Protein AF-A0A7S1AQ56-F1 (afdb_monomer_lite)

Foldseek 3Di:
DVVVVVVVVVVVVVVVLVVVVVVPVVPPDPPDDDDDDDDDDDPDDPPPPPPDPPPPPQPFCLLLLCLLLVLLLQQLQLLQFPDPVSNVLSLVVLVVVLVVQCVLCVPQDDLSVVSSVSSVVSNVVSNVLSNVLCVVQPCDPQGRHRPVSVVVSVVVSVVSSVVSVVVSVVCVVVVNDSPCSNVVVCVVPVFAADSVLSSQLAWAADADPDDPVVLVVVQLCLLVLPQRGRSPVSSSVSSSCLSPALPNVLGTHRNSHNDDSVNSVLLSVLLLLQQLLVQLLLSVPPPSVVSVVVLLVVLVVSVVVSVVLSVVVSVDPPPVVVNVVVSVVSSCVSVVSSVVSLVVCVVVVHDSVVSNVSSVVSVVVSSSVVVSVLVVQQVPPPPLVRHSVSSNVVVRVVSVVVVVVCCLVVVLVCLVVDDLVVLLVLLLVLVVVLLVLLVCVVVVNDDLVRSVVVNVVSVVVNVSSPDHDPVSSQVSNVVVVCHPVNVVVSQVSVCVSVVDGPVVVVVVVVVVVVVVVVVVVVVVVVPPD

Radius of gyration: 29.32 Å; chains: 1; bounding box: 80×52×84 Å

pLDDT: mean 73.8, std 18.38, range [27.39, 97.06]

Structure (mmCIF, N/CA/C/O backbone):
data_AF-A0A7S1AQ56-F1
#
_entry.id   AF-A0A7S1AQ56-F1
#
loop_
_atom_site.group_PDB
_atom_site.id
_atom_site.type_symbol
_atom_site.label_atom_id
_atom_site.label_alt_id
_atom_site.label_comp_id
_atom_site.label_asym_id
_atom_site.label_entity_id
_atom_site.label_seq_id
_atom_site.pdbx_PDB_ins_code
_atom_site.Cartn_x
_atom_site.Cartn_y
_atom_site.Cartn_z
_atom_site.occupancy
_atom_site.B_iso_or_equiv
_atom_site.auth_seq_id
_atom_site.auth_comp_id
_atom_site.auth_asym_id
_atom_site.auth_atom_id
_atom_site.pdbx_PDB_model_num
ATOM 1 N N . ILE A 1 1 ? -20.809 -13.337 23.809 1.00 32.97 1 ILE A N 1
ATOM 2 C CA . ILE A 1 1 ? -21.613 -12.726 22.716 1.00 32.97 1 ILE A CA 1
ATOM 3 C C . ILE A 1 1 ? -20.764 -11.787 21.846 1.00 32.97 1 ILE A C 1
ATOM 5 O O . ILE A 1 1 ? -20.726 -11.989 20.644 1.00 32.97 1 ILE A O 1
ATOM 9 N N . PHE A 1 2 ? -20.013 -10.825 22.402 1.00 27.69 2 PHE A N 1
ATOM 10 C CA . PHE A 1 2 ? -19.128 -9.954 21.600 1.00 27.69 2 PHE A CA 1
ATOM 11 C C . PHE A 1 2 ? -17.984 -10.727 20.904 1.00 27.69 2 PHE A C 1
ATOM 13 O O . PHE A 1 2 ? -17.783 -10.587 19.703 1.00 27.69 2 PHE A O 1
ATOM 20 N N . TYR A 1 3 ? -17.330 -11.653 21.620 1.00 27.39 3 TYR A N 1
ATOM 21 C CA . TYR A 1 3 ? -16.295 -12.534 21.052 1.00 27.39 3 TYR A CA 1
ATOM 22 C C . TYR A 1 3 ? -16.832 -13.428 19.919 1.00 27.39 3 TYR A C 1
ATOM 24 O O . TYR A 1 3 ? -16.157 -13.630 18.918 1.00 27.39 3 TYR A O 1
ATOM 32 N N . SER A 1 4 ? -18.086 -13.895 20.019 1.00 27.81 4 SER A N 1
ATOM 33 C CA . SER A 1 4 ? -18.693 -14.704 18.954 1.00 27.81 4 SER A CA 1
ATOM 34 C C . SER A 1 4 ? -19.051 -13.869 17.722 1.00 27.81 4 SER A C 1
ATOM 36 O O . SER A 1 4 ? -18.997 -14.391 16.619 1.00 27.81 4 SER A O 1
ATOM 38 N N . ARG A 1 5 ? -19.363 -12.573 17.871 1.00 34.75 5 ARG A N 1
ATOM 39 C CA . ARG A 1 5 ? -19.664 -11.674 16.741 1.00 34.75 5 ARG A CA 1
ATOM 40 C C . ARG A 1 5 ? -18.406 -11.219 15.995 1.00 34.75 5 ARG A C 1
ATOM 42 O O . ARG A 1 5 ? -18.423 -11.183 14.770 1.00 34.75 5 ARG A O 1
ATOM 49 N N . SER A 1 6 ? -17.301 -10.961 16.696 1.00 31.45 6 SER A N 1
ATOM 50 C CA . SER A 1 6 ? -16.007 -10.673 16.054 1.00 31.45 6 SER A CA 1
ATOM 51 C C . SER A 1 6 ? -15.418 -11.908 15.362 1.00 31.45 6 SER A C 1
ATOM 53 O O . SER A 1 6 ? -14.895 -11.793 14.256 1.00 31.45 6 SER A O 1
ATOM 55 N N . CYS A 1 7 ? -15.582 -13.104 15.945 1.00 31.53 7 CYS A N 1
ATOM 56 C CA . CYS A 1 7 ? -15.254 -14.362 15.268 1.00 31.53 7 CYS A CA 1
ATOM 57 C C . CYS A 1 7 ? -16.089 -14.576 14.000 1.00 31.53 7 CYS A C 1
ATOM 59 O O . CYS A 1 7 ? -15.546 -15.084 13.031 1.00 31.53 7 CYS A O 1
ATOM 61 N N . VAL A 1 8 ? -17.356 -14.147 13.960 1.00 37.25 8 VAL A N 1
ATOM 62 C CA . VAL A 1 8 ? -18.193 -14.220 12.746 1.00 37.25 8 VAL A CA 1
ATOM 63 C C . VAL A 1 8 ? -17.677 -13.300 11.639 1.00 37.25 8 VAL A C 1
ATOM 65 O O . VAL A 1 8 ? -17.721 -13.691 10.483 1.00 37.25 8 VAL A O 1
ATOM 68 N N . VAL A 1 9 ? -17.134 -12.120 11.957 1.00 38.47 9 VAL A N 1
ATOM 69 C CA . VAL A 1 9 ? -16.500 -11.250 10.946 1.00 38.47 9 VAL A CA 1
ATOM 70 C C . VAL A 1 9 ? -15.208 -11.878 10.416 1.00 38.47 9 VAL A C 1
ATOM 72 O O . VAL A 1 9 ? -15.001 -11.908 9.207 1.00 38.47 9 VAL A O 1
ATOM 75 N N . CYS A 1 10 ? -14.368 -12.440 11.291 1.00 35.50 10 CYS A N 1
ATOM 76 C CA . CYS A 1 10 ? -13.174 -13.176 10.864 1.00 35.50 10 CYS A CA 1
ATOM 77 C C . CYS A 1 10 ? -13.528 -14.433 10.054 1.00 35.50 10 CYS A C 1
ATOM 79 O O . CYS A 1 10 ? -12.864 -14.705 9.061 1.00 35.50 10 CYS A O 1
ATOM 81 N N . GLN A 1 11 ? -14.586 -15.154 10.433 1.00 36.94 11 GLN A N 1
ATOM 82 C CA . GLN A 1 11 ? -15.101 -16.320 9.716 1.00 36.94 11 GLN A CA 1
ATOM 83 C C . GLN A 1 11 ? -15.689 -15.919 8.361 1.00 36.94 11 GLN A C 1
ATOM 85 O O . GLN A 1 11 ? -15.361 -16.551 7.376 1.00 36.94 11 GLN A O 1
ATOM 90 N N . LEU A 1 12 ? -16.453 -14.826 8.270 1.00 41.31 12 LEU A N 1
ATOM 91 C CA . LEU A 1 12 ? -16.957 -14.282 7.002 1.00 41.31 12 LEU A CA 1
ATOM 92 C C . LEU A 1 12 ? -15.820 -13.864 6.070 1.00 41.31 12 LEU A C 1
ATOM 94 O O . LEU A 1 12 ? -15.894 -14.110 4.873 1.00 41.31 12 LEU A O 1
ATOM 98 N N . LEU A 1 13 ? -14.754 -13.262 6.604 1.00 39.22 13 LEU A N 1
ATOM 99 C CA . LEU A 1 13 ? -13.548 -12.964 5.829 1.00 39.22 13 LEU A CA 1
ATOM 100 C C . LEU A 1 13 ? -12.837 -14.252 5.385 1.00 39.22 13 LEU A C 1
ATOM 102 O O . LEU A 1 13 ? -12.354 -14.315 4.258 1.00 39.22 13 LEU A O 1
ATOM 106 N N . PHE A 1 14 ? -12.808 -15.287 6.227 1.00 39.41 14 PHE A N 1
ATOM 107 C CA . PHE A 1 14 ? -12.237 -16.597 5.899 1.00 39.41 14 PHE A CA 1
ATOM 108 C C . PHE A 1 14 ? -13.065 -17.364 4.856 1.00 39.41 14 PHE A C 1
ATOM 110 O O . PHE A 1 14 ? -12.510 -17.956 3.934 1.00 39.41 14 PHE A O 1
ATOM 117 N N . ASP A 1 15 ? -14.388 -17.286 4.944 1.00 41.06 15 ASP A N 1
ATOM 118 C CA . ASP A 1 15 ? -15.334 -17.886 4.009 1.00 41.06 15 ASP A CA 1
ATOM 119 C C . ASP A 1 15 ? -15.319 -17.136 2.670 1.00 41.06 15 ASP A C 1
ATOM 121 O O . ASP A 1 15 ? -15.377 -17.764 1.618 1.00 41.06 15 ASP A O 1
ATOM 125 N N . LEU A 1 16 ? -15.131 -15.810 2.678 1.00 39.75 16 LEU A N 1
ATOM 126 C CA . LEU A 1 16 ? -14.887 -15.013 1.469 1.00 39.75 16 LEU A CA 1
ATOM 127 C C . LEU A 1 16 ? -13.553 -15.409 0.800 1.00 39.75 16 LEU A C 1
ATOM 129 O O . LEU A 1 16 ? -13.487 -15.529 -0.426 1.00 39.75 16 LEU A O 1
ATOM 133 N N . MET A 1 17 ? -12.499 -15.676 1.586 1.00 38.84 17 MET A N 1
ATOM 134 C CA . MET A 1 17 ? -11.220 -16.207 1.083 1.00 38.84 17 MET A CA 1
ATOM 135 C C . MET A 1 17 ? -11.363 -17.616 0.482 1.00 38.84 17 MET A C 1
ATOM 137 O O . MET A 1 17 ? -10.813 -17.892 -0.581 1.00 38.84 17 MET A O 1
ATOM 141 N N . SER A 1 18 ? -12.127 -18.495 1.130 1.00 37.50 18 SER A N 1
ATOM 142 C CA . SER A 1 18 ? -12.460 -19.839 0.632 1.00 37.50 18 SER A CA 1
ATOM 143 C C . SER A 1 18 ? -13.292 -19.788 -0.658 1.00 37.50 18 SER A C 1
ATOM 145 O O . SER A 1 18 ? -13.023 -20.499 -1.626 1.00 37.50 18 SER A O 1
ATOM 147 N N . TRP A 1 19 ? -14.277 -18.890 -0.717 1.00 37.41 19 TRP A N 1
ATOM 148 C CA . TRP A 1 19 ? -15.169 -18.745 -1.865 1.00 37.41 19 TRP A CA 1
ATOM 149 C C . TRP A 1 19 ? -14.448 -18.194 -3.101 1.00 37.41 19 TRP A C 1
ATOM 151 O O . TRP A 1 19 ? -14.620 -18.716 -4.203 1.00 37.41 19 TRP A O 1
ATOM 161 N N . THR A 1 20 ? -13.578 -17.196 -2.917 1.00 38.09 20 THR A N 1
ATOM 162 C CA . THR A 1 20 ? -12.728 -16.667 -3.999 1.00 38.09 20 THR A CA 1
ATOM 163 C C . THR A 1 20 ? -11.739 -17.703 -4.540 1.00 38.09 20 THR A C 1
ATOM 165 O O . THR A 1 20 ? -11.471 -17.693 -5.740 1.00 38.09 20 THR A O 1
ATOM 168 N N . SER A 1 21 ? -11.259 -18.648 -3.719 1.00 33.56 21 SER A N 1
ATOM 169 C CA . SER A 1 21 ? -10.438 -19.762 -4.217 1.00 33.56 21 SER A CA 1
ATOM 170 C C . SER A 1 21 ? -11.273 -20.823 -4.952 1.00 33.56 21 SER A C 1
ATOM 172 O O . SER A 1 21 ? -10.842 -21.344 -5.976 1.00 33.56 21 SER A O 1
ATOM 174 N N . SER A 1 22 ? -12.487 -21.115 -4.472 1.00 31.17 22 SER A N 1
ATOM 175 C CA . SER A 1 22 ? -13.373 -22.157 -5.017 1.00 31.17 22 SER A CA 1
ATOM 176 C C . SER A 1 22 ? -13.994 -21.797 -6.375 1.00 31.17 22 SER A C 1
ATOM 178 O O . SER A 1 22 ? -14.134 -22.657 -7.247 1.00 31.17 22 SER A O 1
ATOM 180 N N . CYS A 1 23 ? -14.313 -20.520 -6.612 1.00 34.66 23 CYS A N 1
ATOM 181 C CA . CYS A 1 23 ? -14.812 -20.062 -7.915 1.00 34.66 23 CYS A CA 1
ATOM 182 C C . CYS A 1 23 ? -13.741 -20.106 -9.025 1.00 34.66 23 CYS A C 1
ATOM 184 O O . CYS A 1 23 ? -14.099 -20.182 -10.198 1.00 34.66 23 CYS A O 1
ATOM 186 N N . SER A 1 24 ? -12.451 -20.110 -8.671 1.00 37.00 24 SER A N 1
ATOM 187 C CA . SER A 1 24 ? -11.328 -20.120 -9.622 1.00 37.00 24 SER A CA 1
ATOM 188 C C . SER A 1 24 ? -10.905 -21.534 -10.057 1.00 37.00 24 SER A C 1
ATOM 190 O O . SER A 1 24 ? -10.505 -21.725 -11.204 1.00 37.00 24 SER A O 1
ATOM 192 N N . ASP A 1 25 ? -11.097 -22.563 -9.219 1.00 32.66 25 ASP A N 1
ATOM 193 C CA . ASP A 1 25 ? -10.742 -23.961 -9.549 1.00 32.66 25 ASP A CA 1
ATOM 194 C C . ASP A 1 25 ? -11.564 -24.559 -10.717 1.00 32.66 25 ASP A C 1
ATOM 196 O O . ASP A 1 25 ? -11.222 -25.615 -11.254 1.00 32.66 25 ASP A O 1
ATOM 200 N N . LYS A 1 26 ? -12.627 -23.874 -11.167 1.00 37.47 26 LYS A N 1
ATOM 201 C CA . LYS A 1 26 ? -13.421 -24.258 -12.348 1.00 37.47 26 LYS A CA 1
ATOM 202 C C . LYS A 1 26 ? -12.828 -23.805 -13.693 1.00 37.47 26 LYS A C 1
ATOM 204 O O . LYS A 1 26 ? -13.392 -24.161 -14.722 1.00 37.47 26 LYS A O 1
ATOM 209 N N . GLN A 1 27 ? -11.694 -23.098 -13.712 1.00 36.12 27 GLN A N 1
ATOM 210 C CA . GLN A 1 27 ? -10.972 -22.699 -14.935 1.00 36.12 27 GLN A CA 1
ATOM 211 C C . GLN A 1 27 ? -9.745 -23.582 -15.253 1.00 36.12 27 GLN A C 1
ATOM 213 O O . GLN A 1 27 ? -8.780 -23.133 -15.868 1.00 36.12 27 GLN A O 1
ATOM 218 N N . ARG A 1 28 ? -9.756 -24.871 -14.880 1.00 32.88 28 ARG A N 1
ATOM 219 C CA . ARG A 1 28 ? -8.787 -25.829 -15.444 1.00 32.88 28 ARG A CA 1
ATOM 220 C C . ARG A 1 28 ? -9.179 -26.160 -16.880 1.00 32.88 28 ARG A C 1
ATOM 222 O O . ARG A 1 28 ? -10.030 -27.015 -17.113 1.00 32.88 28 ARG A O 1
ATOM 229 N N . PHE A 1 29 ? -8.553 -25.481 -17.835 1.00 34.69 29 PHE A N 1
ATOM 230 C CA . PHE A 1 29 ? -8.598 -25.894 -19.231 1.00 34.69 29 PHE A CA 1
ATOM 231 C C . PHE A 1 29 ? -7.893 -27.248 -19.412 1.00 34.69 29 PHE A C 1
ATOM 233 O O . PHE A 1 29 ? -6.893 -27.519 -18.736 1.00 34.69 29 PHE A O 1
ATOM 240 N N . PRO A 1 30 ? -8.398 -28.113 -20.309 1.00 34.97 30 PRO A N 1
ATOM 241 C CA . PRO A 1 30 ? -7.696 -29.326 -20.685 1.00 34.97 30 PRO A CA 1
ATOM 242 C C . PRO A 1 30 ? -6.381 -28.932 -21.364 1.00 34.97 30 PRO A C 1
ATOM 244 O O . PRO A 1 30 ? -6.376 -28.166 -22.326 1.00 34.97 30 PRO A O 1
ATOM 247 N N . LEU A 1 31 ? -5.269 -29.450 -20.840 1.00 33.38 31 LEU A N 1
ATOM 248 C CA . LEU A 1 31 ? -3.972 -29.432 -21.509 1.00 33.38 31 LEU A CA 1
ATOM 249 C C . LEU A 1 31 ? -4.156 -30.061 -22.890 1.00 33.38 31 LEU A C 1
ATOM 251 O O . LEU A 1 31 ? -4.344 -31.272 -23.008 1.00 33.38 31 LEU A O 1
ATOM 255 N N . HIS A 1 32 ? -4.155 -29.222 -23.921 1.00 32.31 32 HIS A N 1
ATOM 256 C CA . HIS A 1 32 ? -4.121 -29.689 -25.292 1.00 32.31 32 HIS A CA 1
ATOM 257 C C . HIS A 1 32 ? -2.699 -30.179 -25.566 1.00 32.31 32 HIS A C 1
ATOM 259 O O . HIS A 1 32 ? -1.798 -29.411 -25.892 1.00 32.31 32 HIS A O 1
ATOM 265 N N . ASP A 1 33 ? -2.508 -31.481 -25.375 1.00 47.94 33 ASP A N 1
ATOM 266 C CA . ASP A 1 33 ? -1.469 -32.239 -26.056 1.00 47.94 33 ASP A CA 1
ATOM 267 C C . ASP A 1 33 ? -1.689 -32.088 -27.568 1.00 47.94 33 ASP A C 1
ATOM 269 O O . ASP A 1 33 ? -2.823 -32.240 -28.037 1.00 47.94 33 ASP A O 1
ATOM 273 N N . ASN A 1 34 ? -0.624 -31.734 -28.295 1.00 37.66 34 ASN A N 1
ATOM 274 C CA . ASN A 1 34 ? -0.301 -32.156 -29.668 1.00 37.66 34 ASN A CA 1
ATOM 275 C C . ASN A 1 34 ? 0.915 -31.353 -30.163 1.00 37.66 34 ASN A C 1
ATOM 277 O O . ASN A 1 34 ? 0.884 -30.136 -30.285 1.00 37.66 34 ASN A O 1
ATOM 281 N N . SER A 1 35 ? 2.089 -31.977 -30.241 1.00 38.28 35 SER A N 1
ATOM 282 C CA . SER A 1 35 ? 2.579 -32.743 -31.397 1.00 38.28 35 SER A CA 1
ATOM 283 C C . SER A 1 35 ? 3.077 -31.862 -32.550 1.00 38.28 35 SER A C 1
ATOM 285 O O . SER A 1 35 ? 2.289 -31.274 -33.279 1.00 38.28 35 SER A O 1
ATOM 287 N N . LYS A 1 36 ? 4.406 -31.872 -32.719 1.00 42.69 36 LYS A N 1
ATOM 288 C CA . LYS A 1 36 ? 5.175 -31.773 -33.972 1.00 42.69 36 LYS A CA 1
ATOM 289 C C . LYS A 1 36 ? 4.580 -30.898 -35.088 1.00 42.69 36 LYS A C 1
ATOM 291 O O . LYS A 1 36 ? 3.784 -31.385 -35.884 1.00 42.69 36 LYS A O 1
ATOM 296 N N . HIS A 1 37 ? 5.146 -29.707 -35.270 1.00 34.25 37 HIS A N 1
ATOM 297 C CA . HIS A 1 37 ? 5.277 -29.127 -36.605 1.00 34.25 37 HIS A CA 1
ATOM 298 C C . HIS A 1 37 ? 6.711 -28.657 -36.853 1.00 34.25 37 HIS A C 1
ATOM 300 O O . HIS A 1 37 ? 7.280 -27.872 -36.100 1.00 34.25 37 HIS A O 1
ATOM 306 N N . THR A 1 38 ? 7.284 -29.246 -37.894 1.00 38.41 38 THR A N 1
ATO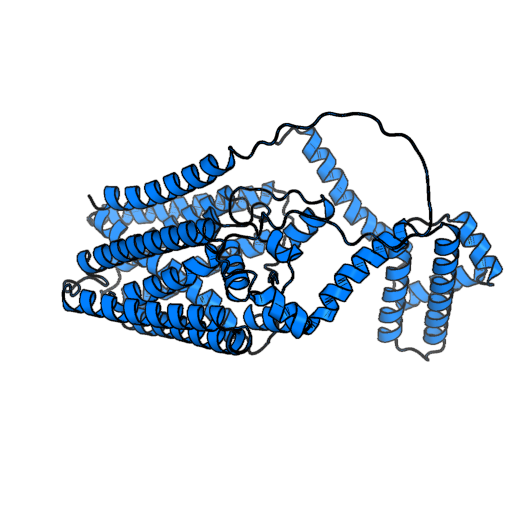M 307 C CA . THR A 1 38 ? 8.591 -29.003 -38.491 1.00 38.41 38 THR A CA 1
ATOM 308 C C . THR A 1 38 ? 8.556 -27.763 -39.389 1.00 38.41 38 THR A C 1
ATOM 310 O O . THR A 1 38 ? 7.608 -27.590 -40.146 1.00 38.41 38 THR A O 1
ATOM 313 N N . GLU A 1 39 ? 9.630 -26.978 -39.292 1.00 40.81 39 GLU A N 1
ATOM 314 C CA . GLU A 1 39 ? 10.398 -26.320 -40.365 1.00 40.81 39 GLU A CA 1
ATOM 315 C C . GLU A 1 39 ? 9.746 -25.380 -41.410 1.00 40.81 39 GLU A C 1
ATOM 317 O O . GLU A 1 39 ? 9.011 -25.791 -42.299 1.00 40.81 39 GLU A O 1
ATOM 322 N N . THR A 1 40 ? 10.279 -24.145 -41.368 1.00 42.38 40 THR A N 1
ATOM 323 C CA . THR A 1 40 ? 10.732 -23.253 -42.468 1.00 42.38 40 THR A CA 1
ATOM 324 C C . THR A 1 40 ? 9.740 -22.592 -43.435 1.00 42.38 40 THR A C 1
ATOM 326 O O . THR A 1 40 ? 9.014 -23.270 -44.141 1.00 42.38 40 THR A O 1
ATOM 329 N N . GLU A 1 41 ? 9.901 -21.256 -43.528 1.00 33.69 41 GLU A N 1
ATOM 330 C CA . GLU A 1 41 ? 9.474 -20.238 -44.530 1.00 33.69 41 GLU A CA 1
ATOM 331 C C . GLU A 1 41 ? 8.677 -19.115 -43.824 1.00 33.69 41 GLU A C 1
ATOM 333 O O . GLU A 1 41 ? 7.778 -19.400 -43.049 1.00 33.69 41 GLU A O 1
ATOM 338 N N . SER A 1 42 ? 8.929 -17.805 -43.937 1.00 36.12 42 SER A N 1
ATOM 339 C CA . SER A 1 42 ? 9.711 -16.974 -44.857 1.00 36.12 42 SER A CA 1
ATOM 340 C C . SER A 1 42 ? 9.983 -15.601 -44.207 1.00 36.12 42 SER A C 1
ATOM 342 O O . SER A 1 42 ? 9.097 -15.020 -43.579 1.00 36.12 42 SER A O 1
ATOM 344 N N . LEU A 1 43 ? 11.195 -15.075 -44.398 1.00 46.16 43 LEU A N 1
ATOM 345 C CA . LEU A 1 43 ? 11.650 -13.728 -44.028 1.00 46.16 43 LEU A CA 1
ATOM 346 C C . LEU A 1 43 ? 10.915 -12.621 -44.817 1.00 46.16 43 LEU A C 1
ATOM 348 O O . LEU A 1 43 ? 10.657 -12.781 -46.005 1.00 46.16 43 LEU A O 1
ATOM 352 N N . LEU A 1 44 ? 10.686 -11.481 -44.150 1.00 44.06 44 LEU A N 1
ATOM 353 C CA . LEU A 1 44 ? 10.012 -10.249 -44.606 1.00 44.06 44 LEU A CA 1
ATOM 354 C C . LEU A 1 44 ? 8.491 -10.340 -44.835 1.00 44.06 44 LEU A C 1
ATOM 356 O O . LEU A 1 44 ? 8.002 -10.526 -45.945 1.00 44.06 44 LEU A O 1
ATOM 360 N N . GLY A 1 45 ? 7.733 -10.039 -43.782 1.00 32.06 45 GLY A N 1
ATOM 361 C CA . GLY A 1 45 ? 6.315 -9.713 -43.870 1.00 32.06 45 GLY A CA 1
ATOM 362 C C . GLY A 1 45 ? 5.865 -9.024 -42.592 1.00 32.06 45 GLY A C 1
ATOM 363 O O . GLY A 1 45 ? 6.207 -9.483 -41.507 1.00 32.06 45 GLY A O 1
ATOM 364 N N . ASN A 1 46 ? 5.163 -7.900 -42.743 1.00 37.50 46 ASN A N 1
ATOM 365 C CA . ASN A 1 46 ? 4.469 -7.148 -41.698 1.00 37.50 46 ASN A CA 1
ATOM 366 C C . ASN A 1 46 ? 4.101 -8.032 -40.504 1.00 37.50 46 ASN A C 1
ATOM 368 O O . ASN A 1 46 ? 3.375 -9.009 -40.693 1.00 37.50 46 ASN A O 1
ATOM 372 N N . ALA A 1 47 ? 4.572 -7.674 -39.303 1.00 32.50 47 ALA A N 1
ATOM 373 C CA . ALA A 1 47 ? 4.079 -8.285 -38.078 1.00 32.50 47 ALA A CA 1
ATOM 374 C C . ALA A 1 47 ? 2.543 -8.297 -38.170 1.00 32.50 47 ALA A C 1
ATOM 376 O O . ALA A 1 47 ? 1.955 -7.219 -38.337 1.00 32.50 47 ALA A O 1
ATOM 377 N N . PRO A 1 48 ? 1.890 -9.474 -38.184 1.00 34.91 48 PRO A N 1
ATOM 378 C CA . PRO A 1 48 ? 0.442 -9.510 -38.223 1.00 34.91 48 PRO A CA 1
ATOM 379 C C . PRO A 1 48 ? -0.048 -8.687 -37.027 1.00 34.91 48 PRO A C 1
ATOM 381 O O . PRO A 1 48 ? 0.574 -8.769 -35.960 1.00 34.91 48 PRO A O 1
ATOM 384 N N . PRO A 1 49 ? -1.105 -7.861 -37.167 1.00 38.19 49 PRO A N 1
ATOM 385 C CA . PRO A 1 49 ? -1.747 -7.305 -35.988 1.00 38.19 49 PRO A CA 1
ATOM 386 C C . PRO A 1 49 ? -2.039 -8.504 -35.099 1.00 38.19 49 PRO A C 1
ATOM 388 O O . PRO A 1 49 ? -2.682 -9.442 -35.564 1.00 38.19 49 PRO A O 1
ATOM 391 N N . SER A 1 50 ? -1.454 -8.515 -33.901 1.00 41.25 50 SER A N 1
ATOM 392 C CA . SER A 1 50 ? -1.604 -9.574 -32.912 1.00 41.25 50 SER A CA 1
ATOM 393 C C . SER A 1 50 ? -3.097 -9.817 -32.715 1.00 41.25 50 SER A C 1
ATOM 395 O O . SER A 1 50 ? -3.766 -9.072 -31.995 1.00 41.25 50 SER A O 1
ATOM 397 N N . SER A 1 51 ? -3.626 -10.775 -33.469 1.00 38.94 51 SER A N 1
ATOM 398 C CA . SER A 1 51 ? -5.031 -11.116 -33.507 1.00 38.94 51 SER A CA 1
ATOM 399 C C . SER A 1 51 ? -5.316 -11.837 -32.208 1.00 38.94 51 SER A C 1
ATOM 401 O O . SER A 1 51 ? -4.696 -12.860 -31.925 1.00 38.94 51 SER A O 1
ATOM 403 N N . ASP A 1 52 ? -6.242 -11.270 -31.447 1.00 40.31 52 ASP A N 1
ATOM 404 C CA . ASP A 1 52 ? -7.001 -11.969 -30.425 1.00 40.31 52 ASP A CA 1
ATOM 405 C C . ASP A 1 52 ? -6.148 -12.607 -29.317 1.00 40.31 52 ASP A C 1
ATOM 407 O O . ASP A 1 52 ? -6.273 -13.791 -29.014 1.00 40.31 52 ASP A O 1
ATOM 411 N N . CYS A 1 53 ? -5.334 -11.800 -28.625 1.00 40.66 53 CYS A N 1
ATOM 412 C CA . CYS A 1 53 ? -5.216 -12.050 -27.188 1.00 40.66 53 CYS A CA 1
ATOM 413 C C . CYS A 1 53 ? -6.621 -11.811 -26.620 1.00 40.66 53 CYS A C 1
ATOM 415 O O . CYS A 1 53 ? -7.087 -10.672 -26.717 1.00 40.66 53 CYS A O 1
ATOM 417 N N . PRO A 1 54 ? -7.323 -12.835 -26.104 1.00 46.47 54 PRO A N 1
ATOM 418 C CA . PRO A 1 54 ? -8.651 -12.636 -25.552 1.00 46.47 54 PRO A CA 1
ATOM 419 C C . PRO A 1 54 ? -8.567 -11.529 -24.496 1.00 46.47 54 PRO A C 1
ATOM 421 O O . PRO A 1 54 ? -7.780 -11.615 -23.554 1.00 46.47 54 PRO A O 1
ATOM 424 N N . ASP A 1 55 ? -9.363 -10.473 -24.681 1.00 47.88 55 ASP A N 1
ATOM 425 C CA . ASP A 1 55 ? -9.545 -9.315 -23.787 1.00 47.88 55 ASP A CA 1
ATOM 426 C C . ASP A 1 55 ? -10.114 -9.720 -22.391 1.00 47.88 55 ASP A C 1
ATOM 428 O O . ASP A 1 55 ? -10.676 -8.898 -21.654 1.00 47.88 55 ASP A O 1
ATOM 432 N N . ASP A 1 56 ? -10.004 -10.996 -22.013 1.00 46.91 56 ASP A N 1
ATOM 433 C CA . ASP A 1 56 ? -10.882 -11.643 -21.042 1.00 46.91 56 ASP A CA 1
ATOM 434 C C . ASP A 1 56 ? -10.429 -11.514 -19.586 1.00 46.91 56 ASP A C 1
ATOM 436 O O . ASP A 1 56 ? -11.285 -11.503 -18.705 1.00 46.91 56 ASP A O 1
ATOM 440 N N . ASP A 1 57 ? -9.155 -11.241 -19.304 1.00 56.22 57 ASP A N 1
ATOM 441 C CA . ASP A 1 57 ? -8.669 -11.135 -17.918 1.00 56.22 57 ASP A CA 1
ATOM 442 C C . ASP A 1 57 ? -8.299 -9.698 -17.521 1.00 56.22 57 ASP A C 1
ATOM 444 O O . ASP A 1 57 ? -7.292 -9.440 -16.859 1.00 56.22 57 ASP A O 1
ATOM 448 N N . LEU A 1 58 ? -9.120 -8.719 -17.923 1.00 54.62 58 LEU A N 1
ATOM 449 C CA . LEU A 1 58 ? -8.982 -7.357 -17.396 1.00 54.62 58 LEU A CA 1
ATOM 450 C C . LEU A 1 58 ? -9.201 -7.385 -15.865 1.00 54.62 58 LEU A C 1
ATOM 452 O O . LEU A 1 58 ? -10.215 -7.944 -15.428 1.00 54.62 58 LEU A O 1
ATOM 456 N N . PRO A 1 59 ? -8.321 -6.773 -15.049 1.00 59.03 59 PRO A N 1
ATOM 457 C CA . PRO A 1 59 ? -8.435 -6.790 -13.594 1.00 59.03 59 PRO A CA 1
ATOM 458 C C . PRO A 1 59 ? -9.816 -6.339 -13.120 1.00 59.03 59 PRO A C 1
ATOM 460 O O . PRO A 1 59 ? -10.397 -5.381 -13.630 1.00 59.03 59 PRO A O 1
ATOM 463 N N . SER A 1 60 ? -10.346 -7.057 -12.128 1.00 70.75 60 SER A N 1
ATOM 464 C CA . SER A 1 60 ? -11.659 -6.787 -11.544 1.00 70.75 60 SER A CA 1
ATOM 465 C C . SER A 1 60 ? -11.778 -5.319 -11.117 1.00 70.75 60 SER A C 1
ATOM 467 O O . SER A 1 60 ? -10.867 -4.811 -10.475 1.00 70.75 60 SER A O 1
ATOM 469 N N . ASP A 1 61 ? -12.920 -4.667 -11.362 1.00 82.94 61 ASP A N 1
ATOM 470 C CA . ASP A 1 61 ? -13.222 -3.321 -10.830 1.00 82.94 61 ASP A CA 1
ATOM 471 C C . ASP A 1 61 ? -13.358 -3.278 -9.304 1.00 82.94 61 ASP A C 1
ATOM 473 O O . ASP A 1 61 ? -13.383 -2.206 -8.693 1.00 82.94 61 ASP A O 1
ATOM 477 N N . LEU A 1 62 ? -13.484 -4.451 -8.681 1.00 84.75 62 LEU A N 1
ATOM 478 C CA . LEU A 1 62 ? -13.709 -4.618 -7.253 1.00 84.75 62 LEU A CA 1
ATOM 479 C C . LEU A 1 62 ? -12.785 -3.753 -6.373 1.00 84.75 62 LEU A C 1
ATOM 481 O O . LEU A 1 62 ? -13.309 -3.066 -5.500 1.00 84.75 62 LEU A O 1
ATOM 485 N N . PRO A 1 63 ? -11.457 -3.693 -6.588 1.00 82.94 63 PRO A N 1
ATOM 486 C CA . PRO A 1 63 ? -10.553 -2.912 -5.755 1.00 82.94 63 PRO A CA 1
ATOM 487 C C . PRO A 1 63 ? -10.865 -1.406 -5.798 1.00 82.94 63 PRO A C 1
ATOM 489 O O . PRO A 1 63 ? -10.816 -0.728 -4.773 1.00 82.94 63 PRO A O 1
ATOM 492 N N . VAL A 1 64 ? -11.273 -0.887 -6.961 1.00 85.56 64 VAL A N 1
ATOM 493 C CA . VAL A 1 64 ? -11.697 0.514 -7.121 1.00 85.56 64 VAL A CA 1
ATOM 494 C C . VAL A 1 64 ? -13.052 0.747 -6.452 1.00 85.56 64 VAL A C 1
ATOM 496 O O . VAL A 1 64 ? -13.238 1.750 -5.765 1.00 85.56 64 VAL A O 1
ATOM 499 N N . LEU A 1 65 ? -13.984 -0.200 -6.577 1.00 89.50 65 LEU A N 1
ATOM 500 C CA . LEU A 1 65 ? -15.306 -0.126 -5.949 1.00 89.50 65 LEU A CA 1
ATOM 501 C C . LEU A 1 65 ? -15.269 -0.242 -4.413 1.00 89.50 65 LEU A C 1
ATOM 503 O O . LEU A 1 65 ? -16.170 0.262 -3.741 1.00 89.50 65 LEU A O 1
ATOM 507 N N . LEU A 1 66 ? -14.231 -0.856 -3.836 1.00 89.19 66 LEU A N 1
ATOM 508 C CA . LEU A 1 66 ? -14.032 -0.925 -2.382 1.00 89.19 66 LEU A CA 1
ATOM 509 C C . LEU A 1 66 ? -13.638 0.423 -1.765 1.00 89.19 66 LEU A C 1
ATOM 511 O O . LEU A 1 66 ? -13.849 0.643 -0.572 1.00 89.19 66 LEU A O 1
ATOM 515 N N . LEU A 1 67 ? -13.099 1.347 -2.560 1.00 89.81 67 LEU A N 1
ATOM 516 C CA . LEU A 1 67 ? -12.631 2.641 -2.077 1.00 89.81 67 LEU A CA 1
ATOM 517 C C . LEU A 1 67 ? -13.765 3.528 -1.514 1.00 89.81 67 LEU A C 1
ATOM 519 O O . LEU A 1 67 ? -13.609 4.002 -0.387 1.00 89.81 67 LEU A O 1
ATOM 523 N N . PRO A 1 68 ? -14.930 3.702 -2.179 1.00 92.56 68 PRO A N 1
ATOM 524 C CA . PRO A 1 68 ? -16.097 4.350 -1.574 1.00 92.56 68 PRO A CA 1
ATOM 525 C C . PRO A 1 68 ? -16.536 3.724 -0.244 1.00 92.56 68 PRO A C 1
ATOM 527 O O . PRO A 1 68 ? -16.898 4.449 0.682 1.00 92.56 68 PRO A O 1
ATOM 530 N N . VAL A 1 69 ? -16.479 2.391 -0.119 1.00 93.19 69 VAL A N 1
ATOM 531 C CA . VAL A 1 69 ? -16.843 1.676 1.120 1.00 93.19 69 VAL A CA 1
ATOM 532 C C . VAL A 1 69 ? -15.842 1.978 2.225 1.00 93.19 69 VAL A C 1
ATOM 534 O O . VAL A 1 69 ? -16.245 2.225 3.360 1.00 93.19 69 VAL A O 1
ATOM 537 N N . LEU A 1 70 ? -14.549 2.018 1.896 1.00 89.44 70 LEU A N 1
ATOM 538 C CA . LEU A 1 70 ? -13.510 2.423 2.835 1.00 89.44 70 LEU A CA 1
ATOM 539 C C . LEU A 1 70 ? -13.739 3.864 3.308 1.00 89.44 70 LEU A C 1
ATOM 541 O O . LEU A 1 70 ? -13.720 4.114 4.508 1.00 89.44 70 LEU A O 1
ATOM 545 N N . MET A 1 71 ? -14.010 4.805 2.401 1.00 92.31 71 MET A N 1
ATOM 546 C CA . MET A 1 71 ? -14.266 6.209 2.758 1.00 92.31 71 MET A CA 1
ATOM 547 C C . MET A 1 71 ? -15.543 6.374 3.598 1.00 92.31 71 MET A C 1
ATOM 549 O O . MET A 1 71 ? -15.559 7.120 4.583 1.00 92.31 71 MET A O 1
ATOM 553 N N . PHE A 1 72 ? -16.594 5.621 3.265 1.00 95.00 72 PHE A N 1
ATOM 554 C CA . PHE A 1 72 ? -17.808 5.521 4.071 1.00 95.00 72 PHE A CA 1
ATOM 555 C C . PHE A 1 72 ? -17.504 5.005 5.477 1.00 95.00 72 PHE A C 1
ATOM 557 O O . PHE A 1 72 ? -17.903 5.634 6.451 1.00 95.00 72 PHE A O 1
ATOM 564 N N . ALA A 1 73 ? -16.766 3.901 5.602 1.00 91.31 73 ALA A N 1
ATOM 565 C CA . ALA A 1 73 ? -16.396 3.343 6.896 1.00 91.31 73 ALA A CA 1
ATOM 566 C C . ALA A 1 73 ? -15.563 4.351 7.701 1.00 91.31 73 ALA A C 1
ATOM 568 O O . ALA A 1 73 ? -15.885 4.647 8.851 1.00 91.31 73 ALA A O 1
ATOM 569 N N . LEU A 1 74 ? -14.534 4.948 7.090 1.00 90.06 74 LEU A N 1
ATOM 570 C CA . LEU A 1 74 ? -13.660 5.922 7.744 1.00 90.06 74 LEU A CA 1
ATOM 571 C C . LEU A 1 74 ? -14.459 7.082 8.354 1.00 90.06 74 LEU A C 1
ATOM 573 O O . LEU A 1 74 ? -14.289 7.384 9.536 1.00 90.06 74 LEU A O 1
ATOM 577 N N . THR A 1 75 ? -15.355 7.690 7.575 1.00 94.56 75 THR A N 1
ATOM 578 C CA . THR A 1 75 ? -16.201 8.801 8.040 1.00 94.56 75 THR A CA 1
ATOM 579 C C . THR A 1 75 ? -17.286 8.352 9.016 1.00 94.56 75 THR A C 1
ATOM 581 O O . THR A 1 75 ? -17.490 9.016 10.030 1.00 94.56 75 THR A O 1
ATOM 584 N N . CYS A 1 76 ? -17.942 7.214 8.779 1.00 94.69 76 CYS A N 1
ATOM 585 C CA . CYS A 1 76 ? -19.002 6.698 9.645 1.00 94.69 76 CYS A CA 1
ATOM 586 C C . CYS A 1 76 ? -18.485 6.367 11.047 1.00 94.69 76 CYS A C 1
ATOM 588 O O . CYS A 1 76 ? -19.026 6.867 12.033 1.00 94.69 76 CYS A O 1
ATOM 590 N N . PHE A 1 77 ? -17.387 5.614 11.150 1.00 90.19 77 PHE A N 1
ATOM 591 C CA . PHE A 1 77 ? -16.760 5.310 12.438 1.00 90.19 77 PHE A CA 1
ATOM 592 C C . PHE A 1 77 ? -16.173 6.556 13.105 1.00 90.19 77 PHE A C 1
ATOM 594 O O . PHE A 1 77 ? -16.314 6.715 14.317 1.00 90.19 77 PHE A O 1
ATOM 601 N N . GLY A 1 78 ? -15.551 7.454 12.333 1.00 89.94 78 GLY A N 1
ATOM 602 C CA . GLY A 1 78 ? -15.029 8.715 12.854 1.00 89.94 78 GLY A CA 1
ATOM 603 C C . GLY A 1 78 ? -16.122 9.547 13.525 1.00 89.94 78 GLY A C 1
ATOM 604 O O . GLY A 1 78 ? -15.972 9.935 14.682 1.00 89.94 78 GLY A O 1
ATOM 605 N N . TRP A 1 79 ? -17.253 9.749 12.843 1.00 93.81 79 TRP A N 1
ATOM 606 C CA . TRP A 1 79 ? -18.387 10.538 13.339 1.00 93.81 79 TRP A CA 1
ATOM 607 C C . TRP A 1 79 ? -19.239 9.844 14.400 1.00 93.81 79 TRP A C 1
ATOM 609 O O . TRP A 1 79 ? -19.786 10.531 15.260 1.00 93.81 79 TRP A O 1
ATOM 619 N N . ALA A 1 80 ? -19.293 8.512 14.404 1.00 90.44 80 ALA A N 1
ATOM 620 C CA . ALA A 1 80 ? -19.909 7.749 15.488 1.00 90.44 80 ALA A CA 1
ATOM 621 C C . ALA A 1 80 ? -19.077 7.763 16.784 1.00 90.44 80 ALA A C 1
ATOM 623 O O . ALA A 1 80 ? -19.596 7.443 17.855 1.00 90.44 80 ALA A O 1
ATOM 624 N N . SER A 1 81 ? -17.790 8.121 16.705 1.00 85.69 81 SER A N 1
ATOM 625 C CA . SER A 1 81 ? -16.907 8.221 17.867 1.00 85.69 81 SER A CA 1
ATOM 626 C C . SER A 1 81 ? -17.091 9.536 18.633 1.00 85.69 81 SER A C 1
ATOM 628 O O . SER A 1 81 ? -17.429 10.568 18.054 1.00 85.69 81 SER A O 1
ATOM 630 N N . ALA A 1 82 ? -16.840 9.521 19.941 1.00 84.81 82 ALA A N 1
ATOM 631 C CA . ALA A 1 82 ? -16.787 10.690 20.821 1.00 84.81 82 ALA A CA 1
ATOM 632 C C . ALA A 1 82 ? -15.547 11.553 20.567 1.00 84.81 82 ALA A C 1
ATOM 634 O O . ALA A 1 82 ? -15.562 12.747 20.857 1.00 84.81 82 ALA A O 1
ATOM 635 N N . SER A 1 83 ? -14.480 10.955 20.028 1.00 82.75 83 SER A N 1
ATOM 636 C CA . SER A 1 83 ? -13.200 11.630 19.857 1.00 82.75 83 SER A CA 1
ATOM 637 C C . SER A 1 83 ? -13.286 12.654 18.729 1.00 82.75 83 SER A C 1
ATOM 639 O O . SER A 1 83 ? -13.381 12.317 17.545 1.00 82.75 83 SER A O 1
ATOM 641 N N . VAL A 1 84 ? -13.213 13.934 19.096 1.00 85.50 84 VAL A N 1
ATOM 642 C CA . VAL A 1 84 ? -13.185 15.059 18.148 1.00 85.50 84 VAL A CA 1
ATOM 643 C C . VAL A 1 84 ? -12.031 14.901 17.155 1.00 85.50 84 VAL A C 1
ATOM 645 O O . VAL A 1 84 ? -12.200 15.152 15.962 1.00 85.50 84 VAL A O 1
ATOM 648 N N . THR A 1 85 ? -10.885 14.402 17.623 1.00 80.69 85 THR A N 1
ATOM 649 C CA . THR A 1 85 ? -9.712 14.125 16.789 1.00 80.69 85 THR A CA 1
ATOM 650 C C . THR A 1 85 ? -10.043 13.128 15.680 1.00 80.69 85 THR A C 1
ATOM 652 O O . THR A 1 85 ? -9.777 13.409 14.513 1.00 80.69 85 THR A O 1
ATOM 655 N N . LEU A 1 86 ? -10.687 11.998 15.997 1.00 82.19 86 LEU A N 1
ATOM 656 C CA . LEU A 1 86 ? -11.064 11.005 14.984 1.00 82.19 86 LEU A CA 1
ATOM 657 C C . LEU A 1 86 ? -12.050 11.574 13.956 1.00 82.19 86 LEU A C 1
ATOM 659 O O . LEU A 1 86 ? -11.914 11.284 12.766 1.00 82.19 86 LEU A O 1
ATOM 663 N N . ARG A 1 87 ? -12.998 12.424 14.373 1.00 90.31 87 ARG A N 1
ATOM 664 C CA . ARG A 1 87 ? -13.943 13.100 13.461 1.00 90.31 87 ARG A CA 1
ATOM 665 C C . ARG A 1 87 ? -13.236 14.014 12.471 1.00 90.31 87 ARG A C 1
ATOM 667 O O . ARG A 1 87 ? -13.452 13.902 11.264 1.00 90.31 87 ARG A O 1
ATOM 674 N N . ILE A 1 88 ? -12.384 14.904 12.980 1.00 88.56 88 ILE A N 1
ATOM 675 C CA . ILE A 1 88 ? -11.654 15.875 12.157 1.00 88.56 88 ILE A CA 1
ATOM 676 C C . ILE A 1 88 ? -10.740 15.135 11.189 1.00 88.56 88 ILE A C 1
ATOM 678 O O . ILE A 1 88 ? -10.767 15.403 9.991 1.00 88.56 88 ILE A O 1
ATOM 682 N N . VAL A 1 89 ? -9.967 14.172 11.690 1.00 82.94 89 VAL A N 1
ATOM 683 C CA . VAL A 1 89 ? -8.960 13.497 10.877 1.00 82.94 89 VAL A CA 1
ATOM 684 C C . VAL A 1 89 ? -9.603 12.596 9.819 1.00 82.94 89 VAL A C 1
ATOM 686 O O . VAL A 1 89 ? -9.210 12.667 8.658 1.00 82.94 89 VAL A O 1
ATOM 689 N N . SER A 1 90 ? -10.628 11.806 10.159 1.00 88.06 90 SER A N 1
ATOM 690 C CA . SER A 1 90 ? -11.344 10.983 9.165 1.00 88.06 90 SER A CA 1
ATOM 691 C C . SER A 1 90 ? -11.979 11.829 8.055 1.00 88.06 90 SER A C 1
ATOM 693 O O . SER A 1 90 ? -11.873 11.479 6.876 1.00 88.06 90 SER A O 1
ATOM 695 N N . SER A 1 91 ? -12.568 12.975 8.413 1.00 92.25 91 SER A N 1
ATOM 696 C CA . SER A 1 91 ? -13.163 13.916 7.456 1.00 92.25 91 SER A CA 1
ATOM 697 C C . SER A 1 91 ? -12.106 14.582 6.578 1.00 92.25 91 SER A C 1
ATOM 699 O O . SER A 1 91 ? -12.279 14.653 5.363 1.00 92.25 91 SER A O 1
ATOM 701 N N . ALA A 1 92 ? -10.994 15.026 7.170 1.00 87.69 92 ALA A N 1
ATOM 702 C CA . ALA A 1 92 ? -9.888 15.642 6.445 1.00 87.69 92 ALA A CA 1
ATOM 703 C C . ALA A 1 92 ? -9.279 14.668 5.430 1.00 87.69 92 ALA A C 1
ATOM 705 O O . ALA A 1 92 ? -9.085 15.032 4.277 1.00 87.69 92 ALA A O 1
ATOM 706 N N . ILE A 1 93 ? -9.059 13.410 5.820 1.00 83.75 93 ILE A N 1
ATOM 707 C CA . ILE A 1 93 ? -8.553 12.351 4.936 1.00 83.75 93 ILE A CA 1
ATOM 708 C C . ILE A 1 93 ? -9.487 12.124 3.758 1.00 83.75 93 ILE A C 1
ATOM 710 O O . ILE A 1 93 ? -9.042 12.148 2.612 1.00 83.75 93 ILE A O 1
ATOM 714 N N . CYS A 1 94 ? -10.776 11.913 4.027 1.00 90.50 94 CYS A N 1
ATOM 715 C CA . CYS A 1 94 ? -11.731 11.631 2.963 1.00 90.50 94 CYS A CA 1
ATOM 716 C C . CYS A 1 94 ? -11.902 12.848 2.047 1.00 90.50 94 CYS A C 1
ATOM 718 O O . CYS A 1 94 ? -11.946 12.689 0.830 1.00 90.50 94 CYS A O 1
ATOM 720 N N . GLY A 1 95 ? -11.888 14.062 2.605 1.00 90.12 95 GLY A N 1
ATOM 721 C CA . GLY A 1 95 ? -11.858 15.308 1.843 1.00 90.12 95 GLY A CA 1
ATOM 722 C C . GLY A 1 95 ? -10.620 15.417 0.950 1.00 90.12 95 GLY A C 1
ATOM 723 O O . GLY A 1 95 ? -10.753 15.642 -0.251 1.00 90.12 95 GLY A O 1
ATOM 724 N N . CYS A 1 96 ? -9.422 15.187 1.495 1.00 86.44 96 CYS A N 1
ATOM 725 C CA . CYS A 1 96 ? -8.173 15.199 0.736 1.00 86.44 96 CYS A CA 1
ATOM 726 C C . CYS A 1 96 ? -8.163 14.141 -0.373 1.00 86.44 96 CYS A C 1
ATOM 728 O O . CYS A 1 96 ? -7.751 14.448 -1.489 1.00 86.44 96 CYS A O 1
ATOM 730 N N . LEU A 1 97 ? -8.624 12.916 -0.106 1.00 85.88 97 LEU A N 1
ATOM 731 C CA . LEU A 1 97 ? -8.734 11.865 -1.122 1.00 85.88 97 LEU A CA 1
ATOM 732 C C . LEU A 1 97 ? -9.718 12.261 -2.229 1.00 85.88 97 LEU A C 1
ATOM 734 O O . LEU A 1 97 ? -9.365 12.180 -3.402 1.00 85.88 97 LEU A O 1
ATOM 738 N N . CYS A 1 98 ? -10.904 12.765 -1.874 1.00 89.31 98 CYS A N 1
ATOM 739 C CA . CYS A 1 98 ? -11.887 13.262 -2.839 1.00 89.31 98 CYS A CA 1
ATOM 740 C C . CYS A 1 98 ? -11.319 14.382 -3.717 1.00 89.31 98 CYS A C 1
ATOM 742 O O . CYS A 1 98 ? -11.472 14.330 -4.934 1.00 89.31 98 CYS A O 1
ATOM 744 N N . VAL A 1 99 ? -10.640 15.371 -3.125 1.00 87.62 99 VAL A N 1
ATOM 745 C CA . VAL A 1 99 ? -10.020 16.477 -3.871 1.00 87.62 99 VAL A CA 1
ATOM 746 C C . VAL A 1 99 ? -8.926 15.958 -4.798 1.00 87.62 99 VAL A C 1
ATOM 748 O O . VAL A 1 99 ? -8.917 16.318 -5.971 1.00 87.62 99 VAL A O 1
ATOM 751 N N . ASN A 1 100 ? -8.043 15.076 -4.322 1.00 82.81 100 ASN A N 1
ATOM 752 C CA . ASN A 1 100 ? -6.996 14.493 -5.164 1.00 82.81 100 ASN A CA 1
ATOM 753 C C . ASN A 1 100 ? -7.592 13.688 -6.324 1.00 82.81 100 ASN A C 1
ATOM 755 O O . ASN A 1 100 ? -7.188 13.882 -7.469 1.00 82.81 100 ASN A O 1
ATOM 759 N N . PHE A 1 101 ? -8.592 12.839 -6.073 1.00 85.06 101 PHE A N 1
ATOM 760 C CA . PHE A 1 101 ? -9.243 12.091 -7.147 1.00 85.06 101 PHE A CA 1
ATOM 761 C C . PHE A 1 101 ? -9.994 12.993 -8.117 1.00 85.06 101 PHE A C 1
ATOM 763 O O . PHE A 1 101 ? -9.964 12.722 -9.313 1.00 85.06 101 PHE A O 1
ATOM 770 N N . LEU A 1 102 ? -10.617 14.073 -7.647 1.00 86.62 102 LEU A N 1
ATOM 771 C CA . LEU A 1 102 ? -11.252 15.050 -8.524 1.00 86.62 102 LEU A CA 1
ATOM 772 C C . LEU A 1 102 ? -10.214 15.748 -9.409 1.00 86.62 102 LEU A C 1
ATOM 774 O O . LEU A 1 102 ? -10.391 15.801 -10.620 1.00 86.62 102 LEU A O 1
ATOM 778 N N . MET A 1 103 ? -9.115 16.228 -8.823 1.00 84.69 103 MET A N 1
ATOM 779 C CA . MET A 1 103 ? -8.047 16.932 -9.540 1.00 84.69 103 MET A CA 1
ATOM 780 C C . MET A 1 103 ? -7.352 16.045 -10.574 1.00 84.69 103 MET A C 1
ATOM 782 O O . MET A 1 103 ? -7.013 16.511 -11.657 1.00 84.69 103 MET A O 1
ATOM 786 N N . ILE A 1 104 ? -7.148 14.767 -10.254 1.00 80.25 104 ILE A N 1
ATOM 787 C CA . ILE A 1 104 ? -6.461 13.827 -11.141 1.00 80.25 104 ILE A CA 1
ATOM 788 C C . ILE A 1 104 ? -7.397 13.301 -12.238 1.00 80.25 104 ILE A C 1
ATOM 790 O O . ILE A 1 104 ? -6.964 13.084 -13.371 1.00 80.25 104 ILE A O 1
ATOM 794 N N . ASN A 1 105 ? -8.681 13.099 -11.924 1.00 80.00 105 ASN A N 1
ATOM 795 C CA . ASN A 1 105 ? -9.617 12.438 -12.832 1.00 80.00 105 ASN A CA 1
ATOM 796 C C . ASN A 1 105 ? -10.589 13.374 -13.561 1.00 80.00 105 ASN A C 1
ATOM 798 O O . ASN A 1 105 ? -11.345 12.895 -14.408 1.00 80.00 105 ASN A O 1
ATOM 802 N N . CYS A 1 106 ? -10.574 14.686 -13.306 1.00 80.62 106 CYS A N 1
ATOM 803 C CA . CYS A 1 106 ? -11.507 15.633 -13.934 1.00 80.62 106 CYS A CA 1
ATOM 804 C C . CYS A 1 106 ? -11.476 15.612 -15.474 1.00 80.62 106 CYS A C 1
ATOM 806 O O . CYS A 1 106 ? -12.485 15.917 -16.106 1.00 80.62 106 CYS A O 1
ATOM 808 N N . PHE A 1 107 ? -10.365 15.183 -16.082 1.00 77.81 107 PHE A N 1
ATOM 809 C CA . PHE A 1 107 ? -10.207 15.091 -17.538 1.00 77.81 107 PHE A CA 1
ATOM 810 C C . PHE A 1 107 ? -10.364 13.673 -18.116 1.00 77.81 107 PHE A C 1
ATOM 812 O O . PHE A 1 107 ? -10.259 13.498 -19.328 1.00 77.81 107 PHE A O 1
ATOM 819 N N . ARG A 1 108 ? -10.612 12.649 -17.286 1.00 70.38 108 ARG A N 1
ATOM 820 C CA . ARG A 1 108 ? -10.526 11.234 -17.701 1.00 70.38 108 ARG A CA 1
ATOM 821 C C . ARG A 1 108 ? -11.816 10.619 -18.234 1.00 70.38 108 ARG A C 1
ATOM 823 O O . ARG A 1 108 ? -11.769 9.565 -18.859 1.00 70.38 108 ARG A O 1
ATOM 830 N N . GLY A 1 109 ? -12.955 11.284 -18.049 1.00 76.06 109 GLY A N 1
ATOM 831 C CA . GLY A 1 109 ? -14.239 10.883 -18.629 1.00 76.06 109 GLY A CA 1
ATOM 832 C C . GLY A 1 109 ? -15.389 10.847 -17.624 1.00 76.06 109 GLY A C 1
ATOM 833 O O . GLY A 1 109 ? -15.210 11.029 -16.421 1.00 76.06 109 GLY A O 1
ATOM 834 N N . LYS A 1 110 ? -16.606 10.608 -18.128 1.00 82.12 110 LYS A N 1
ATOM 835 C CA . LYS A 1 110 ? -17.843 10.663 -17.325 1.00 82.12 110 LYS A CA 1
ATOM 836 C C . LYS A 1 110 ? -17.913 9.584 -16.239 1.00 82.12 110 LYS A C 1
ATOM 838 O O . LYS A 1 110 ? -18.408 9.872 -15.155 1.00 82.12 110 LYS A O 1
ATOM 843 N N . ALA A 1 111 ? -17.407 8.378 -16.510 1.00 81.56 111 ALA A N 1
ATOM 844 C CA . ALA A 1 111 ? -17.396 7.276 -15.542 1.00 81.56 111 ALA A CA 1
ATOM 845 C C . ALA A 1 111 ? -16.581 7.633 -14.289 1.00 81.56 111 ALA A C 1
ATOM 847 O O . ALA A 1 111 ? -17.040 7.431 -13.170 1.00 81.56 111 ALA A O 1
ATOM 848 N N . TRP A 1 112 ? -15.420 8.261 -14.481 1.00 82.75 112 TRP A N 1
ATOM 849 C CA . TRP A 1 112 ? -14.568 8.728 -13.392 1.00 82.75 112 TRP A CA 1
ATOM 850 C C . TRP A 1 112 ? -15.191 9.865 -12.589 1.00 82.75 112 TRP A C 1
ATOM 852 O O . TRP A 1 112 ? -15.123 9.852 -11.364 1.00 82.75 112 TRP A O 1
ATOM 862 N N . ILE A 1 113 ? -15.840 10.821 -13.257 1.00 84.56 113 ILE A N 1
ATOM 863 C CA . ILE A 1 113 ? -16.590 11.877 -12.566 1.00 84.56 113 ILE A CA 1
ATOM 864 C C . ILE A 1 113 ? -17.681 11.246 -11.696 1.00 84.56 113 ILE A C 1
ATOM 866 O O . ILE A 1 113 ? -17.765 11.561 -10.514 1.00 84.56 113 ILE A O 1
ATOM 870 N N . LEU A 1 114 ? -18.456 10.304 -12.245 1.00 86.81 114 LEU A N 1
ATOM 871 C CA . LEU A 1 114 ? -19.513 9.607 -11.512 1.00 86.81 114 LEU A CA 1
ATOM 872 C C . LEU A 1 114 ? -18.961 8.800 -10.328 1.00 86.81 114 LEU A C 1
ATOM 874 O O . LEU A 1 114 ? -19.536 8.851 -9.243 1.00 86.81 114 LEU A O 1
ATOM 878 N N . PHE A 1 115 ? -17.823 8.123 -10.500 1.00 88.69 115 PHE A N 1
ATOM 879 C CA . PHE A 1 115 ? -17.134 7.420 -9.418 1.00 88.69 115 PHE A CA 1
ATOM 880 C C . PHE A 1 115 ? -16.692 8.374 -8.299 1.00 88.69 115 PHE A C 1
ATOM 882 O O . PHE A 1 115 ? -17.004 8.137 -7.135 1.00 88.69 115 PHE A O 1
ATOM 889 N N . VAL A 1 116 ? -16.026 9.486 -8.633 1.00 89.75 116 VAL A N 1
ATOM 890 C CA . VAL A 1 116 ? -15.575 10.480 -7.644 1.00 89.75 116 VAL A CA 1
ATOM 891 C C . VAL A 1 116 ? -16.764 11.135 -6.939 1.00 89.75 116 VAL A C 1
ATOM 893 O O . VAL A 1 116 ? -16.742 11.291 -5.719 1.00 89.75 116 VAL A O 1
ATOM 896 N N . THR A 1 117 ? -17.833 11.466 -7.669 1.00 90.62 117 THR A N 1
ATOM 897 C CA . THR A 1 117 ? -19.092 11.933 -7.071 1.00 90.62 117 THR A CA 1
ATOM 898 C C . THR A 1 117 ? -19.680 10.879 -6.132 1.00 90.62 117 THR A C 1
ATOM 900 O O . THR A 1 117 ? -20.128 11.228 -5.042 1.00 90.62 117 THR A O 1
ATOM 903 N N . GLY A 1 118 ? -19.606 9.597 -6.497 1.00 91.69 118 GLY A N 1
ATOM 904 C CA . GLY A 1 118 ? -19.950 8.470 -5.633 1.00 91.69 118 GLY A CA 1
ATOM 905 C C . GLY A 1 118 ? -19.124 8.442 -4.344 1.00 91.69 118 GLY A C 1
ATOM 906 O O . GLY A 1 118 ? -19.701 8.376 -3.263 1.00 91.69 118 GLY A O 1
ATOM 907 N N . CYS A 1 119 ? -17.798 8.582 -4.419 1.00 92.81 119 CYS A N 1
ATOM 908 C CA . CYS A 1 119 ? -16.922 8.660 -3.241 1.00 92.81 119 CYS A CA 1
ATOM 909 C C . CYS A 1 119 ? -17.289 9.826 -2.309 1.00 92.81 119 CYS A C 1
ATOM 911 O O . CYS A 1 119 ? -17.343 9.652 -1.088 1.00 92.81 119 CYS A O 1
ATOM 913 N N . ILE A 1 120 ? -17.575 11.006 -2.874 1.00 94.44 120 ILE A N 1
ATOM 914 C CA . ILE A 1 120 ? -18.016 12.184 -2.111 1.00 94.44 120 ILE A CA 1
ATOM 915 C C . ILE A 1 120 ? -19.353 11.889 -1.428 1.00 94.44 120 ILE A C 1
ATOM 917 O O . ILE A 1 120 ? -19.476 12.068 -0.217 1.00 94.44 120 ILE A O 1
ATOM 921 N N . PHE A 1 121 ? -20.328 11.376 -2.180 1.00 95.50 121 PHE A N 1
ATOM 922 C CA . PHE A 1 121 ? -21.645 11.026 -1.658 1.00 95.50 121 PHE A CA 1
ATOM 923 C C . PHE A 1 121 ? -21.557 10.003 -0.518 1.00 95.50 121 PHE A C 1
ATOM 925 O O . PHE A 1 121 ? -22.123 10.234 0.548 1.00 95.50 121 PHE A O 1
ATOM 932 N N . TYR A 1 122 ? -20.797 8.918 -0.696 1.00 94.94 122 TYR A N 1
ATOM 933 C CA . TYR A 1 122 ? -20.593 7.893 0.333 1.00 94.94 122 TYR A CA 1
ATOM 934 C C . TYR A 1 122 ? -19.889 8.449 1.578 1.00 94.94 122 TYR A C 1
ATOM 936 O O . TYR A 1 122 ? -20.245 8.080 2.694 1.00 94.94 122 TYR A O 1
ATOM 944 N N . SER A 1 123 ? -18.948 9.382 1.421 1.00 95.69 123 SER A N 1
ATOM 945 C CA . SER A 1 123 ? -18.285 10.048 2.554 1.00 95.69 123 SER A CA 1
ATOM 946 C C . SER A 1 123 ? -19.242 10.955 3.335 1.00 95.69 123 SER A C 1
ATOM 948 O O . SER A 1 123 ? -19.246 10.960 4.569 1.00 95.69 123 SER A O 1
ATOM 950 N N . CYS A 1 124 ? -20.092 11.708 2.630 1.00 96.44 124 CYS A N 1
ATOM 951 C CA . CYS A 1 124 ? -21.141 12.522 3.246 1.00 96.44 124 CYS A CA 1
ATOM 952 C C . CYS A 1 124 ? -22.190 11.647 3.946 1.00 96.44 124 CYS A C 1
ATOM 954 O O . CYS A 1 124 ? -22.591 11.952 5.069 1.00 96.44 124 CYS A O 1
ATOM 956 N N . LEU A 1 125 ? -22.593 10.537 3.321 1.00 96.50 125 LEU A N 1
ATOM 957 C CA . LEU A 1 125 ? -23.522 9.570 3.901 1.00 96.50 125 LEU A CA 1
ATOM 958 C C . LEU A 1 125 ? -22.942 8.931 5.169 1.00 96.50 125 LEU A C 1
ATOM 960 O O . LEU A 1 125 ? -23.632 8.858 6.183 1.00 96.50 125 LEU A O 1
ATOM 964 N N . GLY A 1 126 ? -21.671 8.521 5.134 1.00 96.31 126 GLY A N 1
ATOM 965 C CA . GLY A 1 126 ? -20.958 7.990 6.296 1.00 96.31 126 GLY A CA 1
ATOM 966 C C . GLY A 1 126 ? -20.922 9.001 7.438 1.00 96.31 126 GLY A C 1
ATOM 967 O O . GLY A 1 126 ? -21.311 8.674 8.556 1.00 96.31 126 GLY A O 1
ATOM 968 N N . THR A 1 127 ? -20.573 10.253 7.140 1.00 96.56 127 THR A N 1
ATOM 969 C CA . THR A 1 127 ? -20.594 11.367 8.104 1.00 96.56 127 THR A CA 1
ATOM 970 C C . THR A 1 127 ? -21.977 11.564 8.735 1.00 96.56 127 THR A C 1
ATOM 972 O O . THR A 1 127 ? -22.099 11.599 9.960 1.00 96.56 127 THR A O 1
ATOM 975 N N . GLY A 1 128 ? -23.031 11.640 7.916 1.00 97.06 128 GLY A N 1
ATOM 976 C CA . GLY A 1 128 ? -24.405 11.834 8.384 1.00 97.06 128 GLY A CA 1
ATOM 977 C C . GLY A 1 128 ? -24.904 10.680 9.255 1.00 97.06 128 GLY A C 1
ATOM 978 O O . GLY A 1 128 ? -25.423 10.913 10.345 1.00 97.06 128 GLY A O 1
ATOM 979 N N . LEU A 1 129 ? -24.699 9.430 8.825 1.00 96.50 129 LEU A N 1
ATOM 980 C CA . LEU A 1 129 ? -25.092 8.251 9.603 1.00 96.50 129 LEU A CA 1
ATOM 981 C C . LEU A 1 129 ? -24.272 8.110 10.889 1.00 96.50 129 LEU A C 1
ATOM 983 O O . LEU A 1 129 ? -24.837 7.796 11.935 1.00 96.50 129 LEU A O 1
ATOM 987 N N . GLY A 1 130 ? -22.968 8.394 10.838 1.00 94.88 130 GLY A N 1
ATOM 988 C CA . GLY A 1 130 ? -22.107 8.416 12.018 1.00 94.88 130 GLY A CA 1
ATOM 989 C C . GLY A 1 130 ? -22.597 9.427 13.056 1.00 94.88 130 GLY A C 1
ATOM 990 O O . GLY A 1 130 ? -22.738 9.082 14.228 1.00 94.88 130 GLY A O 1
ATOM 991 N N . PHE A 1 131 ? -22.958 10.638 12.618 1.00 95.88 131 PHE A N 1
ATOM 992 C CA . PHE A 1 131 ? -23.545 11.659 13.487 1.00 95.88 131 PHE A CA 1
ATOM 993 C C . PHE A 1 131 ? -24.884 11.209 14.088 1.00 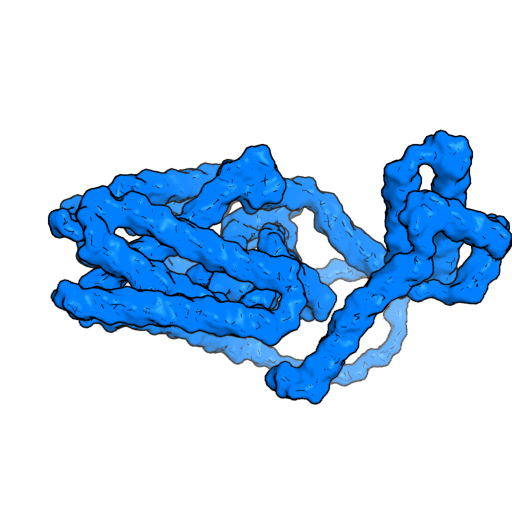95.88 131 PHE A C 1
ATOM 995 O O . PHE A 1 131 ? -25.068 11.303 15.298 1.00 95.88 131 PHE A O 1
ATOM 1002 N N . ILE A 1 132 ? -25.790 10.645 13.279 1.00 96.38 132 ILE A N 1
ATOM 1003 C CA . ILE A 1 132 ? -27.078 10.103 13.747 1.00 96.38 132 ILE A CA 1
ATOM 1004 C C . ILE A 1 132 ? -26.858 9.026 14.819 1.00 96.38 132 ILE A C 1
ATOM 1006 O O . ILE A 1 132 ? -27.543 9.027 15.844 1.00 96.38 132 ILE A O 1
ATOM 1010 N N . PHE A 1 133 ? -25.897 8.117 14.628 1.00 94.38 133 PHE A N 1
ATOM 1011 C CA . PHE A 1 133 ? -25.589 7.106 15.640 1.00 94.38 133 PHE A CA 1
ATOM 1012 C C . PHE A 1 133 ? -24.998 7.692 16.902 1.00 94.38 133 PHE A C 1
ATOM 1014 O O . PHE A 1 133 ? -25.406 7.270 17.979 1.00 94.38 133 PHE A O 1
ATOM 1021 N N . TYR A 1 134 ? -24.106 8.670 16.784 1.00 92.12 134 TYR A N 1
ATOM 1022 C CA . TYR A 1 134 ? -23.587 9.380 17.942 1.00 92.12 134 TYR A CA 1
ATOM 1023 C C . TYR A 1 134 ? -24.705 10.096 18.719 1.00 92.12 134 TYR A C 1
ATOM 1025 O O . TYR A 1 134 ? -24.729 10.033 19.941 1.00 92.12 134 TYR A O 1
ATOM 1033 N N . SER A 1 135 ? -25.668 10.726 18.040 1.00 93.44 135 SER A N 1
ATOM 1034 C CA . SER A 1 135 ? -26.777 11.432 18.697 1.00 93.44 135 SER A CA 1
ATOM 1035 C C . SER A 1 135 ? -27.803 10.499 19.346 1.00 93.44 135 SER A C 1
ATOM 1037 O O . SER A 1 135 ? -28.298 10.803 20.427 1.00 93.44 135 SER A O 1
ATOM 1039 N N . HIS A 1 136 ? -28.146 9.377 18.705 1.00 94.31 136 HIS A N 1
ATOM 1040 C CA . HIS A 1 136 ? -29.137 8.429 19.240 1.00 94.31 136 HIS A CA 1
ATOM 1041 C C . HIS A 1 136 ? -28.560 7.426 20.235 1.00 94.31 136 HIS A C 1
ATOM 1043 O O . HIS A 1 136 ? -29.285 6.921 21.089 1.00 94.31 136 HIS A O 1
ATOM 1049 N N . HIS A 1 137 ? -27.280 7.102 20.089 1.00 90.88 137 HIS A N 1
ATOM 1050 C CA . HIS A 1 137 ? -26.541 6.189 20.954 1.00 90.88 137 HIS A CA 1
ATOM 1051 C C . HIS A 1 137 ? -25.302 6.922 21.447 1.00 90.88 137 HIS A C 1
ATOM 1053 O O . HIS A 1 137 ? -24.184 6.507 21.109 1.00 90.88 137 HIS A O 1
ATOM 1059 N N . PRO A 1 138 ? -25.486 8.025 22.204 1.00 86.94 138 PRO A N 1
ATOM 1060 C CA . PRO A 1 138 ? -24.354 8.720 22.767 1.00 86.94 138 PRO A CA 1
ATOM 1061 C C . PRO A 1 138 ? -23.559 7.704 23.581 1.00 86.94 138 PRO A C 1
ATOM 1063 O O . PRO A 1 138 ? -24.145 6.812 24.212 1.00 86.94 138 PRO A O 1
ATOM 1066 N N . PRO A 1 139 ? -22.227 7.778 23.529 1.00 79.00 139 PRO A N 1
ATOM 1067 C CA . PRO A 1 139 ? -21.432 6.963 24.411 1.00 79.00 139 PRO A CA 1
ATOM 1068 C C . PRO A 1 139 ? -21.927 7.198 25.837 1.00 79.00 139 PRO A C 1
ATOM 1070 O O . PRO A 1 139 ? -22.029 8.343 26.276 1.00 79.00 139 PRO A O 1
ATOM 1073 N N . LEU A 1 140 ? -22.270 6.115 26.542 1.00 77.12 140 LEU A N 1
ATOM 1074 C CA . LEU A 1 140 ? -22.401 6.162 27.998 1.00 77.12 140 LEU A CA 1
ATOM 1075 C C . LEU A 1 140 ? -21.139 6.844 28.532 1.00 77.12 140 LEU A C 1
ATOM 1077 O O . LEU A 1 140 ? -20.079 6.585 27.960 1.00 77.12 140 LEU A O 1
ATOM 1081 N N . GLU A 1 141 ? -21.281 7.682 29.566 1.00 63.53 141 GLU A N 1
ATOM 1082 C CA . GLU A 1 141 ? -20.335 8.693 30.107 1.00 63.53 141 GLU A CA 1
ATOM 1083 C C . GLU A 1 141 ? -18.831 8.321 30.152 1.00 63.53 141 GLU A C 1
ATOM 1085 O O . GLU A 1 141 ? -17.989 9.190 30.328 1.00 63.53 141 GLU A O 1
ATOM 1090 N N . TRP A 1 142 ? -18.483 7.058 29.917 1.00 56.50 142 TRP A N 1
ATOM 1091 C CA . TRP A 1 142 ? -17.197 6.410 30.131 1.00 56.50 142 TRP A CA 1
ATOM 1092 C C . TRP A 1 142 ? -16.580 5.775 28.852 1.00 56.50 142 TRP A C 1
ATOM 1094 O O . TRP A 1 142 ? -15.563 5.086 28.934 1.00 56.50 142 TRP A O 1
ATOM 1104 N N . GLY A 1 143 ? -17.170 5.924 27.650 1.00 55.44 143 GLY A N 1
ATOM 1105 C CA . GLY A 1 143 ? -16.686 5.269 26.412 1.00 55.44 143 GLY A CA 1
ATOM 1106 C C . GLY A 1 143 ? -16.472 6.186 25.195 1.00 55.44 143 GLY A C 1
ATOM 1107 O O . GLY A 1 143 ? -17.237 7.106 24.972 1.00 55.44 143 GLY A O 1
ATOM 1108 N N . ILE A 1 144 ? -15.481 5.899 24.330 1.00 51.25 144 ILE A N 1
ATOM 1109 C CA . ILE A 1 144 ? -15.294 6.635 23.049 1.00 51.25 144 ILE A CA 1
ATOM 1110 C C . ILE A 1 144 ? -16.413 6.325 22.059 1.00 51.25 144 ILE A C 1
ATOM 1112 O O . ILE A 1 144 ? -16.807 7.172 21.272 1.00 51.25 144 ILE A O 1
ATOM 1116 N N . ILE A 1 145 ? -16.913 5.094 22.036 1.00 57.75 145 ILE A N 1
ATOM 1117 C CA . ILE A 1 145 ? -17.965 4.698 21.104 1.00 57.75 145 ILE A CA 1
ATOM 1118 C C . ILE A 1 145 ? -19.002 3.935 21.908 1.00 57.75 145 ILE A C 1
ATOM 1120 O O . ILE A 1 145 ? -18.661 2.957 22.581 1.00 57.75 145 ILE A O 1
ATOM 1124 N N . GLY A 1 146 ? -20.261 4.375 21.839 1.00 66.31 146 GLY A N 1
ATOM 1125 C CA . GLY A 1 146 ? -21.371 3.571 22.329 1.00 66.31 146 GLY A CA 1
ATOM 1126 C C . GLY A 1 146 ? -21.315 2.216 21.631 1.00 66.31 146 GLY A C 1
ATOM 1127 O O . GLY A 1 146 ? -21.253 2.162 20.403 1.00 66.31 146 GLY A O 1
ATOM 1128 N N . HIS A 1 147 ? -21.291 1.116 22.388 1.00 72.31 147 HIS A N 1
ATOM 1129 C CA . HIS A 1 147 ? -21.184 -0.229 21.808 1.00 72.31 147 HIS A CA 1
ATOM 1130 C C . HIS A 1 147 ? -22.245 -0.452 20.718 1.00 72.31 147 HIS A C 1
ATOM 1132 O O . HIS A 1 147 ? -21.943 -0.996 19.661 1.00 72.31 147 HIS A O 1
ATOM 1138 N N . THR A 1 148 ? -23.448 0.084 20.923 1.00 82.19 148 THR A N 1
ATOM 1139 C CA . THR A 1 148 ? -24.546 0.088 19.952 1.00 82.19 148 THR A CA 1
ATOM 1140 C C . THR A 1 148 ? -24.277 0.946 18.714 1.00 82.19 148 THR A C 1
ATOM 1142 O O . THR A 1 148 ? -24.587 0.505 17.609 1.00 82.19 148 THR A O 1
ATOM 1145 N N . ALA A 1 149 ? -23.693 2.143 18.851 1.00 85.81 149 ALA A N 1
ATOM 1146 C CA . ALA A 1 149 ? -23.300 2.977 17.711 1.00 85.81 149 ALA A CA 1
ATOM 1147 C C . ALA A 1 149 ? -22.250 2.263 16.848 1.00 85.81 149 ALA A C 1
ATOM 1149 O O . ALA A 1 149 ? -22.388 2.190 15.627 1.00 85.81 149 ALA A O 1
ATOM 1150 N N . PHE A 1 150 ? -21.240 1.672 17.493 1.00 82.44 150 PHE A N 1
ATOM 1151 C CA . PHE A 1 150 ? -20.184 0.926 16.815 1.00 82.44 150 PHE A CA 1
ATOM 1152 C C . PHE A 1 150 ? -20.729 -0.292 16.064 1.00 82.44 150 PHE A C 1
ATOM 1154 O O . PHE A 1 150 ? -20.451 -0.457 14.878 1.00 82.44 150 PHE A O 1
ATOM 1161 N N . GLU A 1 151 ? -21.538 -1.122 16.731 1.00 81.75 151 GLU A N 1
ATOM 1162 C CA . GLU A 1 151 ? -22.161 -2.302 16.120 1.00 81.75 151 GLU A CA 1
ATOM 1163 C C . GLU A 1 151 ? -22.982 -1.929 14.877 1.00 81.75 151 GLU A C 1
ATOM 1165 O O . GLU A 1 151 ? -22.907 -2.614 13.856 1.00 81.75 151 GLU A O 1
ATOM 1170 N N . ARG A 1 152 ? -23.719 -0.811 14.928 1.00 89.38 152 ARG A N 1
ATOM 1171 C CA . ARG A 1 152 ? -24.488 -0.301 13.783 1.00 89.38 152 ARG A CA 1
ATOM 1172 C C . ARG A 1 152 ? -23.592 0.171 12.638 1.00 89.38 152 ARG A C 1
ATOM 1174 O O . ARG A 1 152 ? -23.907 -0.115 11.485 1.00 89.38 152 ARG A O 1
ATOM 1181 N N . CYS A 1 153 ? -22.471 0.831 12.936 1.00 89.75 153 CYS A N 1
ATOM 1182 C CA . CYS A 1 153 ? -21.487 1.227 11.923 1.00 89.75 153 CYS A CA 1
ATOM 1183 C C . CYS A 1 153 ? -20.867 0.007 11.229 1.00 89.75 153 CYS A C 1
ATOM 1185 O O . CYS A 1 153 ? -20.763 -0.013 10.003 1.00 89.75 153 CYS A O 1
ATOM 1187 N N . VAL A 1 154 ? -20.509 -1.035 11.993 1.00 86.38 154 VAL A N 1
ATOM 1188 C CA . VAL A 1 154 ? -20.005 -2.305 11.441 1.00 86.38 154 VAL A CA 1
ATOM 1189 C C . VAL A 1 154 ? -21.054 -2.945 10.541 1.00 86.38 154 VAL A C 1
ATOM 1191 O O . VAL A 1 154 ? -20.749 -3.270 9.396 1.00 86.38 154 VAL A O 1
ATOM 1194 N N . LEU A 1 155 ? -22.295 -3.079 11.019 1.00 88.00 155 LEU A N 1
ATOM 1195 C CA . LEU A 1 155 ? -23.377 -3.683 10.244 1.00 88.00 155 LEU A CA 1
ATOM 1196 C C . LEU A 1 155 ? -23.611 -2.939 8.924 1.00 88.00 155 LEU A C 1
ATOM 1198 O O . LEU A 1 155 ? -23.687 -3.568 7.874 1.00 88.00 155 LEU A O 1
ATOM 1202 N N . LEU A 1 156 ? -23.669 -1.607 8.953 1.00 92.69 156 LEU A N 1
ATOM 1203 C CA . LEU A 1 156 ? -23.828 -0.809 7.736 1.00 92.69 156 LEU A CA 1
ATOM 1204 C C . LEU A 1 156 ? -22.632 -0.895 6.799 1.00 92.69 156 LEU A C 1
ATOM 1206 O O . LEU A 1 156 ? -22.816 -0.910 5.586 1.00 92.69 156 LEU A O 1
ATOM 1210 N N . THR A 1 157 ? -21.418 -0.977 7.338 1.00 89.62 157 THR A N 1
ATOM 1211 C CA . THR A 1 157 ? -20.218 -1.180 6.522 1.00 89.62 157 THR A CA 1
ATOM 1212 C C . THR A 1 157 ? -20.275 -2.533 5.814 1.00 89.62 157 THR A C 1
ATOM 1214 O O . THR A 1 157 ? -19.982 -2.605 4.625 1.00 89.62 157 THR A O 1
ATOM 1217 N N . LEU A 1 158 ? -20.726 -3.592 6.497 1.00 87.94 158 LEU A N 1
ATOM 1218 C CA . LEU A 1 158 ? -20.922 -4.915 5.897 1.00 87.94 158 LEU A CA 1
ATOM 1219 C C . LEU A 1 158 ? -22.030 -4.913 4.834 1.00 87.94 158 LEU A C 1
ATOM 1221 O O . LEU A 1 158 ? -21.854 -5.510 3.777 1.00 87.94 158 LEU A O 1
ATOM 1225 N N . VAL A 1 159 ? -23.142 -4.211 5.074 1.00 92.62 159 VAL A N 1
ATOM 1226 C CA . VAL A 1 159 ? -24.214 -4.041 4.075 1.00 92.62 159 VAL A CA 1
ATOM 1227 C C . VAL A 1 159 ? -23.708 -3.267 2.856 1.00 92.62 159 VAL A C 1
ATOM 1229 O O . VAL A 1 159 ? -23.983 -3.658 1.725 1.00 92.62 159 VAL A O 1
ATOM 1232 N N . SER A 1 160 ? -22.928 -2.206 3.070 1.00 92.25 160 SER A N 1
ATOM 1233 C CA . SER A 1 160 ? -22.292 -1.428 2.002 1.00 92.25 160 SER A CA 1
ATOM 1234 C C . SER A 1 160 ? -21.323 -2.286 1.182 1.00 92.25 160 SER A C 1
ATOM 1236 O O . SER A 1 160 ? -21.371 -2.274 -0.047 1.00 92.25 160 SER A O 1
ATOM 1238 N N . LEU A 1 161 ? -20.512 -3.110 1.854 1.00 89.62 161 LEU A N 1
ATOM 1239 C CA . LEU A 1 161 ? -19.611 -4.067 1.215 1.00 89.62 161 LEU A CA 1
ATOM 1240 C C . LEU A 1 161 ? -20.378 -5.100 0.378 1.00 89.62 161 LEU A C 1
ATOM 1242 O O . LEU A 1 161 ? -20.017 -5.340 -0.770 1.00 89.62 161 LEU A O 1
ATOM 1246 N N . ALA A 1 162 ? -21.458 -5.673 0.918 1.00 89.88 162 ALA A N 1
ATOM 1247 C CA . ALA A 1 162 ? -22.321 -6.596 0.183 1.00 89.88 162 ALA A CA 1
ATOM 1248 C C . ALA A 1 162 ? -22.969 -5.923 -1.038 1.00 89.88 162 ALA A C 1
ATOM 1250 O O . ALA A 1 162 ? -23.037 -6.525 -2.107 1.00 89.88 162 ALA A O 1
ATOM 1251 N N . GLY A 1 163 ? -23.382 -4.659 -0.906 1.00 92.06 163 GLY A N 1
ATOM 1252 C CA . GLY A 1 163 ? -23.883 -3.850 -2.016 1.00 92.06 163 GLY A CA 1
ATOM 1253 C C . GLY A 1 163 ? -22.836 -3.649 -3.111 1.00 92.06 163 GLY A C 1
ATOM 1254 O O . GLY A 1 163 ? -23.141 -3.828 -4.285 1.00 92.06 163 GLY A O 1
ATOM 1255 N N . VAL A 1 164 ? -21.586 -3.356 -2.744 1.00 90.44 164 VAL A N 1
ATOM 1256 C CA . VAL A 1 164 ? -20.482 -3.241 -3.707 1.00 90.44 164 VAL A CA 1
ATOM 1257 C C . VAL A 1 164 ? -20.154 -4.570 -4.378 1.00 90.44 164 VAL A C 1
ATOM 1259 O O . VAL A 1 164 ? -19.939 -4.590 -5.587 1.00 90.44 164 VAL A O 1
ATOM 1262 N N . LEU A 1 165 ? -20.167 -5.681 -3.640 1.00 89.00 165 LEU A N 1
ATOM 1263 C CA . LEU A 1 165 ? -19.997 -7.012 -4.225 1.00 89.00 165 LEU A CA 1
ATOM 1264 C C . LEU A 1 165 ? -21.121 -7.329 -5.218 1.00 89.00 165 LEU A C 1
ATOM 1266 O O . LEU A 1 165 ? -20.847 -7.831 -6.304 1.00 89.00 165 LEU A O 1
ATOM 1270 N N . LEU A 1 166 ? -22.367 -6.976 -4.892 1.00 89.44 166 LEU A N 1
ATOM 1271 C CA . LEU A 1 166 ? -23.497 -7.129 -5.805 1.00 89.44 166 LEU A CA 1
ATOM 1272 C C . LEU A 1 166 ? -23.318 -6.274 -7.064 1.00 89.44 166 LEU A C 1
ATOM 1274 O O . LEU A 1 166 ? -23.491 -6.787 -8.164 1.00 89.44 166 LEU A O 1
ATOM 1278 N N . VAL A 1 167 ? -22.928 -5.002 -6.922 1.00 88.88 167 VAL A N 1
ATOM 1279 C CA . VAL A 1 167 ? -22.626 -4.121 -8.063 1.00 88.88 167 VAL A CA 1
ATOM 1280 C C . VAL A 1 167 ? -21.499 -4.699 -8.911 1.00 88.88 167 VAL A C 1
ATOM 1282 O O . VAL A 1 167 ? -21.607 -4.699 -10.129 1.00 88.88 167 VAL A O 1
ATOM 1285 N N . HIS A 1 168 ? -20.449 -5.238 -8.294 1.00 87.94 168 HIS A N 1
ATOM 1286 C CA . HIS A 1 168 ? -19.352 -5.875 -9.012 1.00 87.94 168 HIS A CA 1
ATOM 1287 C C . HIS A 1 168 ? -19.821 -7.096 -9.818 1.00 87.94 168 HIS A C 1
ATOM 1289 O O . HIS A 1 168 ? -19.485 -7.211 -10.994 1.00 87.94 168 HIS A O 1
ATOM 1295 N N . ILE A 1 169 ? -20.644 -7.966 -9.221 1.00 85.94 169 ILE A N 1
ATOM 1296 C CA . ILE A 1 169 ? -21.228 -9.131 -9.903 1.00 85.94 169 ILE A CA 1
ATOM 1297 C C . ILE A 1 169 ? -22.112 -8.679 -11.070 1.00 85.94 169 ILE A C 1
ATOM 1299 O O . ILE A 1 169 ? -21.962 -9.176 -12.182 1.00 85.94 169 ILE A O 1
ATOM 1303 N N . VAL A 1 170 ? -22.996 -7.705 -10.838 1.00 87.19 170 VAL A N 1
ATOM 1304 C CA . VAL A 1 170 ? -23.889 -7.139 -11.860 1.00 87.19 170 VAL A CA 1
ATOM 1305 C C . VAL A 1 170 ? -23.080 -6.531 -13.006 1.00 87.19 170 VAL A C 1
ATOM 1307 O O . VAL A 1 170 ? -23.324 -6.855 -14.165 1.00 87.19 170 VAL A O 1
ATOM 1310 N N . ASN A 1 171 ? -22.076 -5.713 -12.697 1.00 85.06 171 ASN A N 1
ATOM 1311 C CA . ASN A 1 171 ? -21.171 -5.131 -13.683 1.00 85.06 171 ASN A CA 1
ATOM 1312 C C . ASN A 1 171 ? -20.467 -6.213 -14.511 1.00 85.06 171 ASN A C 1
ATOM 1314 O O . ASN A 1 171 ? -20.394 -6.085 -15.731 1.00 85.06 171 ASN A O 1
ATOM 1318 N N . GLY A 1 172 ? -20.021 -7.299 -13.869 1.00 81.88 172 GLY A N 1
ATOM 1319 C CA . GLY A 1 172 ? -19.459 -8.468 -14.545 1.00 81.88 172 GLY A CA 1
ATOM 1320 C C . GLY A 1 172 ? -20.453 -9.133 -15.500 1.00 81.88 172 GLY A C 1
ATOM 1321 O O . GLY A 1 172 ? -20.099 -9.421 -16.639 1.00 81.88 172 GLY A O 1
ATOM 1322 N N . CYS A 1 173 ? -21.713 -9.302 -15.088 1.00 85.06 173 CYS A N 1
ATOM 1323 C CA . CYS A 1 173 ? -22.765 -9.868 -15.938 1.00 85.06 173 CYS A CA 1
ATOM 1324 C C . CYS A 1 173 ? -23.116 -8.989 -17.152 1.00 85.06 173 CYS A C 1
ATOM 1326 O O . CYS A 1 173 ? -23.494 -9.523 -18.191 1.00 85.06 173 CYS A O 1
ATOM 1328 N N . PHE A 1 174 ? -23.006 -7.662 -17.032 1.00 84.56 174 PHE A N 1
ATOM 1329 C CA . PHE A 1 174 ? -23.333 -6.710 -18.105 1.00 84.56 174 PHE A CA 1
ATOM 1330 C C . PHE A 1 174 ? -22.113 -6.203 -18.892 1.00 84.56 174 PHE A C 1
ATOM 1332 O O . PHE A 1 174 ? -22.272 -5.402 -19.814 1.00 84.56 174 PHE A O 1
ATOM 1339 N N . GLY A 1 175 ? -20.898 -6.636 -18.540 1.00 80.88 175 GLY A N 1
ATOM 1340 C CA . GLY A 1 175 ? -19.658 -6.166 -19.163 1.00 80.88 175 GLY A CA 1
ATOM 1341 C C . GLY A 1 175 ? -19.341 -4.689 -18.892 1.00 80.88 175 GLY A C 1
ATOM 1342 O O . GLY A 1 175 ? -18.605 -4.063 -19.655 1.00 80.88 175 GLY A O 1
ATOM 1343 N N . TRP A 1 176 ? -19.899 -4.097 -17.834 1.00 80.19 176 TRP A N 1
ATOM 1344 C CA . TRP A 1 176 ? -19.633 -2.706 -17.463 1.00 80.19 176 TRP A CA 1
ATOM 1345 C C . TRP A 1 176 ? -18.330 -2.628 -16.670 1.00 80.19 176 TRP A C 1
ATOM 1347 O O . TRP A 1 176 ? -18.306 -3.007 -15.504 1.00 80.19 176 TRP A O 1
ATOM 1357 N N . LYS A 1 177 ? -17.255 -2.131 -17.296 1.00 73.12 177 LYS A N 1
ATOM 1358 C CA . LYS A 1 177 ? -15.940 -1.981 -16.652 1.00 73.12 177 LYS A CA 1
ATOM 1359 C C . LYS A 1 177 ? -15.610 -0.506 -16.375 1.00 73.12 177 LYS A C 1
ATOM 1361 O O . LYS A 1 177 ? -15.697 0.336 -17.271 1.00 73.12 177 LYS A O 1
ATOM 1366 N N . ILE A 1 178 ? -15.249 -0.185 -15.132 1.00 71.62 178 ILE A N 1
ATOM 1367 C CA . ILE A 1 178 ? -14.773 1.140 -14.694 1.00 71.62 178 ILE A CA 1
ATOM 1368 C C . ILE A 1 178 ? -13.281 1.270 -15.016 1.00 71.62 178 ILE A C 1
ATOM 1370 O O . ILE A 1 178 ? -12.859 2.242 -15.653 1.00 71.62 178 ILE A O 1
ATOM 1374 N N . VAL A 1 179 ? -12.502 0.271 -14.601 1.00 66.56 179 VAL A N 1
ATOM 1375 C CA . VAL A 1 179 ? -11.083 0.094 -14.906 1.00 66.56 179 VAL A CA 1
ATOM 1376 C C . VAL A 1 179 ? -10.956 -0.245 -16.391 1.00 66.56 179 VAL A C 1
ATOM 1378 O O . VAL A 1 179 ? -11.644 -1.121 -16.909 1.00 66.56 179 VAL A O 1
ATOM 1381 N N . GLY A 1 180 ? -10.115 0.502 -17.109 1.00 59.94 180 GLY A N 1
ATOM 1382 C CA . GLY A 1 180 ? -9.967 0.375 -18.563 1.00 59.94 180 GLY A CA 1
ATOM 1383 C C . GLY A 1 180 ? -10.840 1.338 -19.373 1.00 59.94 180 GLY A C 1
ATOM 1384 O O . GLY A 1 180 ? -10.608 1.502 -20.572 1.00 59.94 180 GLY A O 1
ATOM 1385 N N . SER A 1 181 ? -11.753 2.087 -18.735 1.00 61.53 181 SER A N 1
ATOM 1386 C CA . SER A 1 181 ? -12.414 3.236 -19.384 1.00 61.53 181 SER A CA 1
ATOM 1387 C C . SER A 1 181 ? -11.412 4.324 -19.810 1.00 61.53 181 SER A C 1
ATOM 1389 O O . SER A 1 181 ? -11.677 5.099 -20.733 1.00 61.53 181 SER A O 1
ATOM 1391 N N . SER A 1 182 ? -10.220 4.332 -19.202 1.00 60.19 182 SER A N 1
ATOM 1392 C CA . SER A 1 182 ? -9.084 5.172 -19.584 1.00 60.19 182 SER A CA 1
ATOM 1393 C C . SER A 1 182 ? -8.311 4.690 -20.814 1.00 60.19 182 SER A C 1
ATOM 1395 O O . SER A 1 182 ? -7.451 5.436 -21.275 1.00 60.19 182 SER A O 1
ATOM 1397 N N . LYS A 1 183 ? -8.607 3.524 -21.417 1.00 65.75 183 LYS A N 1
ATOM 1398 C CA . LYS A 1 183 ? -7.933 3.076 -22.658 1.00 65.75 183 LYS A CA 1
ATOM 1399 C C . LYS A 1 183 ? -8.021 4.154 -23.748 1.00 65.75 183 LYS A C 1
ATOM 1401 O O . LYS A 1 183 ? -7.018 4.498 -24.370 1.00 65.75 183 LYS A O 1
ATOM 1406 N N . ASN A 1 184 ? -9.190 4.786 -23.881 1.00 63.50 184 ASN A N 1
ATOM 1407 C CA . ASN A 1 184 ? -9.414 5.917 -24.789 1.00 63.50 184 ASN A CA 1
ATOM 1408 C C . ASN A 1 184 ? -8.663 7.191 -24.359 1.00 63.50 184 ASN A C 1
ATOM 1410 O O . ASN A 1 184 ? -8.222 7.966 -25.204 1.00 63.50 184 ASN A O 1
ATOM 1414 N N . PHE A 1 185 ? -8.512 7.425 -23.051 1.00 64.38 185 PHE A N 1
ATOM 1415 C CA . PHE A 1 185 ? -7.725 8.542 -22.521 1.00 64.38 185 PHE A CA 1
ATOM 1416 C C . PHE A 1 185 ? -6.236 8.357 -22.846 1.00 64.38 185 PHE A C 1
ATOM 1418 O O . PHE A 1 185 ? -5.604 9.273 -23.364 1.00 64.38 185 PHE A O 1
ATOM 1425 N N . ALA A 1 186 ? -5.699 7.156 -22.641 1.00 67.06 186 ALA A N 1
ATOM 1426 C CA . ALA A 1 186 ? -4.319 6.825 -22.967 1.00 67.06 186 ALA A CA 1
ATOM 1427 C C . ALA A 1 186 ? -4.031 6.936 -24.466 1.00 67.06 186 ALA A C 1
ATOM 1429 O O . ALA A 1 186 ? -3.033 7.541 -24.846 1.00 67.06 186 ALA A O 1
ATOM 1430 N N . GLN A 1 187 ? -4.941 6.448 -25.318 1.00 66.88 187 GLN A N 1
ATOM 1431 C CA . GLN A 1 187 ? -4.845 6.633 -26.770 1.00 66.88 187 GLN A CA 1
ATOM 1432 C C . GLN A 1 187 ? -4.844 8.114 -27.170 1.00 66.88 187 GLN A C 1
ATOM 1434 O O . GLN A 1 187 ? -4.114 8.508 -28.074 1.00 66.88 187 GLN A O 1
ATOM 1439 N N . ARG A 1 188 ? -5.649 8.948 -26.499 1.00 65.38 188 ARG A N 1
ATOM 1440 C CA . ARG A 1 188 ? -5.809 10.364 -26.856 1.00 65.38 188 ARG A CA 1
ATOM 1441 C C . ARG A 1 188 ? -4.679 11.259 -26.355 1.00 65.38 188 ARG A C 1
ATOM 1443 O O . ARG A 1 188 ? -4.348 12.234 -27.023 1.00 65.38 188 ARG A O 1
ATOM 1450 N N . TYR A 1 189 ? -4.132 10.973 -25.179 1.00 62.78 189 TYR A N 1
ATOM 1451 C CA . TYR A 1 189 ? -3.159 11.842 -24.516 1.00 62.78 189 TYR A CA 1
ATOM 1452 C C . TYR A 1 189 ? -1.741 11.259 -24.482 1.00 62.78 189 TYR A C 1
ATOM 1454 O O . TYR A 1 189 ? -0.818 11.961 -24.081 1.00 62.78 189 TYR A O 1
ATOM 1462 N N . GLY A 1 190 ? -1.545 10.011 -24.921 1.00 59.25 190 GLY A N 1
ATOM 1463 C CA . GLY A 1 190 ? -0.235 9.352 -24.971 1.00 59.25 190 GLY A CA 1
ATOM 1464 C C . GLY A 1 190 ? 0.309 8.922 -23.605 1.00 59.25 190 GLY A C 1
ATOM 1465 O O . GLY A 1 190 ? 1.428 8.429 -23.518 1.00 59.25 190 GLY A O 1
ATOM 1466 N N . TYR A 1 191 ? -0.467 9.092 -22.532 1.00 60.00 191 TYR A N 1
ATOM 1467 C CA . TYR A 1 191 ? -0.127 8.651 -21.182 1.00 60.00 191 TYR A CA 1
ATOM 1468 C C . TYR A 1 191 ? -1.375 8.123 -20.462 1.00 60.00 191 TYR A C 1
ATOM 1470 O O . TYR A 1 191 ? -2.478 8.629 -20.660 1.00 60.00 191 TYR A O 1
ATOM 1478 N N . GLY A 1 192 ? -1.202 7.135 -19.576 1.00 61.38 192 GLY A N 1
ATOM 1479 C CA . GLY A 1 192 ? -2.211 6.818 -18.553 1.00 61.38 192 GLY A CA 1
ATOM 1480 C C . GLY A 1 192 ? -2.941 5.476 -18.636 1.00 61.38 192 GLY A C 1
ATOM 1481 O O . GLY A 1 192 ? -3.833 5.278 -17.825 1.00 61.38 192 GLY A O 1
ATOM 1482 N N . TRP A 1 193 ? -2.567 4.552 -19.524 1.00 65.00 193 TRP A N 1
ATOM 1483 C CA . TRP A 1 193 ? -2.993 3.149 -19.419 1.00 65.00 193 TRP A CA 1
ATOM 1484 C C . TRP A 1 193 ? -1.854 2.231 -19.850 1.00 65.00 193 TRP A C 1
ATOM 1486 O O . TRP A 1 193 ? -1.489 2.206 -21.024 1.00 65.00 193 TRP A O 1
ATOM 1496 N N . ASN A 1 194 ? -1.282 1.494 -18.903 1.00 68.81 194 ASN A N 1
ATOM 1497 C CA . ASN A 1 194 ? -0.348 0.414 -19.190 1.00 68.81 194 ASN A CA 1
ATOM 1498 C C . ASN A 1 194 ? -1.046 -0.909 -18.869 1.00 68.81 194 ASN A C 1
ATOM 1500 O O . ASN A 1 194 ? -1.042 -1.364 -17.726 1.00 68.81 194 ASN A O 1
ATOM 1504 N N . ALA A 1 195 ? -1.680 -1.493 -19.889 1.00 67.19 195 ALA A N 1
ATOM 1505 C CA . ALA A 1 195 ? -2.448 -2.730 -19.757 1.00 67.19 195 ALA A CA 1
ATOM 1506 C C . ALA A 1 195 ? -1.596 -3.871 -19.188 1.00 67.19 195 ALA A C 1
ATOM 1508 O O . ALA A 1 195 ? -2.055 -4.606 -18.323 1.00 67.19 195 ALA A O 1
ATOM 1509 N N . LEU A 1 196 ? -0.336 -3.968 -19.622 1.00 71.31 196 LEU A N 1
ATOM 1510 C CA . LEU A 1 196 ? 0.588 -5.002 -19.168 1.00 71.31 196 LEU A CA 1
ATOM 1511 C C . LEU A 1 196 ? 0.877 -4.865 -17.669 1.00 71.31 196 LEU A C 1
ATOM 1513 O O . LEU A 1 196 ? 0.761 -5.839 -16.933 1.00 71.31 196 LEU A O 1
ATOM 1517 N N . MET A 1 197 ? 1.146 -3.646 -17.195 1.00 71.75 197 MET A N 1
ATOM 1518 C CA . MET A 1 197 ? 1.318 -3.389 -15.759 1.00 71.75 197 MET A CA 1
ATOM 1519 C C . MET A 1 197 ? 0.028 -3.632 -14.979 1.00 71.75 197 MET A C 1
ATOM 1521 O O . MET A 1 197 ? 0.072 -4.206 -13.898 1.00 71.75 197 MET A O 1
ATOM 1525 N N . CYS A 1 198 ? -1.128 -3.243 -15.523 1.00 75.25 198 CYS A N 1
ATOM 1526 C CA . CYS A 1 198 ? -2.417 -3.479 -14.878 1.00 75.25 198 CYS A CA 1
ATOM 1527 C C . CYS A 1 198 ? -2.700 -4.980 -14.705 1.00 75.25 198 CYS A C 1
ATOM 1529 O O . CYS A 1 198 ? -3.108 -5.407 -13.629 1.00 75.25 198 CYS A O 1
ATOM 1531 N N . ASN A 1 199 ? -2.389 -5.790 -15.718 1.00 76.62 199 ASN A N 1
ATOM 1532 C CA . ASN A 1 199 ? -2.536 -7.246 -15.665 1.00 76.62 199 ASN A CA 1
ATOM 1533 C C . ASN A 1 199 ? -1.561 -7.895 -14.668 1.00 76.62 199 ASN A C 1
ATOM 1535 O O . ASN A 1 199 ? -1.862 -8.937 -14.090 1.00 76.62 199 ASN A O 1
ATOM 1539 N N . GLN A 1 200 ? -0.409 -7.268 -14.420 1.00 81.94 200 GLN A N 1
ATOM 1540 C CA . GLN A 1 200 ? 0.539 -7.696 -13.388 1.00 81.94 200 GLN A CA 1
ATOM 1541 C C . GLN A 1 200 ? 0.126 -7.267 -11.971 1.00 81.94 200 GLN A C 1
ATOM 1543 O O . GLN A 1 200 ? 0.680 -7.772 -10.997 1.00 81.94 200 GLN A O 1
ATOM 1548 N N . MET A 1 201 ? -0.844 -6.363 -11.812 1.00 84.25 201 MET A N 1
ATOM 1549 C CA . MET A 1 201 ? -1.319 -5.892 -10.506 1.00 84.25 201 MET A CA 1
ATOM 1550 C C . MET A 1 201 ? -2.346 -6.854 -9.908 1.00 84.25 201 MET A C 1
ATOM 1552 O O . MET A 1 201 ? -3.511 -6.523 -9.699 1.00 84.25 201 MET A O 1
ATOM 1556 N N . LEU A 1 202 ? -1.889 -8.067 -9.608 1.00 87.56 202 LEU A N 1
ATOM 1557 C CA . LEU A 1 202 ? -2.716 -9.108 -9.015 1.00 87.56 202 LEU A CA 1
ATOM 1558 C C . LEU A 1 202 ? -2.884 -8.924 -7.503 1.00 87.56 202 LEU A C 1
ATOM 1560 O O . LEU A 1 202 ? -1.997 -8.444 -6.793 1.00 87.56 202 LEU A O 1
ATOM 1564 N N . TYR A 1 203 ? -4.021 -9.386 -6.996 1.00 87.69 203 TYR A N 1
ATOM 1565 C CA . TYR A 1 203 ? -4.348 -9.398 -5.574 1.00 87.69 203 TYR A CA 1
ATOM 1566 C C . TYR A 1 203 ? -4.577 -10.837 -5.123 1.00 87.69 203 TYR A C 1
ATOM 1568 O O . TYR A 1 203 ? -5.192 -11.632 -5.833 1.00 87.69 203 TYR A O 1
ATOM 1576 N N . GLY A 1 204 ? -4.149 -11.184 -3.911 1.00 87.38 204 GLY A N 1
ATOM 1577 C CA . GLY A 1 204 ? -4.492 -12.492 -3.361 1.00 87.38 204 GLY A CA 1
ATOM 1578 C C . GLY A 1 204 ? -3.712 -13.645 -4.012 1.00 87.38 204 GLY A C 1
ATOM 1579 O O . GLY A 1 204 ? -2.586 -13.485 -4.472 1.00 87.38 204 GLY A O 1
ATOM 1580 N N . VAL A 1 205 ? -4.209 -14.876 -3.868 1.00 83.94 205 VAL A N 1
ATOM 1581 C CA . VAL A 1 205 ? -3.395 -16.118 -3.935 1.00 83.94 205 VAL A CA 1
ATOM 1582 C C . VAL A 1 205 ? -2.859 -16.438 -5.332 1.00 83.94 205 VAL A C 1
ATOM 1584 O O . VAL A 1 205 ? -1.855 -17.135 -5.451 1.00 83.94 205 VAL A O 1
ATOM 1587 N N . LEU A 1 206 ? -3.504 -15.929 -6.376 1.00 81.31 206 LEU A N 1
ATOM 1588 C CA . LEU A 1 206 ? -3.238 -16.331 -7.751 1.00 81.31 206 LEU A CA 1
ATOM 1589 C C . LEU A 1 206 ? -1.897 -15.786 -8.228 1.00 81.31 206 LEU A C 1
ATOM 1591 O O . LEU A 1 206 ? -1.758 -14.584 -8.409 1.00 81.31 206 LEU A O 1
ATOM 1595 N N . ARG A 1 207 ? -0.913 -16.669 -8.425 1.00 83.12 207 ARG A N 1
ATOM 1596 C CA . ARG A 1 207 ? 0.416 -16.303 -8.926 1.00 83.12 207 ARG A CA 1
ATOM 1597 C C . ARG A 1 207 ? 0.346 -16.027 -10.436 1.00 83.12 207 ARG A C 1
ATOM 1599 O O . ARG A 1 207 ? -0.236 -16.844 -11.149 1.00 83.12 207 ARG A O 1
ATOM 1606 N N . PRO A 1 208 ? 0.944 -14.929 -10.931 1.00 82.88 208 PRO A N 1
ATOM 1607 C CA . PRO A 1 208 ? 0.988 -14.660 -12.363 1.00 82.88 208 PRO A CA 1
ATOM 1608 C C . PRO A 1 208 ? 1.873 -15.688 -13.078 1.00 82.88 208 PRO A C 1
ATOM 1610 O O . PRO A 1 208 ? 2.874 -16.143 -12.521 1.00 82.88 208 PRO A O 1
ATOM 1613 N N . GLN A 1 209 ? 1.532 -16.007 -14.327 1.00 84.44 209 GLN A N 1
ATOM 1614 C CA . GLN A 1 209 ? 2.427 -16.713 -15.244 1.00 84.44 209 GLN A CA 1
ATOM 1615 C C . GLN A 1 209 ? 3.308 -15.677 -15.954 1.00 84.44 209 GLN A C 1
ATOM 1617 O O . GLN A 1 209 ? 2.895 -15.084 -16.943 1.00 84.44 209 GLN A O 1
ATOM 1622 N N . ILE A 1 210 ? 4.496 -15.416 -15.409 1.00 85.38 210 ILE A N 1
ATOM 1623 C CA . ILE A 1 210 ? 5.489 -14.486 -15.973 1.00 85.38 210 ILE A CA 1
ATOM 1624 C C . ILE A 1 210 ? 6.863 -15.150 -16.030 1.00 85.38 210 ILE A C 1
ATOM 1626 O O . ILE A 1 210 ? 7.104 -16.152 -15.349 1.00 85.38 210 ILE A O 1
ATOM 1630 N N . SER A 1 211 ? 7.766 -14.606 -16.845 1.00 85.69 211 SER A N 1
ATOM 1631 C CA . SER A 1 211 ? 9.121 -15.144 -16.951 1.00 85.69 211 SER A CA 1
ATOM 1632 C C . SER A 1 211 ? 9.893 -14.987 -15.624 1.00 85.69 211 SER A C 1
ATOM 1634 O O . SER A 1 211 ? 9.636 -14.057 -14.852 1.00 85.69 211 SER A O 1
ATOM 1636 N N . PRO A 1 212 ? 10.894 -15.845 -15.338 1.00 84.88 212 PRO A N 1
ATOM 1637 C CA . PRO A 1 212 ? 11.675 -15.754 -14.100 1.00 84.88 212 PRO A CA 1
ATOM 1638 C C . PRO A 1 212 ? 12.413 -14.418 -13.914 1.00 84.88 212 PRO A C 1
ATOM 1640 O O . PRO A 1 212 ? 12.669 -14.003 -12.780 1.00 84.88 212 PRO A O 1
ATOM 1643 N N . LEU A 1 21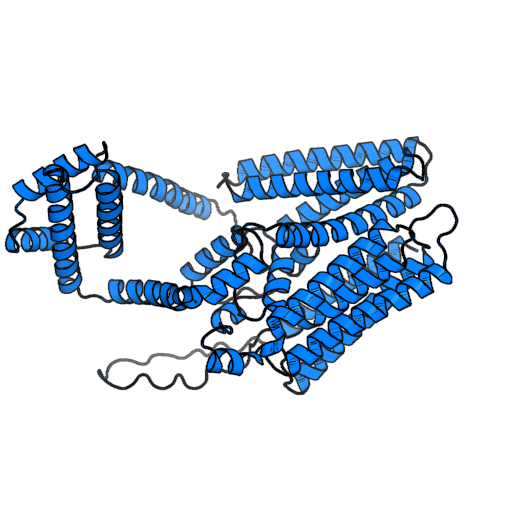3 ? 12.791 -13.753 -15.012 1.00 80.56 213 LEU A N 1
ATOM 1644 C CA . LEU A 1 213 ? 13.456 -12.450 -14.978 1.00 80.56 213 LEU A CA 1
ATOM 1645 C C . LEU A 1 213 ? 12.471 -11.338 -14.589 1.00 80.56 213 LEU A C 1
ATOM 1647 O O . LEU A 1 213 ? 12.756 -10.561 -13.674 1.00 80.56 213 LEU A O 1
ATOM 1651 N N . GLU A 1 214 ? 11.296 -11.304 -15.224 1.00 80.38 214 GLU A N 1
ATOM 1652 C CA . GLU A 1 214 ? 10.215 -10.367 -14.893 1.00 80.38 214 GLU A CA 1
ATOM 1653 C C . GLU A 1 214 ? 9.744 -10.549 -13.454 1.00 80.38 214 GLU A C 1
ATOM 1655 O O . GLU A 1 214 ? 9.580 -9.569 -12.731 1.00 80.38 214 GLU A O 1
ATOM 1660 N N . GLU A 1 215 ? 9.605 -11.796 -13.000 1.00 84.75 215 GLU A N 1
ATOM 1661 C CA . GLU A 1 215 ? 9.262 -12.108 -11.617 1.00 84.75 215 GLU A CA 1
ATOM 1662 C C . GLU A 1 215 ? 10.261 -11.492 -10.633 1.00 84.75 215 GLU A C 1
ATOM 1664 O O . GLU A 1 215 ? 9.864 -10.852 -9.658 1.00 84.75 215 GLU A O 1
ATOM 1669 N N . GLN A 1 216 ? 11.565 -11.624 -10.887 1.00 79.69 216 GLN A N 1
ATOM 1670 C CA . GLN A 1 216 ? 12.575 -11.025 -10.015 1.00 79.69 216 GLN A CA 1
ATOM 1671 C C . GLN A 1 216 ? 12.513 -9.499 -10.011 1.00 79.69 216 GLN A C 1
ATOM 1673 O O . GLN A 1 216 ? 12.681 -8.888 -8.952 1.00 79.69 216 GLN A O 1
ATOM 1678 N N . ASN A 1 217 ? 12.292 -8.881 -11.170 1.00 78.44 217 ASN A N 1
ATOM 1679 C CA . ASN A 1 217 ? 12.153 -7.431 -11.273 1.00 78.44 217 ASN A CA 1
ATOM 1680 C C . ASN A 1 217 ? 10.897 -6.950 -10.530 1.00 78.44 217 ASN A C 1
ATOM 1682 O O . ASN A 1 217 ? 10.970 -5.980 -9.774 1.00 78.44 217 ASN A O 1
ATOM 1686 N N . LEU A 1 218 ? 9.791 -7.688 -10.644 1.00 82.56 218 LEU A N 1
ATOM 1687 C CA . LEU A 1 218 ? 8.542 -7.429 -9.936 1.00 82.56 218 LEU A CA 1
ATOM 1688 C C . LEU A 1 218 ? 8.718 -7.530 -8.416 1.00 82.56 218 LEU A C 1
ATOM 1690 O O . LEU A 1 218 ? 8.315 -6.631 -7.683 1.00 82.56 218 LEU A O 1
ATOM 1694 N N . ILE A 1 219 ? 9.377 -8.583 -7.925 1.00 83.25 219 ILE A N 1
ATOM 1695 C CA . ILE A 1 219 ? 9.659 -8.756 -6.492 1.00 83.25 219 ILE A CA 1
ATOM 1696 C C . ILE A 1 219 ? 10.501 -7.586 -5.965 1.00 83.25 219 ILE A C 1
ATOM 1698 O O . ILE A 1 219 ? 10.200 -7.044 -4.899 1.00 83.25 219 ILE A O 1
ATOM 1702 N N . ARG A 1 220 ? 11.538 -7.166 -6.707 1.00 78.25 220 ARG A N 1
ATOM 1703 C CA . ARG A 1 220 ? 12.372 -6.009 -6.331 1.00 78.25 220 ARG A CA 1
ATOM 1704 C C . ARG A 1 220 ? 11.557 -4.716 -6.296 1.00 78.25 220 ARG A C 1
ATOM 1706 O O . ARG A 1 220 ? 11.703 -3.941 -5.353 1.00 78.25 220 ARG A O 1
ATOM 1713 N N . ALA A 1 221 ? 10.683 -4.501 -7.278 1.00 78.50 221 ALA A N 1
ATOM 1714 C CA . ALA A 1 221 ? 9.814 -3.330 -7.335 1.00 78.50 221 ALA A CA 1
ATOM 1715 C C . ALA A 1 221 ? 8.815 -3.294 -6.162 1.00 78.50 221 ALA A C 1
ATOM 1717 O O . ALA A 1 221 ? 8.702 -2.268 -5.486 1.00 78.50 221 ALA A O 1
ATOM 1718 N N . LEU A 1 222 ? 8.167 -4.425 -5.849 1.00 82.38 222 LEU A N 1
ATOM 1719 C CA . LEU A 1 222 ? 7.291 -4.573 -4.679 1.00 82.38 222 LEU A CA 1
ATOM 1720 C C . LEU A 1 222 ? 8.048 -4.323 -3.367 1.00 82.38 222 LEU A C 1
ATOM 1722 O O . LEU A 1 222 ? 7.541 -3.619 -2.495 1.00 82.38 222 LEU A O 1
ATOM 1726 N N . ALA A 1 223 ? 9.276 -4.836 -3.237 1.00 77.75 223 ALA A N 1
ATOM 1727 C CA . ALA A 1 223 ? 10.116 -4.629 -2.055 1.00 77.75 223 ALA A CA 1
ATOM 1728 C C . ALA A 1 223 ? 10.468 -3.160 -1.824 1.00 77.75 223 ALA A C 1
ATOM 1730 O O . ALA A 1 223 ? 10.387 -2.667 -0.700 1.00 77.75 223 ALA A O 1
ATOM 1731 N N . ALA A 1 224 ? 10.802 -2.439 -2.891 1.00 71.50 224 ALA A N 1
ATOM 1732 C CA . ALA A 1 224 ? 11.091 -1.013 -2.822 1.00 71.50 224 ALA A CA 1
ATOM 1733 C C . ALA A 1 224 ? 9.824 -0.136 -2.753 1.00 71.50 224 ALA A C 1
ATOM 1735 O O . ALA A 1 224 ? 9.924 1.093 -2.759 1.00 71.50 224 ALA A O 1
ATOM 1736 N N . SER A 1 225 ? 8.633 -0.744 -2.635 1.00 70.81 225 SER A N 1
ATOM 1737 C CA . SER A 1 225 ? 7.346 -0.038 -2.634 1.00 70.81 225 SER A CA 1
ATOM 1738 C C . SER A 1 225 ? 7.218 0.912 -3.832 1.00 70.81 225 SER A C 1
ATOM 1740 O O . SER A 1 225 ? 6.707 2.027 -3.688 1.00 70.81 225 SER A O 1
ATOM 1742 N N . HIS A 1 226 ? 7.731 0.497 -4.999 1.00 68.12 226 HIS A N 1
ATOM 1743 C CA . HIS A 1 226 ? 7.551 1.263 -6.226 1.00 68.12 226 HIS A CA 1
ATOM 1744 C C . HIS A 1 226 ? 6.061 1.407 -6.523 1.00 68.12 226 HIS A C 1
ATOM 1746 O O . HIS A 1 226 ? 5.259 0.503 -6.263 1.00 68.12 226 HIS A O 1
ATOM 1752 N N . CYS A 1 227 ? 5.689 2.579 -7.033 1.00 59.97 227 CYS A N 1
ATOM 1753 C CA . CYS A 1 227 ? 4.326 2.811 -7.467 1.00 59.97 227 CYS A CA 1
ATOM 1754 C C . CYS A 1 227 ? 4.141 2.027 -8.765 1.00 59.97 227 CYS A C 1
ATOM 1756 O O . CYS A 1 227 ? 4.807 2.284 -9.762 1.00 59.97 227 CYS A O 1
ATOM 1758 N N . TYR A 1 228 ? 3.269 1.023 -8.739 1.00 69.19 228 TYR A N 1
ATOM 1759 C CA . TYR A 1 228 ? 2.832 0.401 -9.977 1.00 69.19 228 TYR A CA 1
ATOM 1760 C C . TYR A 1 228 ? 1.950 1.393 -10.710 1.00 69.19 228 TYR A C 1
ATOM 1762 O O . TYR A 1 228 ? 1.033 1.971 -10.123 1.00 69.19 228 TYR A O 1
ATOM 1770 N N . TRP A 1 229 ? 2.271 1.601 -11.980 1.00 71.75 229 TRP A N 1
ATOM 1771 C CA . TRP A 1 229 ? 1.567 2.527 -12.839 1.00 71.75 229 TRP A CA 1
ATOM 1772 C C . TRP A 1 229 ? 0.746 1.740 -13.855 1.00 71.75 229 TRP A C 1
ATOM 1774 O O . TRP A 1 229 ? 1.193 1.500 -14.978 1.00 71.75 229 TRP A O 1
ATOM 1784 N N . SER A 1 230 ? -0.476 1.348 -13.477 1.00 75.94 230 SER A N 1
ATOM 1785 C CA . SER A 1 230 ? -1.485 1.002 -14.490 1.00 75.94 230 SER A CA 1
ATOM 1786 C C . SER A 1 230 ? -1.956 2.250 -15.220 1.00 75.94 230 SER A C 1
ATOM 1788 O O . SER A 1 230 ? -2.444 2.175 -16.344 1.00 75.94 230 SER A O 1
ATOM 1790 N N . GLY A 1 231 ? -1.778 3.405 -14.582 1.00 73.62 231 GLY A N 1
ATOM 1791 C CA . GLY A 1 231 ? -2.295 4.663 -15.038 1.00 73.62 231 GLY A CA 1
ATOM 1792 C C . GLY A 1 231 ? -3.704 4.923 -14.560 1.00 73.62 231 GLY A C 1
ATOM 1793 O O . GLY A 1 231 ? -4.179 6.005 -14.850 1.00 73.62 231 GLY A O 1
ATOM 1794 N N . GLU A 1 232 ? -4.333 4.053 -13.765 1.00 76.88 232 GLU A N 1
ATOM 1795 C CA . GLU A 1 232 ? -5.593 4.329 -13.067 1.00 76.88 232 GLU A CA 1
ATOM 1796 C C . GLU A 1 232 ? -5.344 4.664 -11.585 1.00 76.88 232 GLU A C 1
ATOM 1798 O O . GLU A 1 232 ? -5.106 3.762 -10.785 1.00 76.88 232 GLU A O 1
ATOM 1803 N N . PRO A 1 233 ? -5.450 5.937 -11.158 1.00 78.56 233 PRO A N 1
ATOM 1804 C CA . PRO A 1 233 ? -4.964 6.381 -9.854 1.00 78.56 233 PRO A CA 1
ATOM 1805 C C . PRO A 1 233 ? -5.652 5.687 -8.684 1.00 78.56 233 PRO A C 1
ATOM 1807 O O . PRO A 1 233 ? -5.009 5.386 -7.687 1.00 78.56 233 PRO A O 1
ATOM 1810 N N . CYS A 1 234 ? -6.955 5.416 -8.776 1.00 81.25 234 CYS A N 1
ATOM 1811 C CA . CYS A 1 234 ? -7.657 4.717 -7.699 1.00 81.25 234 CYS A CA 1
ATOM 1812 C C . CYS A 1 234 ? -7.245 3.242 -7.609 1.00 81.25 234 CYS A C 1
ATOM 1814 O O . CYS A 1 234 ? -7.118 2.722 -6.503 1.00 81.25 234 CYS A O 1
ATOM 1816 N N . HIS A 1 235 ? -6.996 2.591 -8.749 1.00 83.06 235 HIS A N 1
ATOM 1817 C CA . HIS A 1 235 ? -6.504 1.215 -8.792 1.00 83.06 235 HIS A CA 1
ATOM 1818 C C . HIS A 1 235 ? -5.060 1.138 -8.283 1.00 83.06 235 HIS A C 1
ATOM 1820 O O . HIS A 1 235 ? -4.764 0.358 -7.381 1.00 83.06 235 HIS A O 1
ATOM 1826 N N . ASP A 1 236 ? -4.193 2.027 -8.772 1.00 83.50 236 ASP A N 1
ATOM 1827 C CA . ASP A 1 236 ? -2.802 2.157 -8.341 1.00 83.50 236 ASP A CA 1
ATOM 1828 C C . ASP A 1 236 ? -2.710 2.447 -6.831 1.00 83.50 236 ASP A C 1
ATOM 1830 O O . ASP A 1 236 ? -1.895 1.851 -6.121 1.00 83.50 236 ASP A O 1
ATOM 1834 N N . TYR A 1 237 ? -3.578 3.321 -6.310 1.00 83.06 237 TYR A N 1
ATOM 1835 C CA . TYR A 1 237 ? -3.625 3.654 -4.887 1.00 83.06 237 TYR A CA 1
ATOM 1836 C C . TYR A 1 237 ? -4.095 2.466 -4.049 1.00 83.06 237 TYR A C 1
ATOM 1838 O O . TYR A 1 237 ? -3.510 2.157 -3.009 1.00 83.06 237 TYR A O 1
ATOM 1846 N N . TRP A 1 238 ? -5.126 1.757 -4.504 1.00 86.25 238 TRP A N 1
ATOM 1847 C CA . TRP A 1 238 ? -5.603 0.572 -3.806 1.00 86.25 238 TRP A CA 1
ATOM 1848 C C . TRP A 1 238 ? -4.574 -0.564 -3.826 1.00 86.25 238 TRP A C 1
ATOM 1850 O O . TRP A 1 238 ? -4.350 -1.215 -2.804 1.00 86.25 238 TRP A O 1
ATOM 1860 N N . PHE A 1 239 ? -3.894 -0.778 -4.955 1.00 87.19 239 PHE A N 1
ATOM 1861 C CA . PHE A 1 239 ? -2.774 -1.710 -5.053 1.00 87.19 239 PHE A CA 1
ATOM 1862 C C . PHE A 1 239 ? -1.657 -1.349 -4.077 1.00 87.19 239 PHE A C 1
ATOM 1864 O O . PHE A 1 239 ? -1.154 -2.215 -3.357 1.00 87.19 239 PHE A O 1
ATOM 1871 N N . TYR A 1 240 ? -1.316 -0.065 -3.983 1.00 85.31 240 TYR A N 1
ATOM 1872 C CA . TYR A 1 240 ? -0.361 0.427 -3.000 1.00 85.31 240 TYR A CA 1
ATOM 1873 C C . T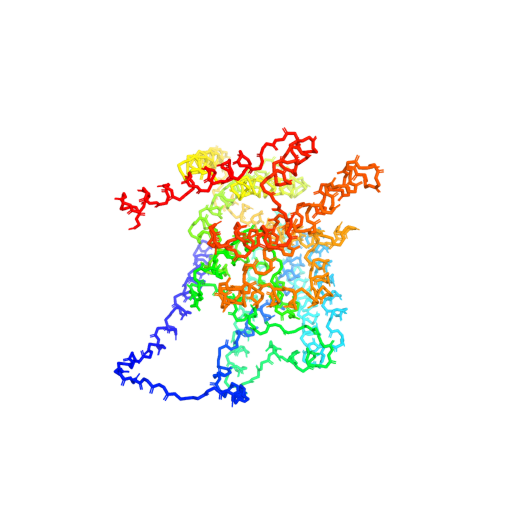YR A 1 240 ? -0.812 0.139 -1.559 1.00 85.31 240 TYR A C 1
ATOM 1875 O O . TYR A 1 240 ? -0.022 -0.372 -0.761 1.00 85.31 240 TYR A O 1
ATOM 1883 N N . ILE A 1 241 ? -2.080 0.390 -1.213 1.00 84.69 241 ILE A N 1
ATOM 1884 C CA . ILE A 1 241 ? -2.626 0.052 0.111 1.00 84.69 241 ILE A CA 1
ATOM 1885 C C . ILE A 1 241 ? -2.501 -1.451 0.371 1.00 84.69 241 ILE A C 1
ATOM 1887 O O . ILE A 1 241 ? -1.960 -1.846 1.401 1.00 84.69 241 ILE A O 1
ATOM 1891 N N . CYS A 1 242 ? -2.937 -2.301 -0.557 1.00 88.12 242 CYS A N 1
ATOM 1892 C CA . CYS A 1 242 ? -2.877 -3.755 -0.393 1.00 88.12 242 CYS A CA 1
ATOM 1893 C C . CYS A 1 242 ? -1.442 -4.266 -0.213 1.00 88.12 242 CYS A C 1
ATOM 1895 O O . CYS A 1 242 ? -1.190 -5.205 0.542 1.00 88.12 242 CYS A O 1
ATOM 1897 N N . ASN A 1 243 ? -0.469 -3.626 -0.854 1.00 87.75 243 ASN A N 1
ATOM 1898 C CA . ASN A 1 243 ? 0.927 -4.029 -0.745 1.00 87.75 243 ASN A CA 1
ATOM 1899 C C . ASN A 1 243 ? 1.677 -3.365 0.407 1.00 87.75 243 ASN A C 1
ATOM 1901 O O . ASN A 1 243 ? 2.735 -3.855 0.768 1.00 87.75 243 ASN A O 1
ATOM 1905 N N . THR A 1 244 ? 1.147 -2.339 1.066 1.00 83.88 244 THR A N 1
ATOM 1906 C CA . THR A 1 244 ? 1.861 -1.691 2.183 1.00 83.88 244 THR A CA 1
ATOM 1907 C C . THR A 1 244 ? 1.162 -1.822 3.526 1.00 83.88 244 THR A C 1
ATOM 1909 O O . THR A 1 244 ? 1.818 -1.686 4.558 1.00 83.88 244 THR A O 1
ATOM 1912 N N . HIS A 1 245 ? -0.158 -2.011 3.546 1.00 84.69 245 HIS A N 1
ATOM 1913 C CA . HIS A 1 245 ? -0.980 -1.985 4.753 1.00 84.69 245 HIS A CA 1
ATOM 1914 C C . HIS A 1 245 ? -0.873 -3.266 5.571 1.00 84.69 245 HIS A C 1
ATOM 1916 O O . HIS A 1 245 ? -1.092 -4.352 5.040 1.00 84.69 245 HIS A O 1
ATOM 1922 N N . SER A 1 246 ? -0.607 -3.135 6.873 1.00 83.75 246 SER A N 1
ATOM 1923 C CA . SER A 1 246 ? -0.363 -4.271 7.772 1.00 83.75 246 SER A CA 1
ATOM 1924 C C . SER A 1 246 ? -1.572 -5.199 7.859 1.00 83.75 246 SER A C 1
ATOM 1926 O O . SER A 1 246 ? -1.420 -6.409 7.841 1.00 83.75 246 SER A O 1
ATOM 1928 N N . TRP A 1 247 ? -2.782 -4.634 7.903 1.00 85.12 247 TRP A N 1
ATOM 1929 C CA . TRP A 1 247 ? -4.036 -5.398 7.954 1.00 85.12 247 TRP A CA 1
ATOM 1930 C C . TRP A 1 247 ? -4.492 -5.902 6.579 1.00 85.12 247 TRP A C 1
ATOM 1932 O O . TRP A 1 247 ? -4.524 -7.105 6.330 1.00 85.12 247 TRP A O 1
ATOM 1942 N N . ILE A 1 248 ? -4.816 -4.980 5.663 1.00 87.12 248 ILE A N 1
ATOM 1943 C CA . ILE A 1 248 ? -5.343 -5.302 4.325 1.00 87.12 248 ILE A CA 1
ATOM 1944 C C . ILE A 1 248 ? -4.355 -6.176 3.543 1.00 87.12 248 ILE A C 1
ATOM 1946 O O . ILE A 1 248 ? -4.750 -7.109 2.842 1.00 87.12 248 ILE A O 1
ATOM 1950 N N . GLY A 1 249 ? -3.059 -5.926 3.706 1.00 87.62 249 GLY A N 1
ATOM 1951 C CA . GLY A 1 249 ? -2.021 -6.628 2.981 1.00 87.62 249 GLY A CA 1
ATOM 1952 C C . GLY A 1 249 ? -1.760 -8.060 3.423 1.00 87.62 249 GLY A C 1
ATOM 1953 O O . GLY A 1 249 ? -1.059 -8.768 2.701 1.00 87.62 249 GLY A O 1
ATOM 1954 N N . VAL A 1 250 ? -2.317 -8.533 4.540 1.00 88.12 250 VAL A N 1
ATOM 1955 C CA . VAL A 1 250 ? -2.318 -9.977 4.831 1.00 88.12 250 VAL A CA 1
ATOM 1956 C C . VAL A 1 250 ? -3.162 -10.721 3.800 1.00 88.12 250 VAL A C 1
ATOM 1958 O O . VAL A 1 250 ? -2.760 -11.781 3.331 1.00 88.12 250 VAL A O 1
ATOM 1961 N N . LEU A 1 251 ? -4.302 -10.142 3.424 1.00 87.38 251 LEU A N 1
ATOM 1962 C CA . LEU A 1 251 ? -5.301 -10.788 2.575 1.00 87.38 251 LEU A CA 1
ATOM 1963 C C . LEU A 1 251 ? -5.060 -10.482 1.095 1.00 87.38 251 LEU A C 1
ATOM 1965 O O . LEU A 1 251 ? -5.064 -11.383 0.259 1.00 87.38 251 LEU A O 1
ATOM 1969 N N . LEU A 1 252 ? -4.828 -9.205 0.782 1.00 89.69 252 LEU A N 1
ATOM 1970 C CA . LEU A 1 252 ? -4.869 -8.686 -0.587 1.00 89.69 252 LEU A CA 1
ATOM 1971 C C . LEU A 1 252 ? -3.492 -8.354 -1.169 1.00 89.69 252 LEU A C 1
ATOM 1973 O O . LEU A 1 252 ? -3.417 -7.789 -2.255 1.00 89.69 252 LEU A O 1
ATOM 1977 N N . SER A 1 253 ? -2.398 -8.686 -0.481 1.00 91.31 253 SER A N 1
ATOM 1978 C CA . SER A 1 253 ? -1.059 -8.500 -1.053 1.00 91.31 253 SER A CA 1
ATOM 1979 C C . SER A 1 253 ? -0.880 -9.249 -2.358 1.00 91.31 253 SER A C 1
ATOM 1981 O O . SER A 1 253 ? -1.429 -10.343 -2.542 1.00 91.31 253 SER A O 1
ATOM 1983 N N . HIS A 1 254 ? -0.031 -8.680 -3.211 1.00 92.00 254 HIS A N 1
ATOM 1984 C CA . HIS A 1 254 ? 0.414 -9.338 -4.421 1.00 92.00 254 HIS A CA 1
ATOM 1985 C C . HIS A 1 254 ? 0.998 -10.731 -4.085 1.00 92.00 254 HIS A C 1
ATOM 1987 O O . HIS A 1 254 ? 1.727 -10.871 -3.099 1.00 92.00 254 HIS A O 1
ATOM 1993 N N . PRO A 1 255 ? 0.701 -11.782 -4.865 1.00 90.19 255 PRO A N 1
ATOM 1994 C CA . PRO A 1 255 ? 1.220 -13.144 -4.652 1.00 90.19 255 PRO A CA 1
ATOM 1995 C C . PRO A 1 255 ? 2.756 -13.216 -4.633 1.00 90.19 255 PRO A C 1
ATOM 1997 O O . PRO A 1 255 ? 3.327 -14.007 -3.891 1.00 90.19 255 PRO A O 1
ATOM 2000 N N . LEU A 1 256 ? 3.419 -12.368 -5.426 1.00 89.75 256 LEU A N 1
ATOM 2001 C CA . LEU A 1 256 ? 4.882 -12.228 -5.497 1.00 89.75 256 LEU A CA 1
ATOM 2002 C C . LEU A 1 256 ? 5.430 -11.147 -4.554 1.00 89.75 256 LEU A C 1
ATOM 2004 O O . LEU A 1 256 ? 6.529 -10.639 -4.756 1.00 89.75 256 LEU A O 1
ATOM 2008 N N . HIS A 1 257 ? 4.658 -10.725 -3.553 1.00 88.50 257 HIS A N 1
ATOM 2009 C CA . HIS A 1 257 ? 5.168 -9.797 -2.553 1.00 88.50 257 HIS A CA 1
ATOM 2010 C C . HIS A 1 257 ? 6.386 -10.430 -1.837 1.00 88.50 257 HIS A C 1
ATOM 2012 O O . HIS A 1 257 ? 6.318 -11.600 -1.461 1.00 88.50 257 HIS A O 1
ATOM 2018 N N . PRO A 1 258 ? 7.496 -9.695 -1.609 1.00 84.62 258 PRO A N 1
ATOM 2019 C CA . PRO A 1 258 ? 8.721 -10.252 -1.011 1.00 84.62 258 PRO A CA 1
ATOM 2020 C C . PRO A 1 258 ? 8.489 -10.881 0.368 1.00 84.62 258 PRO A C 1
ATOM 2022 O O . PRO A 1 258 ? 9.121 -11.870 0.726 1.00 84.62 258 PRO A O 1
ATOM 2025 N N . PHE A 1 259 ? 7.553 -10.324 1.137 1.00 82.81 259 PHE A N 1
ATOM 2026 C CA . PHE A 1 259 ? 7.053 -10.939 2.365 1.00 82.81 259 PHE A CA 1
ATOM 2027 C C . PHE A 1 259 ? 5.902 -11.899 2.073 1.00 82.81 259 PHE A C 1
ATOM 2029 O O . PHE A 1 259 ? 4.887 -11.486 1.507 1.00 82.81 259 PHE A O 1
ATOM 2036 N N . SER A 1 260 ? 6.027 -13.137 2.555 1.00 82.06 260 SER A N 1
ATOM 2037 C CA . SER A 1 260 ? 4.947 -14.121 2.509 1.00 82.06 260 SER A CA 1
ATOM 2038 C C . SER A 1 260 ? 3.733 -13.656 3.318 1.00 82.06 260 SER A C 1
ATOM 2040 O O . SER A 1 260 ? 3.853 -12.921 4.305 1.00 82.06 260 SER A O 1
ATOM 2042 N N . ARG A 1 261 ? 2.537 -14.127 2.946 1.00 82.12 261 ARG A N 1
ATOM 2043 C CA . ARG A 1 261 ? 1.309 -13.823 3.701 1.00 82.12 261 ARG A CA 1
ATOM 2044 C C . ARG A 1 261 ? 1.352 -14.307 5.131 1.00 82.12 261 ARG A C 1
ATOM 2046 O O . ARG A 1 261 ? 0.888 -13.598 6.011 1.00 82.12 261 ARG A O 1
ATOM 2053 N N . TRP A 1 262 ? 1.941 -15.475 5.362 1.00 81.31 262 TRP A N 1
ATOM 2054 C CA . TRP A 1 262 ? 2.141 -15.994 6.708 1.00 81.31 262 TRP A CA 1
ATOM 2055 C C . TRP A 1 262 ? 3.085 -15.111 7.519 1.00 81.31 262 TRP A C 1
ATOM 2057 O O . TRP A 1 262 ? 2.788 -14.830 8.674 1.00 81.31 262 TRP A O 1
ATOM 2067 N N . GLY A 1 263 ? 4.157 -14.595 6.907 1.00 77.94 263 GLY A N 1
ATOM 2068 C CA . GLY A 1 263 ? 5.034 -13.614 7.547 1.00 77.94 263 GLY A CA 1
ATOM 2069 C C . GLY A 1 263 ? 4.291 -12.326 7.909 1.00 77.94 263 GLY A C 1
ATOM 2070 O O . GLY A 1 263 ? 4.393 -11.843 9.034 1.00 77.94 263 GLY A O 1
ATOM 2071 N N . ARG A 1 264 ? 3.458 -11.812 6.995 1.00 83.62 264 ARG A N 1
ATOM 2072 C CA . ARG A 1 264 ? 2.601 -10.641 7.246 1.00 83.62 264 ARG A CA 1
ATOM 2073 C C . ARG A 1 264 ? 1.548 -10.902 8.321 1.00 83.62 264 ARG A C 1
ATOM 2075 O O . ARG A 1 264 ? 1.331 -10.049 9.171 1.00 83.62 264 ARG A O 1
ATOM 2082 N N . PHE A 1 265 ? 0.915 -12.071 8.307 1.00 82.62 265 PHE A N 1
ATOM 2083 C CA . PHE A 1 265 ? -0.060 -12.479 9.315 1.00 82.62 265 PHE A CA 1
ATOM 2084 C C . PHE A 1 265 ? 0.595 -12.607 10.691 1.00 82.62 265 PHE A C 1
ATOM 2086 O O . PHE A 1 265 ? 0.061 -12.094 11.667 1.00 82.62 265 PHE A O 1
ATOM 2093 N N . ALA A 1 266 ? 1.782 -13.213 10.772 1.00 78.69 266 ALA A N 1
ATOM 2094 C CA . ALA A 1 266 ? 2.552 -13.285 12.008 1.00 78.69 266 ALA A CA 1
ATOM 2095 C C . ALA A 1 266 ? 2.913 -11.883 12.524 1.00 78.69 266 ALA A C 1
ATOM 2097 O O . ALA A 1 266 ? 2.692 -11.592 13.699 1.00 78.69 266 ALA A O 1
ATOM 2098 N N . ALA A 1 267 ? 3.379 -10.986 11.647 1.00 79.88 267 ALA A N 1
ATOM 2099 C CA . ALA A 1 267 ? 3.635 -9.590 11.998 1.00 79.88 267 ALA A CA 1
ATOM 2100 C C . ALA A 1 267 ? 2.361 -8.869 12.471 1.00 79.88 267 ALA A C 1
ATOM 2102 O O . ALA A 1 267 ? 2.408 -8.120 13.444 1.00 79.88 267 ALA A O 1
ATOM 2103 N N . LEU A 1 268 ? 1.209 -9.139 11.847 1.00 83.81 268 LEU A N 1
ATOM 2104 C CA . LEU A 1 268 ? -0.081 -8.608 12.280 1.00 83.81 268 LEU A CA 1
ATOM 2105 C C . LEU A 1 268 ? -0.474 -9.139 13.663 1.00 83.81 268 LEU A C 1
ATOM 2107 O O . LEU A 1 268 ? -0.926 -8.359 14.491 1.00 83.81 268 LEU A O 1
ATOM 2111 N N . VAL A 1 269 ? -0.279 -10.427 13.951 1.00 82.44 269 VAL A N 1
ATOM 2112 C CA . VAL A 1 269 ? -0.544 -11.003 15.281 1.00 82.44 269 VAL A CA 1
ATOM 2113 C C . VAL A 1 269 ? 0.347 -10.353 16.339 1.00 82.44 269 VAL A C 1
ATOM 2115 O O . VAL A 1 269 ? -0.148 -9.986 17.404 1.00 82.44 269 VAL A O 1
ATOM 2118 N N . VAL A 1 270 ? 1.635 -10.155 16.040 1.00 81.06 270 VAL A N 1
ATOM 2119 C CA . VAL A 1 270 ? 2.586 -9.437 16.907 1.00 81.06 270 VAL A CA 1
ATOM 2120 C C . VAL A 1 270 ? 2.108 -8.006 17.150 1.00 81.06 270 VAL A C 1
ATOM 2122 O O . VAL A 1 270 ? 1.988 -7.598 18.304 1.00 81.06 270 VAL A O 1
ATOM 2125 N N . LEU A 1 271 ? 1.754 -7.276 16.088 1.00 83.38 271 LEU A N 1
ATOM 2126 C CA . LEU A 1 271 ? 1.229 -5.912 16.167 1.00 83.38 271 LEU A CA 1
ATOM 2127 C C . LEU A 1 271 ? -0.044 -5.858 17.023 1.00 83.38 271 LEU A C 1
ATOM 2129 O O . LEU A 1 271 ? -0.114 -5.083 17.971 1.00 83.38 271 LEU A O 1
ATOM 2133 N N . VAL A 1 272 ? -1.019 -6.725 16.741 1.00 84.94 272 VAL A N 1
ATOM 2134 C CA . VAL A 1 272 ? -2.300 -6.816 17.458 1.00 84.94 272 VAL A CA 1
ATOM 2135 C C . VAL A 1 272 ? -2.094 -7.102 18.941 1.00 84.94 272 VAL A C 1
ATOM 2137 O O . VAL A 1 272 ? -2.737 -6.491 19.792 1.00 84.94 272 VAL A O 1
ATOM 2140 N N . THR A 1 273 ? -1.175 -8.007 19.254 1.00 82.62 273 THR A N 1
ATOM 2141 C CA . THR A 1 273 ? -0.883 -8.438 20.621 1.00 82.62 273 THR A CA 1
ATOM 2142 C C . THR A 1 273 ? -0.160 -7.344 21.405 1.00 82.62 273 THR A C 1
ATOM 2144 O O . THR A 1 273 ? -0.589 -6.982 22.504 1.00 82.62 273 THR A O 1
ATOM 2147 N N . LEU A 1 274 ? 0.891 -6.755 20.828 1.00 80.31 274 LEU A N 1
ATOM 2148 C CA . LEU A 1 274 ? 1.645 -5.661 21.441 1.00 80.31 274 LEU A CA 1
ATOM 2149 C C . LEU A 1 274 ? 0.749 -4.448 21.682 1.00 80.31 274 LEU A C 1
ATOM 2151 O O . LEU A 1 274 ? 0.682 -3.897 22.776 1.00 80.31 274 LEU A O 1
ATOM 2155 N N . GLN A 1 275 ? 0.011 -4.056 20.655 1.00 83.00 275 GLN A N 1
ATOM 2156 C CA . GLN A 1 275 ? -0.783 -2.848 20.690 1.00 83.00 275 GLN A CA 1
ATOM 2157 C C . GLN A 1 275 ? -2.053 -3.014 21.512 1.00 83.00 275 GLN A C 1
ATOM 2159 O O . GLN A 1 275 ? -2.402 -2.122 22.279 1.00 83.00 275 GLN A O 1
ATOM 2164 N N . GLY A 1 276 ? -2.719 -4.166 21.420 1.00 83.19 276 GLY A N 1
ATOM 2165 C CA . GLY A 1 276 ? -3.863 -4.482 22.266 1.00 83.19 276 GLY A CA 1
ATOM 2166 C C . GLY A 1 276 ? -3.503 -4.425 23.750 1.00 83.19 276 GLY A C 1
ATOM 2167 O O . GLY A 1 276 ? -4.260 -3.862 24.536 1.00 83.19 276 GLY A O 1
ATOM 2168 N N . THR A 1 277 ? -2.325 -4.929 24.129 1.00 80.31 277 THR A N 1
ATOM 2169 C CA . THR A 1 277 ? -1.885 -4.944 25.531 1.00 80.31 277 THR A CA 1
ATOM 2170 C C . THR A 1 277 ? -1.387 -3.595 26.034 1.00 80.31 277 THR A C 1
ATOM 2172 O O . THR A 1 277 ? -1.784 -3.195 27.128 1.00 80.31 277 THR A O 1
ATOM 2175 N N . VAL A 1 278 ? -0.610 -2.852 25.240 1.00 82.00 278 VAL A N 1
ATOM 2176 C CA . VAL A 1 278 ? -0.218 -1.470 25.574 1.00 82.00 278 VAL A CA 1
ATOM 2177 C C . VAL A 1 278 ? -1.457 -0.589 25.731 1.00 82.00 278 VAL A C 1
ATOM 2179 O O . VAL A 1 278 ? -1.588 0.115 26.730 1.00 82.00 278 VAL A O 1
ATOM 2182 N N . ASN A 1 279 ? -2.413 -0.677 24.804 1.00 81.81 279 ASN A N 1
ATOM 2183 C CA . ASN A 1 279 ? -3.650 0.101 24.877 1.00 81.81 279 ASN A CA 1
ATOM 2184 C C . ASN A 1 279 ? -4.515 -0.306 26.075 1.00 81.81 279 ASN A C 1
ATOM 2186 O O . ASN A 1 279 ? -5.061 0.561 26.752 1.00 81.81 279 ASN A O 1
ATOM 2190 N N . ALA A 1 280 ? -4.602 -1.603 26.387 1.00 80.38 280 ALA A N 1
ATOM 2191 C CA . ALA A 1 280 ? -5.310 -2.080 27.573 1.00 80.38 280 ALA A CA 1
ATOM 2192 C C . ALA A 1 280 ? -4.657 -1.594 28.879 1.00 80.38 280 ALA A C 1
ATOM 2194 O O . ALA A 1 280 ? -5.370 -1.226 29.813 1.00 80.38 280 ALA A O 1
ATOM 2195 N N . MET A 1 281 ? -3.321 -1.549 28.945 1.00 81.12 281 MET A N 1
ATOM 2196 C CA . MET A 1 281 ? -2.588 -0.971 30.073 1.00 81.12 281 MET A CA 1
ATOM 2197 C C . MET A 1 281 ? -2.847 0.531 30.204 1.00 81.12 281 MET A C 1
ATOM 2199 O O . MET A 1 281 ? -3.256 0.982 31.272 1.00 81.12 281 MET A O 1
ATOM 2203 N N . VAL A 1 282 ? -2.663 1.303 29.128 1.00 83.25 282 VAL A N 1
ATOM 2204 C CA . VAL A 1 282 ? -2.897 2.756 29.132 1.00 83.25 282 VAL A CA 1
ATOM 2205 C C . VAL A 1 282 ? -4.327 3.054 29.567 1.00 83.25 282 VAL A C 1
ATOM 2207 O O . VAL A 1 282 ? -4.526 3.831 30.493 1.00 83.25 282 VAL A O 1
ATOM 2210 N N . ALA A 1 283 ? -5.315 2.371 28.992 1.00 78.25 283 ALA A N 1
ATOM 2211 C CA . ALA A 1 283 ? -6.711 2.526 29.386 1.00 78.25 283 ALA A CA 1
ATOM 2212 C C . ALA A 1 283 ? -6.992 2.093 30.835 1.00 78.25 283 ALA 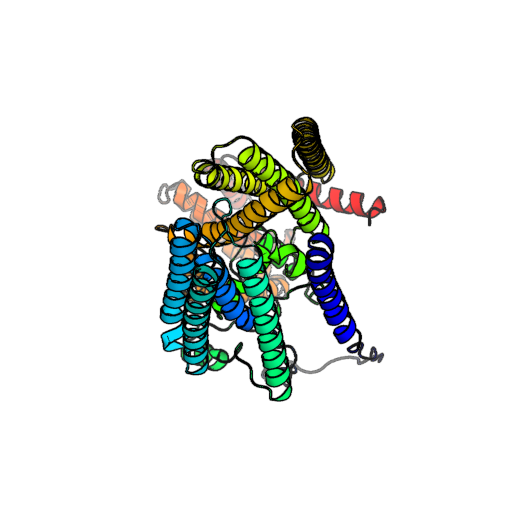A C 1
ATOM 2214 O O . ALA A 1 283 ? -7.973 2.526 31.434 1.00 78.25 283 ALA A O 1
ATOM 2215 N N . SER A 1 284 ? -6.160 1.222 31.410 1.00 79.31 284 SER A N 1
ATOM 2216 C CA . SER A 1 284 ? -6.361 0.747 32.775 1.00 79.31 284 SER A CA 1
ATOM 2217 C C . SER A 1 284 ? -5.819 1.688 33.843 1.00 79.31 284 SER A C 1
ATOM 2219 O O . SER A 1 284 ? -6.379 1.692 34.941 1.00 79.31 284 SER A O 1
ATOM 2221 N N . TYR A 1 285 ? -4.775 2.457 33.530 1.00 83.38 285 TYR A N 1
ATOM 2222 C CA . TYR A 1 285 ? -4.055 3.291 34.498 1.00 83.38 285 TYR A CA 1
ATOM 2223 C C . TYR A 1 285 ? -4.135 4.793 34.219 1.00 83.38 285 TYR A C 1
ATOM 2225 O O . TYR A 1 285 ? -3.985 5.585 35.148 1.00 83.38 285 TYR A O 1
ATOM 2233 N N . ALA A 1 286 ? -4.343 5.207 32.969 1.00 83.62 286 ALA A N 1
ATOM 2234 C CA . ALA A 1 286 ? -4.459 6.618 32.644 1.00 83.62 286 ALA A CA 1
ATOM 2235 C C . ALA A 1 286 ? -5.860 7.142 33.009 1.00 83.62 286 ALA A C 1
ATOM 2237 O O . ALA A 1 286 ? -6.853 6.446 32.786 1.00 83.62 286 ALA A O 1
ATOM 2238 N N . PRO A 1 287 ? -5.960 8.382 33.519 1.00 82.31 287 PRO A N 1
ATOM 2239 C CA . PRO A 1 287 ? -7.240 9.060 33.663 1.00 82.31 287 PRO A CA 1
ATOM 2240 C C . PRO A 1 287 ? -7.979 9.147 32.324 1.00 82.31 287 PRO A C 1
ATOM 2242 O O . PRO A 1 287 ? -7.362 9.257 31.261 1.00 82.31 287 PRO A O 1
ATOM 2245 N N . GLU A 1 288 ? -9.305 9.176 32.373 1.00 71.00 288 GLU A N 1
ATOM 2246 C CA . GLU A 1 288 ? -10.184 9.146 31.192 1.00 71.00 288 GLU A CA 1
ATOM 2247 C C . GLU A 1 288 ? -9.977 10.293 30.198 1.00 71.00 288 GLU A C 1
ATOM 2249 O O . GLU A 1 288 ? -10.240 10.142 29.010 1.00 71.00 288 GLU A O 1
ATOM 2254 N N . TYR A 1 289 ? -9.450 11.428 30.646 1.00 77.88 289 TYR A N 1
ATOM 2255 C CA . TYR A 1 289 ? -9.125 12.550 29.768 1.00 77.88 289 TYR A CA 1
ATOM 2256 C C . TYR A 1 289 ? -7.714 12.451 29.153 1.00 77.88 289 TYR A C 1
ATOM 2258 O O . TYR A 1 289 ? -7.392 13.202 28.235 1.00 77.88 289 TYR A O 1
ATOM 2266 N N . LEU A 1 290 ? -6.861 11.540 29.643 1.00 79.88 290 LEU A N 1
ATOM 2267 C CA . LEU A 1 290 ? -5.459 11.398 29.221 1.00 79.88 290 LEU A CA 1
ATOM 2268 C C . LEU A 1 290 ? -5.176 10.159 28.380 1.00 79.88 290 LEU A C 1
ATOM 2270 O O . LEU A 1 290 ? -4.204 10.150 27.629 1.00 79.88 290 LEU A O 1
ATOM 2274 N N . TRP A 1 291 ? -5.980 9.106 28.477 1.00 78.88 291 TRP A N 1
ATOM 2275 C CA . TRP A 1 291 ? -5.660 7.877 27.754 1.00 78.88 291 TRP A CA 1
ATOM 2276 C C . TRP A 1 291 ? -5.721 8.052 26.228 1.00 78.88 291 TRP A C 1
ATOM 2278 O O . TRP A 1 291 ? -4.863 7.501 25.556 1.00 78.88 291 TRP A O 1
ATOM 2288 N N . GLU A 1 292 ? -6.636 8.849 25.661 1.00 67.94 292 GLU A N 1
ATOM 2289 C CA . GLU A 1 292 ? -6.658 9.151 24.214 1.00 67.94 292 GLU A CA 1
ATOM 2290 C C . GLU A 1 292 ? -5.356 9.810 23.712 1.00 67.94 292 GLU A C 1
ATOM 2292 O O . GLU A 1 292 ? -4.712 9.251 22.814 1.00 67.94 292 GLU A O 1
ATOM 2297 N N . PRO A 1 293 ? -4.916 10.956 24.278 1.00 78.50 293 PRO A N 1
ATOM 2298 C CA . PRO A 1 293 ? -3.676 11.598 23.856 1.00 78.50 293 PRO A CA 1
ATOM 2299 C C . PRO A 1 293 ? -2.424 10.770 24.165 1.00 78.50 293 PRO A C 1
ATOM 2301 O O . PRO A 1 293 ? -1.388 11.046 23.571 1.00 78.50 293 PRO A O 1
ATOM 2304 N N . ILE A 1 294 ? -2.497 9.754 25.035 1.00 81.12 294 ILE A N 1
ATOM 2305 C CA . ILE A 1 294 ? -1.403 8.799 25.281 1.00 81.12 294 ILE A CA 1
ATOM 2306 C C . ILE A 1 294 ? -1.466 7.608 24.308 1.00 81.12 294 ILE A C 1
ATOM 2308 O O . ILE A 1 294 ? -0.443 7.184 23.774 1.00 81.12 294 ILE A O 1
ATOM 2312 N N . MET A 1 295 ? -2.653 7.077 24.011 1.00 80.00 295 MET A N 1
ATOM 2313 C CA . MET A 1 295 ? -2.813 5.919 23.129 1.00 80.00 295 MET A CA 1
ATOM 2314 C C . MET A 1 295 ? -2.408 6.220 21.690 1.00 80.00 295 MET A C 1
ATOM 2316 O O . MET A 1 295 ? -1.849 5.344 21.034 1.00 80.00 295 MET A O 1
ATOM 2320 N N . ILE A 1 296 ? -2.692 7.424 21.183 1.00 79.81 296 ILE A N 1
ATOM 2321 C CA . ILE A 1 296 ? -2.308 7.832 19.824 1.00 79.81 296 ILE A CA 1
ATOM 2322 C C . ILE A 1 296 ? -0.780 7.756 19.631 1.00 79.81 296 ILE A C 1
ATOM 2324 O O . ILE A 1 296 ? -0.347 7.030 18.733 1.00 79.81 296 ILE A O 1
ATOM 2328 N N . PRO A 1 297 ? 0.065 8.421 20.447 1.00 77.44 297 PRO A N 1
ATOM 2329 C CA . PRO A 1 297 ? 1.513 8.321 20.315 1.00 77.44 297 PRO A CA 1
ATOM 2330 C C . PRO A 1 297 ? 2.034 6.924 20.646 1.00 77.44 297 PRO A C 1
ATOM 2332 O O . PRO A 1 297 ? 2.917 6.459 19.936 1.00 77.44 297 PRO A O 1
ATOM 2335 N N . CYS A 1 298 ? 1.477 6.207 21.632 1.00 78.62 298 CYS A N 1
ATOM 2336 C CA . CYS A 1 298 ? 1.849 4.807 21.868 1.00 78.62 298 CYS A CA 1
ATOM 2337 C C . CYS A 1 298 ? 1.600 3.947 20.625 1.00 78.62 298 CYS A C 1
ATOM 2339 O O . CYS A 1 298 ? 2.475 3.194 20.209 1.00 78.62 298 CYS A O 1
ATOM 2341 N N . SER A 1 299 ? 0.443 4.124 19.986 1.00 80.38 299 SER A N 1
ATOM 2342 C CA . SER A 1 299 ? 0.079 3.414 18.766 1.00 80.38 299 SER A CA 1
ATOM 2343 C C . SER A 1 299 ? 0.989 3.763 17.592 1.00 80.38 299 SER A C 1
ATOM 2345 O O . SER A 1 299 ? 1.415 2.873 16.860 1.00 80.38 299 SER A O 1
ATOM 2347 N N . LEU A 1 300 ? 1.339 5.042 17.440 1.00 76.88 300 LEU A N 1
ATOM 2348 C CA . LEU A 1 300 ? 2.298 5.494 16.434 1.00 76.88 300 LEU A CA 1
ATOM 2349 C C . LEU A 1 300 ? 3.699 4.938 16.693 1.00 76.88 300 LEU A C 1
ATOM 2351 O O . LEU A 1 300 ? 4.339 4.487 15.753 1.00 76.88 300 LEU A O 1
ATOM 2355 N N . ILE A 1 301 ? 4.168 4.923 17.943 1.00 77.50 301 ILE A N 1
ATOM 2356 C CA . ILE A 1 301 ? 5.469 4.348 18.308 1.00 77.50 301 ILE A CA 1
ATOM 2357 C C . ILE A 1 301 ? 5.484 2.858 17.981 1.00 77.50 301 ILE A C 1
ATOM 2359 O O . ILE A 1 301 ? 6.421 2.396 17.338 1.00 77.50 301 ILE A O 1
ATOM 2363 N N . THR A 1 302 ? 4.443 2.111 18.358 1.00 76.44 302 THR A N 1
ATOM 2364 C CA . THR A 1 302 ? 4.327 0.688 18.018 1.00 76.44 302 THR A CA 1
ATOM 2365 C C . THR A 1 302 ? 4.366 0.476 16.506 1.00 76.44 302 THR A C 1
ATOM 2367 O O . THR A 1 302 ? 5.110 -0.379 16.027 1.00 76.44 302 THR A O 1
ATOM 2370 N N . LEU A 1 303 ? 3.639 1.297 15.747 1.00 73.56 303 LEU A N 1
ATOM 2371 C CA . LEU A 1 303 ? 3.633 1.239 14.291 1.00 73.56 303 LEU A CA 1
ATOM 2372 C C . LEU A 1 303 ? 5.016 1.550 13.703 1.00 73.56 303 LEU A C 1
ATOM 2374 O O . LEU A 1 303 ? 5.497 0.809 12.854 1.00 73.56 303 LEU A O 1
ATOM 2378 N N . VAL A 1 304 ? 5.684 2.604 14.179 1.00 75.25 304 VAL A N 1
ATOM 2379 C CA . VAL A 1 304 ? 7.034 3.001 13.750 1.00 75.25 304 VAL A CA 1
ATOM 2380 C C . VAL A 1 304 ? 8.052 1.916 14.072 1.00 75.25 304 VAL A C 1
ATOM 2382 O O . VAL A 1 304 ? 8.888 1.622 13.225 1.00 75.25 304 VAL A O 1
ATOM 2385 N N . VAL A 1 305 ? 7.974 1.288 15.247 1.00 72.38 305 VAL A N 1
ATOM 2386 C CA . VAL A 1 305 ? 8.846 0.166 15.615 1.00 72.38 305 VAL A CA 1
ATOM 2387 C C . VAL A 1 305 ? 8.637 -0.990 14.644 1.00 72.38 305 VAL A C 1
ATOM 2389 O O . VAL A 1 305 ? 9.608 -1.451 14.054 1.00 72.38 305 VAL A O 1
ATOM 2392 N N . VAL A 1 306 ? 7.391 -1.404 14.392 1.00 70.06 306 VAL A N 1
ATOM 2393 C CA . VAL A 1 306 ? 7.097 -2.483 13.433 1.00 70.06 306 VAL A CA 1
ATOM 2394 C C . VAL A 1 306 ? 7.561 -2.119 12.018 1.00 70.06 306 VAL A C 1
ATOM 2396 O O . VAL A 1 306 ? 8.189 -2.937 11.350 1.00 70.06 306 VAL A O 1
ATOM 2399 N N . TYR A 1 307 ? 7.357 -0.877 11.575 1.00 69.75 307 TYR A N 1
ATOM 2400 C CA . TYR A 1 307 ? 7.853 -0.402 10.282 1.00 69.75 307 TYR A CA 1
ATOM 2401 C C . TYR A 1 307 ? 9.373 -0.410 10.192 1.00 69.75 307 TYR A C 1
ATOM 2403 O O . TYR A 1 307 ? 9.925 -0.844 9.185 1.00 69.75 307 TYR A O 1
ATOM 2411 N N . PHE A 1 308 ? 10.052 0.059 11.233 1.00 67.25 308 PHE A N 1
ATOM 2412 C CA . PHE A 1 308 ? 11.505 0.088 11.297 1.00 67.25 308 PHE A CA 1
ATOM 2413 C C . PHE A 1 308 ? 12.080 -1.330 11.274 1.00 67.25 308 PHE A C 1
ATOM 2415 O O . PHE A 1 308 ? 13.053 -1.593 10.573 1.00 67.25 308 PHE A O 1
ATOM 2422 N N . MET A 1 309 ? 11.421 -2.266 11.955 1.00 64.62 309 MET A N 1
ATOM 2423 C CA . MET A 1 309 ? 11.754 -3.685 11.906 1.00 64.62 309 MET A CA 1
ATOM 2424 C C . MET A 1 309 ? 11.602 -4.274 10.501 1.00 64.62 309 MET A C 1
ATOM 2426 O O . MET A 1 309 ? 12.532 -4.908 10.006 1.00 64.62 309 MET A O 1
ATOM 2430 N N . CYS A 1 310 ? 10.475 -4.020 9.829 1.00 64.31 310 CYS A N 1
ATOM 2431 C CA . CYS A 1 310 ? 10.264 -4.456 8.447 1.00 64.31 310 CYS A CA 1
ATOM 2432 C C . CYS A 1 310 ? 11.249 -3.792 7.469 1.00 64.31 310 CYS A C 1
ATOM 2434 O O . CYS A 1 310 ? 11.689 -4.424 6.512 1.00 64.31 310 CYS A O 1
ATOM 2436 N N . ALA A 1 311 ? 11.624 -2.532 7.704 1.00 62.84 311 ALA A N 1
ATOM 2437 C CA . ALA A 1 311 ? 12.580 -1.805 6.874 1.00 62.84 311 ALA A CA 1
ATOM 2438 C C . ALA A 1 311 ? 14.017 -2.329 7.038 1.00 62.84 311 ALA A C 1
ATOM 2440 O O . ALA A 1 311 ? 14.738 -2.449 6.046 1.00 62.84 311 ALA A O 1
ATOM 2441 N N . ILE A 1 312 ? 14.431 -2.679 8.262 1.00 61.19 312 ILE A N 1
ATOM 2442 C CA . ILE A 1 312 ? 15.729 -3.325 8.523 1.00 61.19 312 ILE A CA 1
ATOM 2443 C C . ILE A 1 312 ? 15.817 -4.682 7.820 1.00 61.19 312 ILE A C 1
ATOM 2445 O O . ILE A 1 312 ? 16.883 -5.029 7.304 1.00 61.19 312 ILE A O 1
ATOM 2449 N N . ASP A 1 313 ? 14.715 -5.432 7.795 1.00 57.31 313 ASP A N 1
ATOM 2450 C CA . ASP A 1 313 ? 14.636 -6.713 7.094 1.00 57.31 313 ASP A CA 1
ATOM 2451 C C . ASP A 1 313 ? 14.719 -6.522 5.570 1.00 57.31 313 ASP A C 1
ATOM 2453 O O . ASP A 1 313 ? 15.498 -7.190 4.897 1.00 57.31 313 ASP A O 1
ATOM 2457 N N . ALA A 1 314 ? 14.020 -5.519 5.023 1.00 56.19 314 ALA A N 1
ATOM 2458 C CA . ALA A 1 314 ? 14.029 -5.222 3.589 1.00 56.19 314 ALA A CA 1
ATOM 2459 C C . ALA A 1 314 ? 15.395 -4.748 3.050 1.00 56.19 314 ALA A C 1
ATOM 2461 O O . ALA A 1 314 ? 15.733 -5.016 1.898 1.00 56.19 314 ALA A O 1
ATOM 2462 N N . GLN A 1 315 ? 16.183 -4.019 3.850 1.00 55.44 315 GLN A N 1
ATOM 2463 C CA . GLN A 1 315 ? 17.444 -3.410 3.394 1.00 55.44 315 GLN A CA 1
ATOM 2464 C C . GLN A 1 315 ? 18.661 -4.333 3.467 1.00 55.44 315 GLN A C 1
ATOM 2466 O O . GLN A 1 315 ? 19.723 -3.992 2.940 1.00 55.44 315 GLN A O 1
ATOM 2471 N N . ARG A 1 316 ? 18.556 -5.484 4.130 1.00 56.56 316 ARG A N 1
ATOM 2472 C CA . ARG A 1 316 ? 19.693 -6.381 4.318 1.00 56.56 316 ARG A CA 1
ATOM 2473 C C . ARG A 1 316 ? 19.333 -7.772 3.814 1.00 56.56 316 ARG A C 1
ATOM 2475 O O . ARG A 1 316 ? 18.375 -8.355 4.306 1.00 56.56 316 ARG A O 1
ATOM 2482 N N . PRO A 1 317 ? 20.131 -8.361 2.910 1.00 50.91 317 PRO A N 1
ATOM 2483 C CA . PRO A 1 317 ? 20.059 -9.786 2.635 1.00 50.91 317 PRO A CA 1
ATOM 2484 C C . PRO A 1 317 ? 20.635 -10.521 3.851 1.00 50.91 317 PRO A C 1
ATOM 2486 O O . PRO A 1 317 ? 21.764 -11.010 3.824 1.00 50.91 317 PRO A O 1
ATOM 2489 N N . TRP A 1 318 ? 19.920 -10.527 4.977 1.00 46.03 318 TRP A N 1
ATOM 2490 C CA . TRP A 1 318 ? 20.279 -11.392 6.087 1.00 46.03 318 TRP A CA 1
ATOM 2491 C C . TRP A 1 318 ? 20.206 -12.825 5.560 1.00 46.03 318 TRP A C 1
ATOM 2493 O O . TRP A 1 318 ? 19.247 -13.206 4.887 1.00 46.03 318 TRP A O 1
ATOM 2503 N N . SER A 1 319 ? 21.211 -13.645 5.871 1.00 51.34 319 SER A N 1
ATOM 2504 C CA . SER A 1 319 ? 21.006 -15.092 5.839 1.00 51.34 319 SER A CA 1
ATOM 2505 C C . SER A 1 319 ? 19.723 -15.370 6.623 1.00 51.34 319 SER A C 1
ATOM 2507 O O . SER A 1 319 ? 19.617 -14.890 7.757 1.00 51.34 319 SER A O 1
ATOM 2509 N N . SER A 1 320 ? 18.777 -16.105 6.037 1.00 61.25 320 SER A N 1
ATOM 2510 C CA . SER A 1 320 ? 17.443 -16.386 6.597 1.00 61.25 320 SER A CA 1
ATOM 2511 C C . SER A 1 320 ? 17.464 -16.720 8.094 1.00 61.25 320 SER A C 1
ATOM 2513 O O . SER A 1 320 ? 16.571 -16.324 8.833 1.00 61.25 320 SER A O 1
ATOM 2515 N N . TYR A 1 321 ? 18.536 -17.354 8.572 1.00 64.56 321 TYR A N 1
ATOM 2516 C CA . TYR A 1 321 ? 18.768 -17.642 9.983 1.00 64.56 321 TYR A CA 1
ATOM 2517 C C . TYR A 1 321 ? 18.749 -16.415 10.914 1.00 64.56 321 TYR A C 1
ATOM 2519 O O . TYR A 1 321 ? 18.073 -16.441 11.934 1.00 64.56 321 TYR A O 1
ATOM 2527 N N . ALA A 1 322 ? 19.453 -15.330 10.593 1.00 60.25 322 ALA A N 1
ATOM 2528 C CA . ALA A 1 322 ? 19.572 -14.180 11.493 1.00 60.25 322 ALA A CA 1
ATOM 2529 C C . ALA A 1 322 ? 18.292 -13.328 11.531 1.00 60.25 322 ALA A C 1
ATOM 2531 O O . ALA A 1 322 ? 17.912 -12.858 12.602 1.00 60.25 322 ALA A O 1
ATOM 2532 N N . ALA A 1 323 ? 17.594 -13.210 10.396 1.00 60.28 323 ALA A N 1
ATOM 2533 C CA . ALA A 1 323 ? 16.253 -12.632 10.345 1.00 60.28 323 ALA A CA 1
ATOM 2534 C C . ALA A 1 323 ? 15.265 -13.480 11.160 1.00 60.28 323 ALA A C 1
ATOM 2536 O O . ALA A 1 323 ? 14.555 -12.941 12.000 1.00 60.28 323 ALA A O 1
ATOM 2537 N N . ASN A 1 324 ? 15.294 -14.811 11.016 1.00 64.00 324 ASN A N 1
ATOM 2538 C CA . ASN A 1 324 ? 14.447 -15.716 11.797 1.00 64.00 324 ASN A CA 1
ATOM 2539 C C . ASN A 1 324 ? 14.743 -15.648 13.300 1.00 64.00 324 ASN A C 1
ATOM 2541 O O . ASN A 1 324 ? 13.810 -15.621 14.096 1.00 64.00 324 ASN A O 1
ATOM 2545 N N . VAL A 1 325 ? 16.016 -15.586 13.705 1.00 71.44 325 VAL A N 1
ATOM 2546 C CA . VAL A 1 325 ? 16.404 -15.421 15.116 1.00 71.44 325 VAL A CA 1
ATOM 2547 C C . VAL A 1 325 ? 15.937 -14.068 15.644 1.00 71.44 325 VAL A C 1
ATOM 2549 O O . VAL A 1 325 ? 15.362 -14.012 16.725 1.00 71.44 325 VAL A O 1
ATOM 2552 N N . TYR A 1 326 ? 16.125 -12.985 14.890 1.00 67.19 326 TYR A N 1
ATOM 2553 C CA . TYR A 1 326 ? 15.651 -11.658 15.280 1.00 67.19 326 TYR A CA 1
ATOM 2554 C C . TYR A 1 326 ? 14.125 -11.616 15.424 1.00 67.19 326 TYR A C 1
ATOM 2556 O O . TYR A 1 326 ? 13.608 -11.152 16.439 1.00 67.19 326 TYR A O 1
ATOM 2564 N N . LEU A 1 327 ? 13.404 -12.163 14.445 1.00 66.44 327 LEU A N 1
ATOM 2565 C CA . LEU A 1 327 ? 11.946 -12.218 14.427 1.00 66.44 327 LEU A CA 1
ATOM 2566 C C . LEU A 1 327 ? 11.419 -13.116 15.554 1.00 66.44 327 LEU A C 1
ATOM 2568 O O . LEU A 1 327 ? 10.457 -12.741 16.216 1.00 66.44 327 LEU A O 1
ATOM 2572 N N . ALA A 1 328 ? 12.097 -14.228 15.857 1.00 71.06 328 ALA A N 1
ATOM 2573 C CA . ALA A 1 328 ? 11.805 -15.066 17.017 1.00 71.06 328 ALA A CA 1
ATOM 2574 C C . ALA A 1 328 ? 12.045 -14.320 18.337 1.00 71.06 328 ALA A C 1
ATOM 2576 O O . ALA A 1 328 ? 11.174 -14.329 19.200 1.00 71.06 328 ALA A O 1
ATOM 2577 N N . VAL A 1 329 ? 13.179 -13.628 18.498 1.00 73.88 329 VAL A N 1
ATOM 2578 C CA . VAL A 1 329 ? 13.476 -12.827 19.700 1.00 73.88 329 VAL A CA 1
ATOM 2579 C C . VAL A 1 329 ? 12.411 -11.757 19.908 1.00 73.88 329 VAL A C 1
ATOM 2581 O O . VAL A 1 329 ? 11.892 -11.612 21.012 1.00 73.88 329 VAL A O 1
ATOM 2584 N N . VAL A 1 330 ? 12.027 -11.039 18.855 1.00 70.25 330 VAL A N 1
ATOM 2585 C CA . VAL A 1 330 ? 11.014 -9.983 18.954 1.00 70.25 330 VAL A CA 1
ATOM 2586 C C . VAL A 1 330 ? 9.631 -10.572 19.196 1.00 70.25 330 VAL A C 1
ATOM 2588 O O . VAL A 1 330 ? 8.870 -10.030 19.998 1.00 70.25 330 VAL A O 1
ATOM 2591 N N . PHE A 1 331 ? 9.316 -11.708 18.580 1.00 73.62 331 PHE A N 1
ATOM 2592 C CA . PHE A 1 331 ? 8.106 -12.458 18.881 1.00 73.62 331 PHE A CA 1
ATOM 2593 C C . PHE A 1 331 ? 8.058 -12.837 20.367 1.00 73.62 331 PHE A C 1
ATOM 2595 O O . PHE A 1 331 ? 7.075 -12.526 21.031 1.00 73.62 331 PHE A O 1
ATOM 2602 N N . PHE A 1 332 ? 9.131 -13.402 20.931 1.00 76.75 332 PHE A N 1
ATOM 2603 C CA . PHE A 1 332 ? 9.201 -13.747 22.354 1.00 76.75 332 PHE A CA 1
ATOM 2604 C C . PHE A 1 332 ? 9.123 -12.522 23.270 1.00 76.75 332 PHE A C 1
ATOM 2606 O O . PHE A 1 332 ? 8.417 -12.575 24.273 1.00 76.75 332 PHE A O 1
ATOM 2613 N N . ILE A 1 333 ? 9.779 -11.408 22.929 1.00 76.25 333 ILE A N 1
ATOM 2614 C CA . ILE A 1 333 ? 9.663 -10.146 23.680 1.00 76.25 333 ILE A CA 1
ATOM 2615 C C . ILE A 1 333 ? 8.229 -9.620 23.626 1.00 76.25 333 ILE A C 1
ATOM 2617 O O . ILE A 1 333 ? 7.703 -9.165 24.640 1.00 76.25 333 ILE A O 1
ATOM 2621 N N . THR A 1 334 ? 7.577 -9.700 22.467 1.00 72.06 334 THR A N 1
ATOM 2622 C CA . THR A 1 334 ? 6.208 -9.212 22.283 1.00 72.06 334 THR A CA 1
ATOM 2623 C C . THR A 1 334 ? 5.213 -10.074 23.044 1.00 72.06 334 THR A C 1
ATOM 2625 O O . THR A 1 334 ? 4.397 -9.547 23.793 1.00 72.06 334 THR A O 1
ATOM 2628 N N . VAL A 1 335 ? 5.306 -11.398 22.903 1.00 75.81 335 VAL A N 1
ATOM 2629 C CA . VAL A 1 335 ? 4.471 -12.358 23.634 1.00 75.81 335 VAL A CA 1
ATOM 2630 C C . VAL A 1 335 ? 4.735 -12.266 25.136 1.00 75.81 335 VAL A C 1
ATOM 2632 O O . VAL A 1 335 ? 3.789 -12.284 25.916 1.00 75.81 335 VAL A O 1
ATOM 2635 N N . GLY A 1 336 ? 5.993 -12.096 25.549 1.00 76.19 336 GLY A N 1
ATOM 2636 C CA . GLY A 1 336 ? 6.384 -11.893 26.942 1.00 76.19 336 GLY A CA 1
ATOM 2637 C C . GLY A 1 336 ? 5.792 -10.613 27.528 1.00 76.19 336 GLY A C 1
ATOM 2638 O O . GLY A 1 336 ? 5.136 -10.671 28.562 1.00 76.19 336 GLY A O 1
ATOM 2639 N N . THR A 1 337 ? 5.948 -9.480 26.836 1.00 75.38 337 THR A N 1
ATOM 2640 C CA . THR A 1 337 ? 5.353 -8.188 27.223 1.00 75.38 337 THR A CA 1
ATOM 2641 C C . THR A 1 337 ? 3.829 -8.276 27.271 1.00 75.38 337 THR A C 1
ATOM 2643 O O . THR A 1 337 ? 3.204 -7.812 28.216 1.00 75.38 337 THR A O 1
ATOM 2646 N N . ALA A 1 338 ? 3.202 -8.916 26.289 1.00 73.62 338 ALA A N 1
ATOM 2647 C CA . ALA A 1 338 ? 1.757 -9.080 26.284 1.00 73.62 338 ALA A CA 1
ATOM 2648 C C . ALA A 1 338 ? 1.263 -9.995 27.414 1.00 73.62 338 ALA A C 1
ATOM 2650 O O . ALA A 1 338 ? 0.244 -9.704 28.040 1.00 73.62 338 ALA A O 1
ATOM 2651 N N . GLY A 1 339 ? 2.003 -11.066 27.710 1.00 76.81 339 GLY A N 1
ATOM 2652 C CA . GLY A 1 339 ? 1.743 -11.963 28.830 1.00 76.81 339 GLY A CA 1
ATOM 2653 C C . GLY A 1 339 ? 1.864 -11.252 30.176 1.00 76.81 339 GLY A C 1
ATOM 2654 O O . GLY A 1 339 ? 0.959 -11.363 31.000 1.00 76.81 339 GLY A O 1
ATOM 2655 N N . THR A 1 340 ? 2.920 -10.461 30.392 1.00 76.19 340 THR A N 1
ATOM 2656 C CA . THR A 1 340 ? 3.074 -9.668 31.622 1.00 76.19 340 THR A CA 1
ATOM 2657 C C . THR A 1 340 ? 1.981 -8.611 31.745 1.00 76.19 340 THR A C 1
ATOM 2659 O O . THR A 1 340 ? 1.390 -8.488 32.816 1.00 76.19 340 THR A O 1
ATOM 2662 N N . CYS A 1 341 ? 1.622 -7.922 30.655 1.00 74.19 341 CYS A N 1
ATOM 2663 C CA . CYS A 1 341 ? 0.481 -7.007 30.626 1.00 74.19 341 CYS A CA 1
ATOM 2664 C C . CYS A 1 341 ? -0.832 -7.696 31.014 1.00 74.19 341 CYS A C 1
ATOM 2666 O O . CYS A 1 341 ? -1.574 -7.180 31.848 1.00 74.19 341 CYS A O 1
ATOM 2668 N N . ALA A 1 342 ? -1.113 -8.869 30.443 1.00 73.06 342 ALA A N 1
ATOM 2669 C CA . ALA A 1 342 ? -2.314 -9.638 30.752 1.00 73.06 342 ALA A CA 1
ATOM 2670 C C 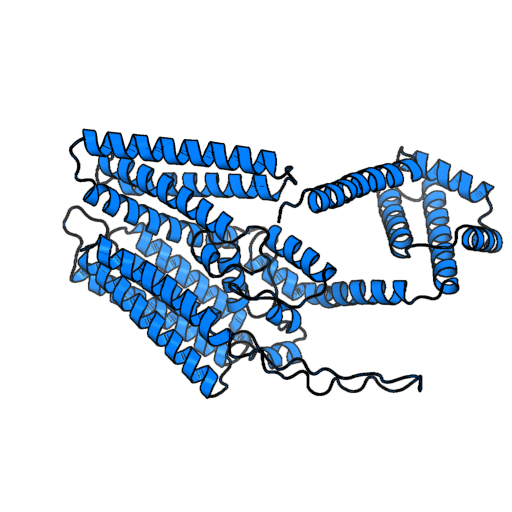. ALA A 1 342 ? -2.351 -10.074 32.226 1.00 73.06 342 ALA A C 1
ATOM 2672 O O . ALA A 1 342 ? -3.385 -9.933 32.877 1.00 73.06 342 ALA A O 1
ATOM 2673 N N . VAL A 1 343 ? -1.224 -10.539 32.777 1.00 80.81 343 VAL A N 1
ATOM 2674 C CA . VAL A 1 343 ? -1.112 -10.907 34.198 1.00 80.81 343 VAL A CA 1
ATOM 2675 C C . VAL A 1 343 ? -1.356 -9.696 35.098 1.00 80.81 343 VAL A C 1
ATOM 2677 O O . VAL A 1 343 ? -2.151 -9.789 36.028 1.00 80.81 343 VAL A O 1
ATOM 2680 N N . VAL A 1 344 ? -0.744 -8.545 34.805 1.00 80.06 344 VAL A N 1
ATOM 2681 C CA . VAL A 1 344 ? -0.949 -7.300 35.567 1.00 80.06 344 VAL A CA 1
ATOM 2682 C C . VAL A 1 344 ? -2.417 -6.865 35.545 1.00 80.06 344 VAL A C 1
ATOM 2684 O O . VAL A 1 344 ? -2.957 -6.480 36.583 1.00 80.06 344 VAL A O 1
ATOM 2687 N N . LEU A 1 345 ? -3.090 -6.974 34.395 1.00 74.56 345 LEU A N 1
ATOM 2688 C CA . LEU A 1 345 ? -4.515 -6.654 34.261 1.00 74.56 345 LEU A CA 1
ATOM 2689 C C . LEU A 1 345 ? -5.397 -7.568 35.121 1.00 74.56 345 LEU A C 1
ATOM 2691 O O . LEU A 1 345 ? -6.282 -7.075 35.821 1.00 74.56 345 LEU A O 1
ATOM 2695 N N . VAL A 1 346 ? -5.124 -8.877 35.110 1.00 78.56 346 VAL A N 1
ATOM 2696 C CA . VAL A 1 346 ? -5.844 -9.864 35.932 1.00 78.56 346 VAL A CA 1
ATOM 2697 C C . VAL A 1 346 ? -5.599 -9.621 37.423 1.00 78.56 346 VAL A C 1
ATOM 2699 O O . VAL A 1 346 ? -6.549 -9.594 38.203 1.00 78.56 346 VAL A O 1
ATOM 2702 N N . LEU A 1 347 ? -4.345 -9.388 37.825 1.00 82.69 347 LEU A N 1
ATOM 2703 C CA . LEU A 1 347 ? -3.981 -9.109 39.220 1.00 82.69 347 LEU A CA 1
ATOM 2704 C C . LEU A 1 347 ? -4.573 -7.791 39.735 1.00 82.69 347 LEU A C 1
ATOM 2706 O O . LEU A 1 347 ? -4.849 -7.669 40.924 1.00 82.69 347 LEU A O 1
ATOM 2710 N N . SER A 1 348 ? -4.817 -6.826 38.847 1.00 79.88 348 SER A N 1
ATOM 2711 C CA . SER A 1 348 ? -5.468 -5.554 39.185 1.00 79.88 348 SER A CA 1
ATOM 2712 C C . SER A 1 348 ? -6.986 -5.681 39.386 1.00 79.88 348 SER A C 1
ATOM 2714 O O . SER A 1 348 ? -7.658 -4.674 39.594 1.00 79.88 348 SER A O 1
ATOM 2716 N N . GLY A 1 349 ? -7.548 -6.893 39.293 1.00 80.50 349 GLY A N 1
ATOM 2717 C CA . GLY A 1 349 ? -8.974 -7.154 39.503 1.00 80.50 349 GLY A CA 1
ATOM 2718 C C . GLY A 1 349 ? -9.885 -6.622 38.394 1.00 80.50 349 GLY A C 1
ATOM 2719 O O . GLY A 1 349 ? -11.103 -6.610 38.563 1.00 80.50 349 GLY A O 1
ATOM 2720 N N . LYS A 1 350 ? -9.329 -6.182 37.255 1.00 74.62 350 LYS A N 1
ATOM 2721 C CA . LYS A 1 350 ? -10.132 -5.739 36.111 1.00 74.62 350 LYS A CA 1
ATOM 2722 C C . LYS A 1 350 ? -10.628 -6.942 35.317 1.00 74.62 350 LYS A C 1
ATOM 2724 O O . LYS A 1 350 ? -9.907 -7.917 35.109 1.00 74.62 350 LYS A O 1
ATOM 2729 N N . VAL A 1 351 ? -11.865 -6.862 34.832 1.00 78.38 351 VAL A N 1
ATOM 2730 C CA . VAL A 1 351 ? -12.443 -7.910 33.990 1.00 78.38 351 VAL A CA 1
ATOM 2731 C C . VAL A 1 351 ? -11.677 -7.940 32.664 1.00 78.38 351 VAL A C 1
ATOM 2733 O O . VAL A 1 351 ? -11.652 -6.959 31.924 1.00 78.38 351 VAL A O 1
ATOM 2736 N N . LEU A 1 352 ? -11.060 -9.082 32.344 1.00 69.81 352 LEU A N 1
ATOM 2737 C CA . LEU A 1 352 ? -10.262 -9.283 31.124 1.00 69.81 352 LEU A CA 1
ATOM 2738 C C . LEU A 1 352 ? -11.017 -8.874 29.844 1.00 69.81 352 LEU A C 1
ATOM 2740 O O . LEU A 1 352 ? -10.421 -8.376 28.893 1.00 69.81 352 LEU A O 1
ATOM 2744 N N . ILE A 1 353 ? -12.338 -9.057 29.833 1.00 71.06 353 ILE A N 1
ATOM 2745 C CA . ILE A 1 353 ? -13.214 -8.702 28.712 1.00 71.06 353 ILE A CA 1
ATOM 2746 C C . ILE A 1 353 ? -13.202 -7.191 28.446 1.00 71.06 353 ILE A C 1
ATOM 2748 O O . ILE A 1 353 ? -13.126 -6.792 27.284 1.00 71.06 353 ILE A O 1
ATOM 2752 N N . ASP A 1 354 ? -13.210 -6.359 29.488 1.00 71.19 354 ASP A N 1
ATOM 2753 C CA . ASP A 1 354 ? -13.193 -4.901 29.340 1.00 71.19 354 ASP A CA 1
ATOM 2754 C C . ASP A 1 354 ? -11.837 -4.428 28.817 1.00 71.19 354 ASP A C 1
ATOM 2756 O O . ASP A 1 354 ? -11.768 -3.581 27.928 1.00 71.19 354 ASP A O 1
ATOM 2760 N N . ALA A 1 355 ? -10.754 -5.047 29.293 1.00 68.50 355 ALA A N 1
ATOM 2761 C CA . ALA A 1 355 ? -9.406 -4.788 28.801 1.00 68.50 355 ALA A CA 1
ATOM 2762 C C . ALA A 1 355 ? -9.249 -5.169 27.318 1.00 68.50 355 ALA A C 1
ATOM 2764 O O . ALA A 1 355 ? -8.676 -4.403 26.544 1.00 68.50 355 ALA A O 1
ATOM 2765 N N . ILE A 1 356 ? -9.808 -6.309 26.892 1.00 70.56 356 ILE A N 1
ATOM 2766 C CA . ILE A 1 356 ? -9.834 -6.718 25.478 1.00 70.56 356 ILE A CA 1
ATOM 2767 C C . ILE A 1 356 ? -10.672 -5.738 24.649 1.00 70.56 356 ILE A C 1
ATOM 2769 O O . ILE A 1 356 ? -10.253 -5.334 23.562 1.00 70.56 356 ILE A O 1
ATOM 2773 N N . ALA A 1 357 ? -11.836 -5.320 25.153 1.00 72.25 357 ALA A N 1
ATOM 2774 C CA . ALA A 1 357 ? -12.684 -4.348 24.474 1.00 72.25 357 ALA A CA 1
ATOM 2775 C C . ALA A 1 357 ? -11.961 -2.999 24.300 1.00 72.25 357 ALA A C 1
ATOM 2777 O O . ALA A 1 357 ? -11.955 -2.446 23.199 1.00 72.25 357 ALA A O 1
ATOM 2778 N N . LEU A 1 358 ? -11.283 -2.503 25.336 1.00 70.50 358 LEU A N 1
ATOM 2779 C CA . LEU A 1 358 ? -10.464 -1.287 25.287 1.00 70.50 358 LEU A CA 1
ATOM 2780 C C . LEU A 1 358 ? -9.268 -1.434 24.334 1.00 70.50 358 LEU A C 1
ATOM 2782 O O . LEU A 1 358 ? -9.054 -0.569 23.484 1.00 70.50 358 LEU A O 1
ATOM 2786 N N . GLY A 1 359 ? -8.553 -2.560 24.393 1.00 75.44 359 GLY A N 1
ATOM 2787 C CA . GLY A 1 359 ? -7.453 -2.872 23.479 1.00 75.44 359 GLY A CA 1
ATOM 2788 C C . GLY A 1 359 ? -7.898 -2.890 22.013 1.00 75.44 359 GLY A C 1
ATOM 2789 O O . GLY A 1 359 ? -7.226 -2.320 21.154 1.00 75.44 359 GLY A O 1
ATOM 2790 N N . SER A 1 360 ? -9.079 -3.452 21.724 1.00 75.44 360 SER A N 1
ATOM 2791 C CA . SER A 1 360 ? -9.644 -3.492 20.368 1.00 75.44 360 SER A CA 1
ATOM 2792 C C . SER A 1 360 ? -9.961 -2.104 19.796 1.00 75.44 360 SER A C 1
ATOM 2794 O O . SER A 1 360 ? -9.782 -1.879 18.599 1.00 75.44 360 SER A O 1
ATOM 2796 N N . ARG A 1 361 ? -10.341 -1.135 20.645 1.00 74.00 361 ARG A N 1
ATOM 2797 C CA . ARG A 1 361 ? -10.534 0.266 20.229 1.00 74.00 361 ARG A CA 1
ATOM 2798 C C . ARG A 1 361 ? -9.214 0.898 19.804 1.00 74.00 361 ARG A C 1
ATOM 2800 O O . ARG A 1 361 ? -9.155 1.549 18.766 1.00 74.00 361 ARG A O 1
ATOM 2807 N N . GLY A 1 362 ? -8.152 0.675 20.573 1.00 75.19 362 GLY A N 1
ATOM 2808 C CA . GLY A 1 362 ? -6.824 1.172 20.230 1.00 75.19 362 GLY A CA 1
ATOM 2809 C C . GLY A 1 362 ? -6.244 0.520 18.966 1.00 75.19 362 GLY A C 1
ATOM 2810 O O . GLY A 1 362 ? -5.580 1.192 18.182 1.00 75.19 362 GLY A O 1
ATOM 2811 N N . LEU A 1 363 ? -6.563 -0.753 18.699 1.00 79.38 363 LEU A N 1
ATOM 2812 C CA . LEU A 1 363 ? -6.216 -1.417 17.434 1.00 79.38 363 LEU A CA 1
ATOM 2813 C C . LEU A 1 363 ? -6.921 -0.794 16.234 1.00 79.38 363 LEU A C 1
ATOM 2815 O O . LEU A 1 363 ? -6.281 -0.558 15.211 1.00 79.38 363 LEU A O 1
ATOM 2819 N N . LEU A 1 364 ? -8.214 -0.487 16.372 1.00 77.44 364 LEU A N 1
ATOM 2820 C CA . LEU A 1 364 ? -8.952 0.247 15.351 1.00 77.44 364 LEU A CA 1
ATOM 2821 C C . LEU A 1 364 ? -8.291 1.608 15.113 1.00 77.44 364 LEU A C 1
ATOM 2823 O O . LEU A 1 364 ? -7.946 1.921 13.981 1.00 77.44 364 LEU A O 1
ATOM 2827 N N . ILE A 1 365 ? -8.026 2.377 16.174 1.00 76.38 365 ILE A N 1
ATOM 2828 C CA . ILE A 1 365 ? -7.337 3.671 16.072 1.00 76.38 365 ILE A CA 1
ATOM 2829 C C . ILE A 1 365 ? -5.989 3.513 15.364 1.00 76.38 365 ILE A C 1
ATOM 2831 O O . ILE A 1 365 ? -5.669 4.326 14.508 1.00 76.38 365 ILE A O 1
ATOM 2835 N N . SER A 1 366 ? -5.227 2.456 15.641 1.00 78.94 366 SER A N 1
ATOM 2836 C CA . SER A 1 366 ? -3.964 2.207 14.949 1.00 78.94 366 SER A CA 1
ATOM 2837 C C . SER A 1 366 ? -4.121 1.881 13.476 1.00 78.94 366 SER A C 1
ATOM 2839 O O . SER A 1 366 ? -3.363 2.400 12.665 1.00 78.94 366 SER A O 1
ATOM 2841 N N . ALA A 1 367 ? -5.069 1.012 13.122 1.00 80.06 367 ALA A N 1
ATOM 2842 C CA . ALA A 1 367 ? -5.343 0.683 11.728 1.00 80.06 367 ALA A CA 1
ATOM 2843 C C . ALA A 1 367 ? -5.759 1.946 10.963 1.00 80.06 367 ALA A C 1
ATOM 2845 O O . ALA A 1 367 ? -5.288 2.185 9.855 1.00 80.06 367 ALA A O 1
ATOM 2846 N N . TYR A 1 368 ? -6.563 2.803 11.601 1.00 76.31 368 TYR A N 1
ATOM 2847 C CA . TYR A 1 368 ? -6.880 4.127 11.086 1.00 76.31 368 TYR A CA 1
ATOM 2848 C C . TYR A 1 368 ? -5.603 4.942 10.915 1.00 76.31 368 TYR A C 1
ATOM 2850 O O . TYR A 1 368 ? -5.285 5.283 9.781 1.00 76.31 368 TYR A O 1
ATOM 2858 N N . LEU A 1 369 ? -4.853 5.193 11.997 1.00 77.12 369 LEU A N 1
ATOM 2859 C CA . LEU A 1 369 ? -3.607 5.970 12.021 1.00 77.12 369 LEU A CA 1
ATOM 2860 C C . LEU A 1 369 ? -2.580 5.485 11.000 1.00 77.12 369 LEU A C 1
ATOM 2862 O O . LEU A 1 369 ? -1.871 6.319 10.458 1.00 77.12 369 LEU A O 1
ATOM 2866 N N . GLU A 1 370 ? -2.513 4.194 10.684 1.00 80.62 370 GLU A N 1
ATOM 2867 C CA . GLU A 1 370 ? -1.645 3.663 9.632 1.00 80.62 370 GLU A CA 1
ATOM 2868 C C . GLU A 1 370 ? -2.031 4.209 8.249 1.00 80.62 370 GLU A C 1
ATOM 2870 O O . GLU A 1 370 ? -1.171 4.687 7.504 1.00 80.62 370 GLU A O 1
ATOM 2875 N N . ILE A 1 371 ? -3.328 4.191 7.920 1.00 77.12 371 ILE A N 1
ATOM 2876 C CA . ILE A 1 371 ? -3.865 4.784 6.686 1.00 77.12 371 ILE A CA 1
ATOM 2877 C C . ILE A 1 371 ? -3.589 6.291 6.679 1.00 77.12 371 ILE A C 1
ATOM 2879 O O . ILE A 1 371 ? -3.126 6.825 5.669 1.00 77.12 371 ILE A O 1
ATOM 2883 N N . ILE A 1 372 ? -3.817 6.968 7.814 1.00 71.00 372 ILE A N 1
ATOM 2884 C CA . ILE A 1 372 ? -3.583 8.416 7.954 1.00 71.00 372 ILE A CA 1
ATOM 2885 C C . ILE A 1 372 ? -2.116 8.735 7.752 1.00 71.00 372 ILE A C 1
ATOM 2887 O O . ILE A 1 372 ? -1.801 9.633 6.992 1.00 71.00 372 ILE A O 1
ATOM 2891 N N . PHE A 1 373 ? -1.223 8.024 8.430 1.00 71.56 373 PHE A N 1
ATOM 2892 C CA . PHE A 1 373 ? 0.207 8.280 8.416 1.00 71.56 373 PHE A CA 1
ATOM 2893 C C . PHE A 1 373 ? 0.773 8.051 7.024 1.00 71.56 373 PHE A C 1
ATOM 2895 O O . PHE A 1 373 ? 1.542 8.873 6.541 1.00 71.56 373 PHE A O 1
ATOM 2902 N N . LYS A 1 374 ? 0.322 7.007 6.322 1.00 72.69 374 LYS A N 1
ATOM 2903 C CA . LYS A 1 374 ? 0.669 6.810 4.912 1.00 72.69 374 LYS A CA 1
ATOM 2904 C C . LYS A 1 374 ? 0.177 7.957 4.054 1.00 72.69 374 LYS A C 1
ATOM 2906 O O . LYS A 1 374 ? 0.977 8.546 3.340 1.00 72.69 374 LYS A O 1
ATOM 2911 N N . LEU A 1 375 ? -1.092 8.342 4.171 1.00 68.56 375 LEU A N 1
ATOM 2912 C CA . LEU A 1 375 ? -1.615 9.466 3.400 1.00 68.56 375 LEU A CA 1
ATOM 2913 C C . LEU A 1 375 ? -0.915 10.790 3.757 1.00 68.56 375 LEU A C 1
ATOM 2915 O O . LEU A 1 375 ? -0.602 11.577 2.874 1.00 68.56 375 LEU A O 1
ATOM 2919 N N . ALA A 1 376 ? -0.610 11.028 5.030 1.00 65.62 376 ALA A N 1
ATOM 2920 C CA . ALA A 1 376 ? 0.047 12.229 5.531 1.00 65.62 376 ALA A CA 1
ATOM 2921 C C . ALA A 1 376 ? 1.510 12.296 5.092 1.00 65.62 376 ALA A C 1
ATOM 2923 O O . ALA A 1 376 ? 1.934 13.341 4.613 1.00 65.62 376 ALA A O 1
ATOM 2924 N N . LEU A 1 377 ? 2.257 11.188 5.146 1.00 64.38 377 LEU A N 1
ATOM 2925 C CA . LEU A 1 377 ? 3.585 11.078 4.533 1.00 64.38 377 LEU A CA 1
ATOM 2926 C C . LEU A 1 377 ? 3.531 11.353 3.026 1.00 64.38 377 LEU A C 1
ATOM 2928 O O . LEU A 1 377 ? 4.502 11.836 2.450 1.00 64.38 377 LEU A O 1
ATOM 2932 N N . HIS A 1 378 ? 2.401 11.068 2.374 1.00 61.81 378 HIS A N 1
ATOM 2933 C CA . HIS A 1 378 ? 2.204 11.420 0.970 1.00 61.81 378 HIS A CA 1
ATOM 2934 C C . HIS A 1 378 ? 1.855 12.902 0.773 1.00 61.81 378 HIS A C 1
ATOM 2936 O O . HIS A 1 378 ? 2.244 13.486 -0.232 1.00 61.81 378 HIS A O 1
ATOM 2942 N N . LEU A 1 379 ? 1.161 13.537 1.714 1.00 57.28 379 LEU A N 1
ATOM 2943 C CA . LEU A 1 379 ? 0.830 14.963 1.639 1.00 57.28 379 LEU A CA 1
ATOM 2944 C C . LEU A 1 379 ? 1.994 15.867 2.085 1.00 57.28 379 LEU A C 1
ATOM 2946 O O . LEU A 1 379 ? 2.149 16.960 1.554 1.00 57.28 379 LEU A O 1
ATOM 2950 N N . GLN A 1 380 ? 2.849 15.411 3.008 1.00 55.22 380 GLN A N 1
ATOM 2951 C CA . GLN A 1 380 ? 4.025 16.142 3.509 1.00 55.22 380 GLN A CA 1
ATOM 2952 C C . GLN A 1 380 ? 5.207 16.170 2.521 1.00 55.22 380 GLN A C 1
ATOM 2954 O O . GLN A 1 380 ? 6.247 16.762 2.811 1.00 55.22 380 GLN A O 1
ATOM 2959 N N . GLY A 1 381 ? 5.055 15.580 1.334 1.00 45.03 381 GLY A N 1
ATOM 2960 C CA . GLY A 1 381 ? 6.036 15.639 0.256 1.00 45.03 381 GLY A CA 1
ATOM 2961 C C . GLY A 1 381 ? 6.125 17.020 -0.401 1.00 45.03 381 GLY A C 1
ATOM 2962 O O . GLY A 1 381 ? 5.719 17.177 -1.546 1.00 45.03 381 GLY A O 1
ATOM 2963 N N . LEU A 1 382 ? 6.745 17.991 0.279 1.00 39.09 382 LEU A N 1
ATOM 2964 C CA . LEU A 1 382 ? 7.362 19.166 -0.362 1.00 39.09 382 LEU A CA 1
ATOM 2965 C C . LEU A 1 382 ? 8.511 18.761 -1.316 1.00 39.09 382 LEU A C 1
ATOM 2967 O O . LEU A 1 382 ? 8.923 19.557 -2.152 1.00 39.09 382 LEU A O 1
ATOM 2971 N N . ASN A 1 383 ? 8.964 17.501 -1.253 1.00 42.22 383 ASN A N 1
ATOM 2972 C CA . ASN A 1 383 ? 9.684 16.822 -2.327 1.00 42.22 383 ASN A CA 1
ATOM 2973 C C . ASN A 1 383 ? 8.742 15.842 -3.037 1.00 42.22 383 ASN A C 1
ATOM 2975 O O . ASN A 1 383 ? 8.335 14.828 -2.462 1.00 42.22 383 ASN A O 1
ATOM 2979 N N . CYS A 1 384 ? 8.453 16.111 -4.312 1.00 47.59 384 CYS A N 1
ATOM 2980 C CA . CYS A 1 384 ? 7.663 15.245 -5.197 1.00 47.59 384 CYS A CA 1
ATOM 2981 C C . CYS A 1 384 ? 8.253 13.822 -5.357 1.00 47.59 384 CYS A C 1
ATOM 2983 O O . CYS A 1 384 ? 7.621 12.966 -5.960 1.00 47.59 384 CYS A O 1
ATOM 2985 N N . ASP A 1 385 ? 9.457 13.565 -4.840 1.00 45.19 385 ASP A N 1
ATOM 2986 C CA . ASP A 1 385 ? 10.166 12.280 -4.871 1.00 45.19 385 ASP A CA 1
ATOM 2987 C C . ASP A 1 385 ? 9.608 11.208 -3.929 1.00 45.19 385 ASP A C 1
ATOM 2989 O O . ASP A 1 385 ? 9.769 10.020 -4.198 1.00 45.19 385 ASP A O 1
ATOM 2993 N N . VAL A 1 386 ? 9.008 11.598 -2.799 1.00 43.78 386 VAL A N 1
ATOM 2994 C CA . VAL A 1 386 ? 8.751 10.656 -1.689 1.00 43.78 386 VAL A CA 1
ATOM 2995 C C . VAL A 1 386 ? 7.280 10.261 -1.593 1.00 43.78 386 VAL A C 1
ATOM 2997 O O . VAL A 1 386 ? 6.961 9.124 -1.234 1.00 43.78 386 VAL A O 1
ATOM 3000 N N . SER A 1 387 ? 6.362 11.159 -1.948 1.00 54.16 387 SER A N 1
ATOM 3001 C CA . SER A 1 387 ? 4.931 10.871 -1.887 1.00 54.16 387 SER A CA 1
ATOM 3002 C C . SER A 1 387 ? 4.495 9.919 -2.995 1.00 54.16 387 SER A C 1
ATOM 3004 O O . SER A 1 387 ? 5.030 9.972 -4.099 1.00 54.16 387 SER A O 1
ATOM 3006 N N . TRP A 1 388 ? 3.505 9.058 -2.729 1.00 65.12 388 TRP A N 1
ATOM 3007 C CA . TRP A 1 388 ? 2.914 8.227 -3.784 1.00 65.12 388 TRP A CA 1
ATOM 3008 C C . TRP A 1 388 ? 2.356 9.099 -4.903 1.00 65.12 388 TRP A C 1
ATOM 3010 O O . TRP A 1 388 ? 2.713 8.868 -6.038 1.00 65.12 388 TRP A O 1
ATOM 3020 N N . PHE A 1 389 ? 1.598 10.166 -4.608 1.00 59.72 389 PHE A N 1
ATOM 3021 C CA . PHE A 1 389 ? 1.076 11.064 -5.649 1.00 59.72 389 PHE A CA 1
ATOM 3022 C C . PHE A 1 389 ? 2.182 11.796 -6.422 1.00 59.72 389 PHE A C 1
ATOM 3024 O O . PHE A 1 389 ? 2.039 12.005 -7.621 1.00 59.72 389 PHE A O 1
ATOM 3031 N N . GLY A 1 390 ? 3.285 12.173 -5.769 1.00 60.84 390 GLY A N 1
ATOM 3032 C CA . GLY A 1 390 ? 4.429 12.809 -6.423 1.00 60.84 390 GLY A CA 1
ATOM 3033 C C . GLY A 1 390 ? 5.203 11.840 -7.318 1.00 60.84 390 GLY A C 1
ATOM 3034 O O . GLY A 1 390 ? 5.520 12.186 -8.457 1.00 60.84 390 GLY A O 1
ATOM 3035 N N . ARG A 1 391 ? 5.431 10.606 -6.844 1.00 62.75 391 ARG A N 1
ATOM 3036 C CA . ARG A 1 391 ? 6.019 9.512 -7.632 1.00 62.75 391 ARG A CA 1
ATOM 3037 C C . ARG A 1 391 ? 5.109 9.097 -8.777 1.00 62.75 391 ARG A C 1
ATOM 3039 O O . ARG A 1 391 ? 5.567 9.102 -9.906 1.00 62.75 391 ARG A O 1
ATOM 3046 N N . TRP A 1 392 ? 3.825 8.885 -8.506 1.00 65.00 392 TRP A N 1
ATOM 3047 C CA . TRP A 1 392 ? 2.754 8.638 -9.473 1.00 65.00 392 TRP A CA 1
ATOM 3048 C C . TRP A 1 392 ? 2.762 9.732 -10.549 1.00 65.00 392 TRP A C 1
ATOM 3050 O O . TRP A 1 392 ? 2.940 9.443 -11.727 1.00 65.00 392 TRP A O 1
ATOM 3060 N N . TRP A 1 393 ? 2.705 11.012 -10.167 1.00 65.19 393 TRP A N 1
ATOM 3061 C CA . TRP A 1 393 ? 2.754 12.130 -11.113 1.00 65.19 393 TRP A CA 1
ATOM 3062 C C . TRP A 1 393 ? 4.048 12.151 -11.934 1.00 65.19 393 TRP A C 1
ATOM 3064 O O . TRP A 1 393 ? 4.013 12.342 -13.151 1.00 65.19 393 TRP A O 1
ATOM 3074 N N . ARG A 1 394 ? 5.200 11.926 -11.302 1.00 67.25 394 ARG A N 1
ATOM 3075 C CA . ARG A 1 394 ? 6.486 11.902 -11.997 1.00 67.25 394 ARG A CA 1
ATOM 3076 C C . ARG A 1 394 ? 6.604 10.731 -12.955 1.00 67.25 394 ARG A C 1
ATOM 3078 O O . ARG A 1 394 ? 7.014 10.959 -14.080 1.00 67.25 394 ARG A O 1
ATOM 3085 N N . GLU A 1 395 ? 6.286 9.520 -12.524 1.00 63.88 395 GLU A N 1
ATOM 3086 C CA . GLU A 1 395 ? 6.355 8.301 -13.333 1.00 63.88 395 GLU A CA 1
ATOM 3087 C C . GLU A 1 395 ? 5.358 8.375 -14.498 1.00 63.88 395 GLU A C 1
ATOM 3089 O O . GLU A 1 395 ? 5.693 8.012 -15.622 1.00 63.88 395 GLU A O 1
ATOM 3094 N N . SER A 1 396 ? 4.194 8.998 -14.287 1.00 60.84 396 SER A N 1
ATOM 3095 C CA . SER A 1 396 ? 3.233 9.287 -15.359 1.00 60.84 396 SER A CA 1
ATOM 3096 C C . SER A 1 396 ? 3.782 10.222 -16.435 1.00 60.84 396 SER A C 1
ATOM 3098 O O . SER A 1 396 ? 3.588 9.999 -17.633 1.00 60.84 396 SER A O 1
ATOM 3100 N N . ARG A 1 397 ? 4.506 11.267 -16.013 1.00 62.06 397 ARG A N 1
ATOM 3101 C CA . ARG A 1 397 ? 5.165 12.226 -16.906 1.00 62.06 397 ARG A CA 1
ATOM 3102 C C . ARG A 1 397 ? 6.460 11.694 -17.481 1.00 62.06 397 ARG A C 1
ATOM 3104 O O . ARG A 1 397 ? 6.867 12.133 -18.550 1.00 62.06 397 ARG A O 1
ATOM 3111 N N . SER A 1 398 ? 7.115 10.783 -16.772 1.00 58.44 398 SER A N 1
ATOM 3112 C CA . SER A 1 398 ? 8.364 10.204 -17.214 1.00 58.44 398 SER A CA 1
ATOM 3113 C C . SER A 1 398 ? 8.151 9.204 -18.325 1.00 58.44 398 SER A C 1
ATOM 3115 O O . SER A 1 398 ? 9.179 8.773 -18.799 1.00 58.44 398 SER A O 1
ATOM 3117 N N . SER A 1 399 ? 6.909 8.902 -18.749 1.00 48.09 399 SER A N 1
ATOM 3118 C CA . SER A 1 399 ? 6.437 7.980 -19.809 1.00 48.09 399 SER A CA 1
ATOM 3119 C C . SER A 1 399 ? 7.314 7.793 -21.060 1.00 48.09 399 SER A C 1
ATOM 3121 O O . SER A 1 399 ? 7.219 6.737 -21.686 1.00 48.09 399 SER A O 1
ATOM 3123 N N . ASN A 1 400 ? 8.300 8.658 -21.312 1.00 47.31 400 ASN A N 1
ATOM 3124 C CA . ASN A 1 400 ? 9.570 8.253 -21.938 1.00 47.31 400 ASN A CA 1
ATOM 3125 C C . ASN A 1 400 ? 10.267 7.051 -21.253 1.00 47.31 400 ASN A C 1
ATOM 3127 O O . ASN A 1 400 ? 11.198 6.511 -21.821 1.00 47.31 400 ASN A O 1
ATOM 3131 N N . SER A 1 401 ? 9.850 6.622 -20.061 1.00 41.94 401 SER A N 1
ATOM 3132 C CA . SER A 1 401 ? 10.376 5.547 -19.221 1.00 41.94 401 SER A CA 1
ATOM 3133 C C . SER A 1 401 ? 9.716 4.221 -19.549 1.00 41.94 401 SER A C 1
ATOM 3135 O O . SER A 1 401 ? 10.368 3.197 -19.461 1.00 41.94 401 SER A O 1
ATOM 3137 N N . SER A 1 402 ? 8.466 4.229 -20.019 1.00 44.41 402 SER A N 1
ATOM 3138 C CA . SER A 1 402 ? 7.877 3.067 -20.690 1.00 44.41 402 SER A CA 1
ATOM 3139 C C . SER A 1 402 ? 8.505 2.860 -22.068 1.00 44.41 402 SER A C 1
ATOM 3141 O O . SER A 1 402 ? 8.800 1.726 -22.430 1.00 44.41 402 SER A O 1
ATOM 3143 N N . GLN A 1 403 ? 8.843 3.948 -22.776 1.00 45.66 403 GLN A N 1
ATOM 3144 C CA . GLN A 1 403 ? 9.766 3.884 -23.911 1.00 45.66 403 GLN A CA 1
ATOM 3145 C C . GLN A 1 403 ? 11.171 3.475 -23.477 1.00 45.66 403 GLN A C 1
ATOM 3147 O O . GLN A 1 403 ? 11.804 2.768 -24.225 1.00 45.66 403 GLN A O 1
ATOM 3152 N N . LEU A 1 404 ? 11.667 3.860 -22.298 1.00 43.00 404 LEU A N 1
ATOM 3153 C CA . LEU A 1 404 ? 13.012 3.499 -21.846 1.00 43.00 404 LEU A CA 1
ATOM 3154 C C . LEU A 1 404 ? 13.097 2.040 -21.399 1.00 43.00 404 LEU A C 1
ATOM 3156 O O . LEU A 1 404 ? 14.098 1.417 -21.674 1.00 43.00 404 LEU A O 1
ATOM 3160 N N . VAL A 1 405 ? 12.085 1.492 -20.725 1.00 44.06 405 VAL A N 1
ATOM 3161 C CA . VAL A 1 405 ? 12.042 0.085 -20.296 1.00 44.06 405 VAL A CA 1
ATOM 3162 C C . VAL A 1 405 ? 11.756 -0.809 -21.491 1.00 44.06 405 VAL A C 1
ATOM 3164 O O . VAL A 1 405 ? 12.485 -1.766 -21.679 1.00 44.06 405 VAL A O 1
ATOM 3167 N N . SER A 1 406 ? 10.803 -0.452 -22.364 1.00 48.16 406 SER A N 1
ATOM 3168 C CA . SER A 1 406 ? 10.653 -1.172 -23.636 1.00 48.16 406 SER A CA 1
ATOM 3169 C C . SER A 1 406 ? 11.889 -1.026 -24.511 1.00 48.16 406 SER A C 1
ATOM 3171 O O . SER A 1 406 ? 12.272 -1.999 -25.124 1.00 48.16 406 SER A O 1
ATOM 3173 N N . LYS A 1 407 ? 12.566 0.127 -24.529 1.00 48.56 407 LYS A N 1
ATOM 3174 C CA . LYS A 1 407 ? 13.835 0.296 -25.240 1.00 48.56 407 LYS A CA 1
ATOM 3175 C C . LYS A 1 407 ? 14.978 -0.451 -24.572 1.00 48.56 407 LYS A C 1
ATOM 3177 O O . LYS A 1 407 ? 15.801 -0.956 -25.292 1.00 48.56 407 LYS A O 1
ATOM 3182 N N . ILE A 1 408 ? 15.038 -0.569 -23.249 1.00 50.66 408 ILE A N 1
ATOM 3183 C CA . ILE A 1 408 ? 16.062 -1.369 -22.562 1.00 50.66 408 ILE A CA 1
ATOM 3184 C C . ILE A 1 408 ? 15.809 -2.855 -22.815 1.00 50.66 408 ILE A C 1
ATOM 3186 O O . ILE A 1 408 ? 16.743 -3.562 -23.152 1.00 50.66 408 ILE A O 1
ATOM 3190 N N . ASP A 1 409 ? 14.567 -3.326 -22.708 1.00 46.78 409 ASP A N 1
ATOM 3191 C CA . ASP A 1 409 ? 14.223 -4.723 -22.983 1.00 46.78 409 ASP A CA 1
ATOM 3192 C C . ASP A 1 409 ? 14.385 -5.046 -24.477 1.00 46.78 409 ASP A C 1
ATOM 3194 O O . ASP A 1 409 ? 14.918 -6.097 -24.820 1.00 46.78 409 ASP A O 1
ATOM 3198 N N . GLN A 1 410 ? 14.018 -4.121 -25.369 1.00 54.56 410 GLN A N 1
ATOM 3199 C CA . GLN A 1 410 ? 14.256 -4.232 -26.808 1.00 54.56 410 GLN A CA 1
ATOM 3200 C C . GLN A 1 410 ? 15.753 -4.170 -27.122 1.00 54.56 410 GLN A C 1
ATOM 3202 O O . GLN A 1 410 ? 16.234 -5.035 -27.829 1.00 54.56 410 GLN A O 1
ATOM 3207 N N . ASP A 1 411 ? 16.512 -3.234 -26.546 1.00 55.53 411 ASP A N 1
ATOM 3208 C CA . ASP A 1 411 ? 17.961 -3.112 -26.741 1.00 55.53 411 ASP A CA 1
ATOM 3209 C C . ASP A 1 411 ? 18.676 -4.369 -26.211 1.00 55.53 411 ASP A C 1
ATOM 3211 O O . ASP A 1 411 ? 19.619 -4.833 -26.838 1.00 55.53 411 ASP A O 1
ATOM 3215 N N . VAL A 1 412 ? 18.229 -4.971 -25.100 1.00 61.53 412 VAL A N 1
ATOM 3216 C CA . VAL A 1 412 ? 18.790 -6.227 -24.564 1.00 61.53 412 VAL A CA 1
ATOM 3217 C C . VAL A 1 412 ? 18.470 -7.414 -25.474 1.00 61.53 412 VAL A C 1
ATOM 3219 O O . VAL A 1 412 ? 19.368 -8.200 -25.777 1.00 61.53 412 VAL A O 1
ATOM 3222 N N . VAL A 1 413 ? 17.228 -7.538 -25.952 1.00 65.25 413 VAL A N 1
ATOM 3223 C CA . VAL A 1 413 ? 16.837 -8.586 -26.912 1.00 65.25 413 VAL A CA 1
ATOM 3224 C C . VAL A 1 413 ? 17.575 -8.409 -28.243 1.00 65.25 413 VAL A C 1
ATOM 3226 O O . VAL A 1 413 ? 18.095 -9.380 -28.789 1.00 65.25 413 VAL A O 1
ATOM 3229 N N . ASP A 1 414 ? 17.701 -7.176 -28.725 1.00 72.00 414 ASP A N 1
ATOM 3230 C CA . ASP A 1 414 ? 18.436 -6.825 -29.938 1.00 72.00 414 ASP A CA 1
ATOM 3231 C C . ASP A 1 414 ? 19.945 -7.092 -29.762 1.00 72.00 414 ASP A C 1
ATOM 3233 O O . ASP A 1 414 ? 20.616 -7.500 -30.710 1.00 72.00 414 ASP A O 1
ATOM 3237 N N . ILE A 1 415 ? 20.498 -6.930 -28.549 1.00 76.44 415 ILE A N 1
ATOM 3238 C CA . ILE A 1 415 ? 21.887 -7.292 -28.236 1.00 76.44 415 ILE A CA 1
ATOM 3239 C C . ILE A 1 415 ? 22.086 -8.810 -28.188 1.00 76.44 415 ILE A C 1
ATOM 3241 O O . ILE A 1 415 ? 23.103 -9.300 -28.681 1.00 76.44 415 ILE A O 1
ATOM 3245 N N . GLU A 1 416 ? 21.161 -9.585 -27.623 1.00 75.31 416 GLU A N 1
ATOM 3246 C CA . GLU A 1 416 ? 21.257 -11.053 -27.644 1.00 75.31 416 GLU A CA 1
ATOM 3247 C C . GLU A 1 416 ? 21.109 -11.623 -29.061 1.00 75.31 416 GLU A C 1
ATOM 3249 O O . GLU A 1 416 ? 21.774 -12.604 -29.394 1.00 75.31 416 GLU A O 1
ATOM 3254 N N . GLN A 1 417 ? 20.306 -10.978 -29.910 1.00 82.75 417 GLN A N 1
ATOM 3255 C CA . GLN A 1 417 ? 20.103 -11.360 -31.311 1.00 82.75 417 GLN A CA 1
ATOM 3256 C C . GLN A 1 417 ? 21.156 -10.786 -32.272 1.00 82.75 417 GLN A C 1
ATOM 3258 O O . GLN A 1 417 ? 21.202 -11.186 -33.438 1.00 82.75 417 GLN A O 1
ATOM 3263 N N . MET A 1 418 ? 22.012 -9.872 -31.807 1.00 86.62 418 MET A N 1
ATOM 3264 C CA . MET A 1 418 ? 23.061 -9.261 -32.622 1.00 86.62 418 MET A CA 1
ATOM 3265 C C . MET A 1 418 ? 24.071 -10.314 -33.080 1.00 86.62 418 MET A C 1
ATOM 3267 O O . MET A 1 418 ? 24.546 -11.133 -32.284 1.00 86.62 418 MET A O 1
ATOM 3271 N N . SER A 1 419 ? 24.443 -10.269 -34.361 1.00 93.50 419 SER A N 1
ATOM 3272 C CA . SER A 1 419 ? 25.469 -11.165 -34.883 1.00 93.50 419 SER A CA 1
ATOM 3273 C C . SER A 1 419 ? 26.809 -10.912 -34.179 1.00 93.50 419 SER A C 1
ATOM 3275 O O . SER A 1 419 ? 27.099 -9.799 -33.734 1.00 93.50 419 SER A O 1
ATOM 3277 N N . MET A 1 420 ? 27.658 -11.938 -34.076 1.00 92.56 420 MET A N 1
ATOM 3278 C CA . MET A 1 420 ? 28.963 -11.789 -33.417 1.00 92.56 420 MET A CA 1
ATOM 3279 C C . MET A 1 420 ? 29.828 -10.709 -34.090 1.00 92.56 420 MET A C 1
ATOM 3281 O O . MET A 1 420 ? 30.542 -9.984 -33.403 1.00 92.56 420 MET A O 1
ATOM 3285 N N . SER A 1 421 ? 29.729 -10.541 -35.414 1.00 91.81 421 SER A N 1
ATOM 3286 C CA . SER A 1 421 ? 30.414 -9.463 -36.140 1.00 91.81 421 SER A CA 1
ATOM 3287 C C . SER A 1 421 ? 29.942 -8.072 -35.716 1.00 91.81 421 SER A C 1
ATOM 3289 O O . SER A 1 421 ? 30.778 -7.197 -35.501 1.00 91.81 421 SER A O 1
ATOM 3291 N N . ASP A 1 422 ? 28.636 -7.880 -35.516 1.00 91.50 422 ASP A N 1
ATOM 3292 C CA . ASP A 1 422 ? 28.082 -6.589 -35.089 1.00 91.50 422 ASP A CA 1
ATOM 3293 C C . ASP A 1 422 ? 28.476 -6.274 -33.641 1.00 91.50 422 ASP A C 1
ATOM 3295 O O . ASP A 1 422 ? 28.812 -5.134 -33.311 1.00 91.50 422 ASP A O 1
ATOM 3299 N N . LYS A 1 423 ? 28.515 -7.298 -32.771 1.00 91.56 423 LYS A N 1
ATOM 3300 C CA . LYS A 1 423 ? 29.035 -7.155 -31.402 1.00 91.56 423 LYS A CA 1
ATOM 3301 C C . LYS A 1 423 ? 30.499 -6.734 -31.397 1.00 91.56 423 LYS A C 1
ATOM 3303 O O . LYS A 1 423 ? 30.867 -5.848 -30.629 1.00 91.56 423 LYS A O 1
ATOM 3308 N N . LEU A 1 424 ? 31.323 -7.339 -32.255 1.00 91.88 424 LEU A N 1
ATOM 3309 C CA . LEU A 1 424 ? 32.743 -7.009 -32.394 1.00 91.88 424 LEU A CA 1
ATOM 3310 C C . LEU A 1 424 ? 32.954 -5.579 -32.901 1.00 91.88 424 LEU A C 1
ATOM 3312 O O . LEU A 1 424 ? 33.805 -4.864 -32.374 1.00 91.88 424 LEU A O 1
ATOM 3316 N N . GLU A 1 425 ? 32.167 -5.137 -33.882 1.00 93.12 425 GLU A N 1
ATOM 3317 C CA . GLU A 1 425 ? 32.224 -3.765 -34.389 1.00 93.12 425 GLU A CA 1
ATOM 3318 C C . GLU A 1 425 ? 31.776 -2.749 -33.331 1.00 93.12 425 GLU A C 1
ATOM 3320 O O . GLU A 1 425 ? 32.453 -1.747 -33.094 1.00 93.12 425 GLU A O 1
ATOM 3325 N N . ARG A 1 426 ? 30.679 -3.033 -32.621 1.00 91.12 426 ARG A N 1
ATOM 3326 C CA . ARG A 1 426 ? 30.187 -2.166 -31.546 1.00 91.12 426 ARG A CA 1
ATOM 3327 C C . ARG A 1 426 ? 31.161 -2.102 -30.370 1.00 91.12 426 ARG A C 1
ATOM 3329 O O . ARG A 1 426 ? 31.383 -1.020 -29.834 1.00 91.12 426 ARG A O 1
ATOM 3336 N N . TYR A 1 427 ? 31.784 -3.223 -30.015 1.00 93.12 427 TYR A N 1
ATOM 3337 C CA . TYR A 1 427 ? 32.850 -3.277 -29.016 1.00 93.12 427 TYR A CA 1
ATOM 3338 C C . TYR A 1 427 ? 34.060 -2.427 -29.429 1.00 93.12 427 TYR A C 1
ATOM 3340 O O . TYR A 1 427 ? 34.550 -1.630 -28.629 1.00 93.12 427 TYR A O 1
ATOM 3348 N N . ALA A 1 428 ? 34.507 -2.535 -30.684 1.00 92.44 428 ALA A N 1
ATOM 3349 C CA . ALA A 1 428 ? 35.626 -1.754 -31.207 1.00 92.44 428 ALA A CA 1
ATOM 3350 C C . ALA A 1 428 ? 35.351 -0.238 -31.154 1.00 92.44 428 ALA A C 1
ATOM 3352 O O . ALA A 1 428 ? 36.184 0.517 -30.654 1.00 92.44 428 ALA A O 1
ATOM 3353 N N . ASN A 1 429 ? 34.148 0.188 -31.554 1.00 93.38 429 ASN A N 1
ATOM 3354 C CA . ASN A 1 429 ? 33.720 1.588 -31.479 1.00 93.38 429 ASN A CA 1
ATOM 3355 C C . ASN A 1 429 ? 33.685 2.112 -30.032 1.00 93.38 429 ASN A C 1
ATOM 3357 O O . ASN A 1 429 ? 34.118 3.231 -29.761 1.00 93.38 429 ASN A O 1
ATOM 3361 N N . LEU A 1 430 ? 33.192 1.312 -29.077 1.00 92.50 430 LEU A N 1
ATOM 3362 C CA . LEU A 1 430 ? 33.173 1.697 -27.660 1.00 92.50 430 LEU A CA 1
ATOM 3363 C C . LEU A 1 430 ? 34.591 1.831 -27.087 1.00 92.50 430 LEU A C 1
ATOM 3365 O O . LEU A 1 430 ? 34.862 2.781 -26.355 1.00 92.50 430 LEU A O 1
ATOM 3369 N N . MET A 1 431 ? 35.507 0.934 -27.456 1.00 93.31 431 MET A N 1
ATOM 3370 C CA . MET A 1 431 ? 36.915 1.011 -27.049 1.00 93.31 431 MET A CA 1
ATOM 3371 C C . MET A 1 431 ? 37.630 2.235 -27.636 1.00 93.31 431 MET A C 1
ATOM 3373 O O . MET A 1 431 ? 38.458 2.845 -26.959 1.00 93.31 431 MET A O 1
ATOM 3377 N N . GLU A 1 432 ? 37.299 2.634 -28.865 1.00 93.50 432 GLU A N 1
ATOM 3378 C CA . GLU A 1 432 ? 37.816 3.865 -29.470 1.00 93.50 432 GLU A CA 1
ATOM 3379 C C . GLU A 1 432 ? 37.331 5.113 -28.717 1.00 93.50 432 GLU A C 1
ATOM 3381 O O . GLU A 1 432 ? 38.128 6.004 -28.409 1.00 93.50 432 GLU A O 1
ATOM 3386 N N . ILE A 1 433 ? 36.047 5.151 -28.337 1.00 93.06 433 ILE A N 1
ATOM 3387 C CA . ILE A 1 433 ? 35.485 6.231 -27.512 1.00 93.06 433 ILE A CA 1
ATOM 3388 C C . ILE A 1 433 ? 36.187 6.287 -26.150 1.00 93.06 433 ILE A C 1
ATOM 3390 O O . ILE A 1 433 ? 36.573 7.373 -25.711 1.00 93.06 433 ILE A O 1
ATOM 3394 N N . ASP A 1 434 ? 36.380 5.142 -25.490 1.00 92.81 434 ASP A N 1
ATOM 3395 C CA . ASP A 1 434 ? 37.057 5.071 -24.190 1.00 92.81 434 ASP A CA 1
ATOM 3396 C C . ASP A 1 434 ? 38.503 5.587 -24.278 1.00 92.81 434 ASP A C 1
ATOM 3398 O O . ASP A 1 434 ? 38.931 6.412 -23.468 1.00 92.81 434 ASP A O 1
ATOM 3402 N N . SER A 1 435 ? 39.227 5.194 -25.334 1.00 95.25 435 SER A N 1
ATOM 3403 C CA . SER A 1 435 ? 40.577 5.687 -25.637 1.00 95.25 435 SER A CA 1
ATOM 3404 C C . SER A 1 435 ? 40.606 7.206 -25.827 1.00 95.25 435 SER A C 1
ATOM 3406 O O . SER A 1 435 ? 41.459 7.899 -25.268 1.00 95.25 435 SER A O 1
ATOM 3408 N N . GLY A 1 436 ? 39.639 7.747 -26.576 1.00 93.06 436 GLY A N 1
ATOM 3409 C CA . GLY A 1 436 ? 39.492 9.185 -26.787 1.00 93.06 436 GLY A CA 1
ATOM 3410 C C . GLY A 1 436 ? 39.246 9.951 -25.485 1.00 93.06 436 GLY A C 1
ATOM 3411 O O . GLY A 1 436 ? 39.891 10.973 -25.244 1.00 93.06 436 GLY A O 1
ATOM 3412 N N . LEU A 1 437 ? 38.368 9.435 -24.618 1.00 94.38 437 LEU A N 1
ATOM 3413 C CA . LEU A 1 437 ? 38.047 10.041 -23.322 1.00 94.38 437 LEU A CA 1
ATOM 3414 C C . LEU A 1 437 ? 39.242 10.033 -22.362 1.00 94.38 437 LEU A C 1
ATOM 3416 O O . LEU A 1 437 ? 39.517 11.054 -21.728 1.00 94.38 437 LEU A O 1
ATOM 3420 N N . LEU A 1 438 ? 39.962 8.911 -22.271 1.00 94.00 438 LEU A N 1
ATOM 3421 C CA . LEU A 1 438 ? 41.171 8.794 -21.451 1.00 94.00 438 LEU A CA 1
ATOM 3422 C C . LEU A 1 438 ? 42.268 9.745 -21.940 1.00 94.00 438 LEU A C 1
ATOM 3424 O O . LEU A 1 438 ? 42.853 10.472 -21.138 1.00 94.00 438 LEU A O 1
ATOM 3428 N N . ARG A 1 439 ? 42.458 9.852 -23.259 1.00 94.19 439 ARG A N 1
ATOM 3429 C CA . ARG A 1 439 ? 43.414 10.789 -23.857 1.00 94.19 439 ARG A CA 1
ATOM 3430 C C . ARG A 1 439 ? 43.043 12.249 -23.602 1.00 94.19 439 ARG A C 1
ATOM 3432 O O . ARG A 1 439 ? 43.913 13.060 -23.291 1.00 94.19 439 ARG A O 1
ATOM 3439 N N . GLU A 1 440 ? 41.772 12.620 -23.748 1.00 95.81 440 GLU A N 1
ATOM 3440 C CA . GLU A 1 440 ? 41.306 13.979 -23.447 1.00 95.81 440 GLU A CA 1
ATOM 3441 C C . GLU A 1 440 ? 41.490 14.335 -21.968 1.00 95.81 440 GLU A C 1
ATOM 3443 O O . GLU A 1 440 ? 41.887 15.461 -21.651 1.00 95.81 440 GLU A O 1
ATOM 3448 N N . TRP A 1 441 ? 41.253 13.377 -21.072 1.00 96.94 441 TRP A N 1
ATOM 3449 C CA . TRP A 1 441 ? 41.534 13.523 -19.648 1.00 96.94 441 TRP A CA 1
ATOM 3450 C C . TRP A 1 441 ? 43.036 13.675 -19.369 1.00 96.94 441 TRP A C 1
ATOM 3452 O O . TRP A 1 441 ? 43.431 14.633 -18.707 1.00 96.94 441 TRP A O 1
ATOM 3462 N N . ALA A 1 442 ? 43.885 12.818 -19.942 1.00 93.06 442 ALA A N 1
ATOM 3463 C CA . ALA A 1 442 ? 45.339 12.884 -19.780 1.00 93.06 442 ALA A CA 1
ATOM 3464 C C . ALA A 1 442 ? 45.933 14.211 -20.295 1.00 93.06 442 ALA A C 1
ATOM 3466 O O . ALA A 1 442 ? 46.916 14.716 -19.756 1.00 93.06 442 ALA A O 1
ATOM 3467 N N . LEU A 1 443 ? 45.309 14.818 -21.311 1.00 96.00 443 LEU A N 1
ATOM 3468 C CA . LEU A 1 443 ? 45.654 16.149 -21.826 1.00 96.00 443 LEU A CA 1
ATOM 3469 C C . LEU A 1 443 ? 45.089 17.312 -20.984 1.00 96.00 443 LEU A C 1
ATOM 3471 O O . LEU A 1 443 ? 45.299 18.472 -21.342 1.00 96.00 443 LEU A O 1
ATOM 3475 N N . GLY A 1 444 ? 44.349 17.031 -19.909 1.00 95.25 444 GLY A N 1
ATOM 3476 C CA . GLY A 1 444 ? 43.724 18.028 -19.036 1.00 95.25 444 GLY A CA 1
ATOM 3477 C C . GLY A 1 444 ? 42.518 18.746 -19.652 1.00 95.25 444 GLY A C 1
ATOM 3478 O O . GLY A 1 444 ? 42.138 19.815 -19.176 1.00 95.25 444 GLY A O 1
ATOM 3479 N N . ARG A 1 445 ? 41.924 18.205 -20.725 1.00 97.00 445 ARG A N 1
ATOM 3480 C CA . ARG A 1 445 ? 40.747 18.792 -21.401 1.00 97.00 445 ARG A CA 1
ATOM 3481 C C . ARG A 1 445 ? 39.424 18.370 -20.768 1.00 97.00 445 ARG A C 1
ATOM 3483 O O . ARG A 1 445 ? 38.426 19.069 -20.925 1.00 97.00 445 ARG A O 1
ATOM 3490 N N . LEU A 1 446 ? 39.423 17.243 -20.062 1.00 95.38 446 LEU A N 1
ATOM 3491 C CA . LEU A 1 446 ? 38.295 16.728 -19.292 1.00 95.38 446 LEU A CA 1
ATOM 3492 C C . LEU A 1 446 ? 38.624 16.775 -17.803 1.00 95.38 446 LEU A C 1
ATOM 3494 O O . LEU A 1 446 ? 39.703 16.353 -17.393 1.00 95.38 446 LEU A O 1
ATOM 3498 N N . ASP A 1 447 ? 37.677 17.245 -16.990 1.00 96.44 447 ASP A N 1
ATOM 3499 C CA . ASP A 1 447 ? 37.802 17.139 -15.537 1.00 96.44 447 ASP A CA 1
ATOM 3500 C C . ASP A 1 447 ? 37.613 15.685 -15.066 1.00 96.44 447 ASP A C 1
ATOM 3502 O O . ASP A 1 447 ? 36.881 14.905 -15.684 1.00 96.44 447 ASP A O 1
ATOM 3506 N N . ASP A 1 448 ? 38.243 15.322 -13.944 1.00 94.81 448 ASP A N 1
ATOM 3507 C CA . ASP A 1 448 ? 38.202 13.965 -13.381 1.00 94.81 448 ASP A CA 1
ATOM 3508 C C . ASP A 1 448 ? 36.779 13.428 -13.183 1.00 94.81 448 ASP A C 1
ATOM 3510 O O . ASP A 1 448 ? 36.529 12.232 -13.335 1.00 94.81 448 ASP A O 1
ATOM 3514 N N . LYS A 1 449 ? 35.823 14.286 -12.808 1.00 91.94 449 LYS A N 1
ATOM 3515 C CA . LYS A 1 449 ? 34.449 13.869 -12.512 1.00 91.94 449 LYS A CA 1
ATOM 3516 C C . LYS A 1 449 ? 33.694 13.549 -13.802 1.00 91.94 449 LYS A C 1
ATOM 3518 O O . LYS A 1 449 ? 32.977 12.548 -13.853 1.00 91.94 449 LYS A O 1
ATOM 3523 N N . GLN A 1 450 ? 33.864 14.370 -14.833 1.00 92.31 450 GLN A N 1
ATOM 3524 C CA . GLN A 1 450 ? 33.301 14.163 -16.162 1.00 92.31 450 GLN A CA 1
ATOM 3525 C C . GLN A 1 450 ? 33.927 12.950 -16.843 1.00 92.31 450 GLN A C 1
ATOM 3527 O O . GLN A 1 450 ? 33.183 12.116 -17.360 1.00 92.31 450 GLN A O 1
ATOM 3532 N N . ALA A 1 451 ? 35.255 12.807 -16.780 1.00 92.50 451 ALA A N 1
ATOM 3533 C CA . ALA A 1 451 ? 35.970 11.648 -17.306 1.00 92.50 451 ALA A CA 1
ATOM 3534 C C . ALA A 1 451 ? 35.457 10.355 -16.655 1.00 92.50 451 ALA A C 1
ATOM 3536 O O . ALA A 1 451 ? 34.977 9.463 -17.353 1.00 92.50 451 ALA A O 1
ATOM 3537 N N . LYS A 1 452 ? 35.413 10.300 -15.313 1.00 92.38 452 LYS A N 1
ATOM 3538 C CA . LYS A 1 452 ? 34.892 9.137 -14.570 1.00 92.38 452 LYS A CA 1
ATOM 3539 C C . LYS A 1 452 ? 33.464 8.782 -14.952 1.00 92.38 452 LYS A C 1
ATOM 3541 O O . LYS A 1 452 ? 33.144 7.605 -15.088 1.00 92.38 452 LYS A O 1
ATOM 3546 N N . GLN A 1 453 ? 32.588 9.775 -15.092 1.00 92.06 453 GLN A N 1
ATOM 3547 C CA . GLN A 1 453 ? 31.189 9.519 -15.423 1.00 92.06 453 GLN A CA 1
ATOM 3548 C C . GLN A 1 453 ? 31.022 9.000 -16.855 1.00 92.06 453 GLN A C 1
ATOM 3550 O O . GLN A 1 453 ? 30.234 8.081 -17.069 1.00 92.06 453 GLN A O 1
ATOM 3555 N N . ARG A 1 454 ? 31.744 9.573 -17.824 1.00 93.31 454 ARG A N 1
ATOM 3556 C CA . ARG A 1 454 ? 31.660 9.164 -19.232 1.00 93.31 454 ARG A CA 1
ATOM 3557 C C . ARG A 1 454 ? 32.270 7.784 -19.451 1.00 93.31 454 ARG A C 1
ATOM 3559 O O . ARG A 1 454 ? 31.603 6.940 -20.035 1.00 93.31 454 ARG A O 1
ATOM 3566 N N . ILE A 1 455 ? 33.451 7.528 -18.889 1.00 92.06 455 ILE A N 1
ATOM 3567 C CA . ILE A 1 455 ? 34.112 6.218 -18.962 1.00 92.06 455 ILE A CA 1
ATOM 3568 C C . ILE A 1 455 ? 33.235 5.138 -18.319 1.00 92.06 455 ILE A C 1
ATOM 3570 O O . ILE A 1 455 ? 32.993 4.108 -18.930 1.00 92.06 455 ILE A O 1
ATOM 3574 N N . ARG A 1 456 ? 32.622 5.398 -17.151 1.00 89.00 456 ARG A N 1
ATOM 3575 C CA . ARG A 1 456 ? 31.665 4.452 -16.537 1.00 89.00 456 ARG A CA 1
ATOM 3576 C C . ARG A 1 456 ? 30.459 4.132 -17.415 1.00 89.00 456 ARG A C 1
ATOM 3578 O O . ARG A 1 456 ? 29.921 3.035 -17.299 1.00 89.00 456 ARG A O 1
ATOM 3585 N N . ASN A 1 457 ? 29.996 5.084 -18.224 1.00 87.44 457 ASN A N 1
ATOM 3586 C CA . ASN A 1 457 ? 28.909 4.823 -19.162 1.00 87.44 457 ASN A CA 1
ATOM 3587 C C . ASN A 1 457 ? 29.397 3.903 -20.290 1.00 87.44 457 ASN A C 1
ATOM 3589 O O . ASN A 1 457 ? 28.766 2.883 -20.518 1.00 87.44 457 ASN A O 1
ATOM 3593 N N . VAL A 1 458 ? 30.567 4.176 -20.878 1.00 91.31 458 VAL A N 1
ATOM 3594 C CA . VAL A 1 458 ? 31.163 3.316 -21.918 1.00 91.31 458 VAL A CA 1
ATOM 3595 C C . VAL A 1 458 ? 31.458 1.908 -21.388 1.00 91.31 458 VAL A C 1
ATOM 3597 O O . VAL A 1 458 ? 31.136 0.920 -22.037 1.00 91.31 458 VAL A O 1
ATOM 3600 N N . THR A 1 459 ? 31.995 1.784 -20.169 1.00 89.50 459 THR A N 1
ATOM 3601 C CA . THR A 1 459 ? 32.228 0.480 -19.528 1.00 89.50 459 THR A CA 1
ATOM 3602 C C . THR A 1 459 ? 30.927 -0.292 -19.305 1.00 89.50 459 THR A C 1
ATOM 3604 O O . THR A 1 459 ? 30.919 -1.514 -19.436 1.00 89.50 459 THR A O 1
ATOM 3607 N N . ARG A 1 460 ? 29.828 0.395 -18.963 1.00 84.31 460 ARG A N 1
ATOM 3608 C CA . ARG A 1 460 ? 28.508 -0.238 -18.841 1.00 84.31 460 ARG A CA 1
ATOM 3609 C C . ARG A 1 460 ? 28.032 -0.739 -20.203 1.00 84.31 460 ARG A C 1
ATOM 3611 O O . ARG A 1 460 ? 27.680 -1.904 -20.301 1.00 84.31 460 ARG A O 1
ATOM 3618 N N . ASP A 1 461 ? 28.144 0.086 -21.239 1.00 87.62 461 ASP A N 1
ATOM 3619 C CA . ASP A 1 461 ? 27.746 -0.285 -22.599 1.00 87.62 461 ASP A CA 1
ATOM 3620 C C . ASP A 1 461 ? 28.555 -1.492 -23.119 1.00 87.62 461 ASP A C 1
ATOM 3622 O O . ASP A 1 461 ? 28.005 -2.367 -23.781 1.00 87.62 461 ASP A O 1
ATOM 3626 N N . ILE A 1 462 ? 29.846 -1.593 -22.769 1.00 89.56 462 ILE A N 1
ATOM 3627 C CA . ILE A 1 462 ? 30.684 -2.768 -23.069 1.00 89.56 462 ILE A CA 1
ATOM 3628 C C . ILE A 1 462 ? 30.192 -4.014 -22.317 1.00 89.56 462 ILE A C 1
ATOM 3630 O O . ILE A 1 462 ? 30.162 -5.099 -22.891 1.00 89.56 462 ILE A O 1
ATOM 3634 N N . GLN A 1 463 ? 29.815 -3.884 -21.040 1.00 87.00 463 GLN A N 1
ATOM 3635 C CA . GLN A 1 463 ? 29.279 -5.004 -20.255 1.00 87.00 463 GLN A CA 1
ATOM 3636 C C . GLN A 1 463 ? 27.929 -5.486 -20.792 1.00 87.00 463 GLN A C 1
ATOM 3638 O O . GLN A 1 463 ? 27.661 -6.688 -20.767 1.00 87.00 463 GLN A O 1
ATOM 3643 N N . ASP A 1 464 ? 27.110 -4.562 -21.291 1.00 84.25 464 ASP A N 1
ATOM 3644 C CA . ASP A 1 464 ? 25.784 -4.855 -21.822 1.00 84.25 464 ASP A CA 1
ATOM 3645 C C . ASP A 1 464 ? 25.851 -5.630 -23.152 1.00 84.25 464 ASP A C 1
ATOM 3647 O O . ASP A 1 464 ? 24.921 -6.371 -23.450 1.00 84.25 464 ASP A O 1
ATOM 3651 N N . LEU A 1 465 ? 26.964 -5.572 -23.907 1.00 88.00 465 LEU A N 1
ATOM 3652 C CA . LEU A 1 465 ? 27.175 -6.385 -25.124 1.00 88.00 465 LEU A CA 1
ATOM 3653 C C . LEU A 1 465 ? 27.212 -7.908 -24.866 1.00 88.00 465 LEU A C 1
ATOM 3655 O O . LEU A 1 465 ? 26.981 -8.702 -25.790 1.00 88.00 465 LEU A O 1
ATOM 3659 N N . GLY A 1 466 ? 27.479 -8.324 -23.623 1.00 88.44 466 GLY A N 1
ATOM 3660 C CA . GLY A 1 466 ? 27.593 -9.727 -23.225 1.00 88.44 466 GLY A CA 1
ATOM 3661 C C . GLY A 1 466 ? 28.955 -10.350 -23.556 1.00 88.44 466 GLY A C 1
ATOM 3662 O O . GLY A 1 466 ? 29.984 -9.678 -23.545 1.00 88.44 466 GLY A O 1
ATOM 3663 N N . GLU A 1 467 ? 28.982 -11.664 -23.797 1.00 86.81 467 GLU A N 1
ATOM 3664 C CA . GLU A 1 467 ? 30.214 -12.366 -24.179 1.00 86.81 467 GLU A CA 1
ATOM 3665 C C . GLU A 1 467 ? 30.614 -12.020 -25.621 1.00 86.81 467 GLU A C 1
ATOM 3667 O O . GLU A 1 467 ? 29.831 -12.182 -26.558 1.00 86.81 467 GLU A O 1
ATOM 3672 N N . VAL A 1 468 ? 31.854 -11.556 -25.786 1.00 89.69 468 VAL A N 1
ATOM 3673 C CA . VAL A 1 468 ? 32.488 -11.262 -27.076 1.00 89.69 468 VAL A CA 1
ATOM 3674 C C . VAL A 1 468 ? 33.711 -12.169 -27.211 1.00 89.69 468 VAL A C 1
ATOM 3676 O O . VAL A 1 468 ? 34.448 -12.357 -26.240 1.00 89.69 468 VAL A O 1
ATOM 3679 N N . ASP A 1 469 ? 33.938 -12.738 -28.397 1.00 91.44 469 ASP A N 1
ATOM 3680 C CA . ASP A 1 469 ? 35.128 -13.549 -28.671 1.00 91.44 469 ASP A CA 1
ATOM 3681 C C . ASP A 1 469 ? 36.398 -12.699 -28.502 1.00 91.44 469 ASP A C 1
ATOM 3683 O O . ASP A 1 469 ? 36.633 -11.737 -29.236 1.00 91.44 469 ASP A O 1
ATOM 3687 N N . GLY A 1 470 ? 37.213 -13.048 -27.506 1.00 91.19 470 GLY A N 1
ATOM 3688 C CA . GLY A 1 470 ? 38.383 -12.266 -27.125 1.00 91.19 470 GLY A CA 1
ATOM 3689 C C . GLY A 1 470 ? 39.489 -12.233 -28.181 1.00 91.19 470 GLY A C 1
ATOM 3690 O O . GLY A 1 470 ? 40.237 -11.257 -28.220 1.00 91.19 470 GLY A O 1
ATOM 3691 N N . GLU A 1 471 ? 39.616 -13.258 -29.026 1.00 92.19 471 GLU A N 1
ATOM 3692 C CA . GLU A 1 471 ? 40.646 -13.303 -30.070 1.00 92.19 471 GLU A CA 1
ATOM 3693 C C . GLU A 1 471 ? 40.207 -12.491 -31.290 1.00 92.19 471 GLU A C 1
ATOM 3695 O O . GLU A 1 471 ? 40.946 -11.615 -31.748 1.00 92.19 471 GLU A O 1
ATOM 3700 N N . ALA A 1 472 ? 38.954 -12.667 -31.718 1.00 91.81 472 ALA A N 1
ATOM 3701 C CA . ALA A 1 472 ? 38.364 -11.861 -32.784 1.00 91.81 472 ALA A CA 1
ATOM 3702 C C . ALA A 1 472 ? 38.289 -10.370 -32.405 1.00 91.81 472 ALA A C 1
ATOM 3704 O O . ALA A 1 472 ? 38.563 -9.498 -33.231 1.00 91.81 472 ALA A O 1
ATOM 3705 N N . ALA A 1 473 ? 37.987 -10.059 -31.138 1.00 93.00 473 ALA A N 1
ATOM 3706 C CA . ALA A 1 473 ? 37.983 -8.687 -30.636 1.00 93.00 473 ALA A CA 1
ATOM 3707 C C . ALA A 1 473 ? 39.378 -8.059 -30.688 1.00 93.00 473 ALA A C 1
ATOM 3709 O O . ALA A 1 473 ? 39.509 -6.913 -31.107 1.00 93.00 473 ALA A O 1
ATOM 3710 N N . ARG A 1 474 ? 40.433 -8.796 -30.309 1.00 93.44 474 ARG A N 1
ATOM 3711 C CA . ARG A 1 474 ? 41.820 -8.302 -30.402 1.00 93.44 474 ARG A CA 1
ATOM 3712 C C . ARG A 1 474 ? 42.214 -8.006 -31.838 1.00 93.44 474 ARG A C 1
ATOM 3714 O O . ARG A 1 474 ? 42.701 -6.913 -32.101 1.00 93.44 474 ARG A O 1
ATOM 3721 N N . GLN A 1 475 ? 41.942 -8.938 -32.749 1.00 93.62 475 GLN A N 1
ATOM 3722 C CA . GLN A 1 475 ? 42.236 -8.750 -34.165 1.00 93.62 475 GLN A CA 1
ATOM 3723 C C . GLN A 1 475 ? 41.518 -7.511 -34.715 1.00 93.62 475 GLN A C 1
ATOM 3725 O O . GLN A 1 475 ? 42.138 -6.681 -35.376 1.00 93.62 475 GLN A O 1
ATOM 3730 N N . ARG A 1 476 ? 40.237 -7.328 -34.372 1.00 93.44 476 ARG A N 1
ATOM 3731 C CA . ARG A 1 476 ? 39.465 -6.162 -34.811 1.00 93.44 476 ARG A CA 1
ATOM 3732 C C . ARG A 1 476 ? 39.977 -4.846 -34.220 1.00 93.44 476 ARG A C 1
ATOM 3734 O O . ARG A 1 476 ? 39.997 -3.838 -34.920 1.00 93.44 476 ARG A O 1
ATOM 3741 N N . LEU A 1 477 ? 40.406 -4.845 -32.957 1.00 93.44 477 LEU A N 1
ATOM 3742 C CA . LEU A 1 477 ? 41.030 -3.677 -32.326 1.00 93.44 477 LEU A CA 1
ATOM 3743 C C . LEU A 1 477 ? 42.365 -3.314 -32.993 1.00 93.44 477 LEU A C 1
ATOM 3745 O O . LEU A 1 477 ? 42.639 -2.135 -33.208 1.00 93.44 477 LEU A O 1
ATOM 3749 N N . ASP A 1 478 ? 43.172 -4.310 -33.359 1.00 93.38 478 ASP A N 1
ATOM 3750 C CA . ASP A 1 478 ? 44.432 -4.084 -34.069 1.00 93.38 478 ASP A CA 1
ATOM 3751 C C . ASP A 1 478 ? 44.182 -3.510 -35.479 1.00 93.38 478 ASP A C 1
ATOM 3753 O O . ASP A 1 478 ? 44.889 -2.591 -35.897 1.00 93.38 478 ASP A O 1
ATOM 3757 N N . GLU A 1 479 ? 43.134 -3.965 -36.179 1.00 93.12 479 GLU A N 1
ATOM 3758 C CA . GLU A 1 479 ? 42.711 -3.423 -37.484 1.00 93.12 479 GLU A CA 1
ATOM 3759 C C . GLU A 1 479 ? 42.322 -1.937 -37.428 1.00 93.12 479 GLU A C 1
ATOM 3761 O O . GLU A 1 479 ? 42.616 -1.197 -38.369 1.00 93.12 479 GLU A O 1
ATOM 3766 N N . ILE A 1 480 ? 41.700 -1.479 -36.334 1.00 92.88 480 ILE A N 1
ATOM 3767 C CA . ILE A 1 480 ? 41.366 -0.056 -36.130 1.00 92.88 480 ILE A CA 1
ATOM 3768 C C . ILE A 1 480 ? 42.516 0.752 -35.502 1.00 92.88 480 ILE A C 1
ATOM 3770 O O . ILE A 1 480 ? 42.354 1.926 -35.179 1.00 92.88 480 ILE A O 1
ATOM 3774 N N . GLY A 1 481 ? 43.697 0.147 -35.338 1.00 92.00 481 GLY A N 1
ATOM 3775 C CA . GLY A 1 481 ? 44.899 0.815 -34.837 1.00 92.00 481 GLY A CA 1
ATOM 3776 C C . GLY A 1 481 ? 44.990 0.933 -33.312 1.00 92.00 481 GLY A C 1
ATOM 3777 O O . GLY A 1 481 ? 45.911 1.579 -32.804 1.00 92.00 481 GLY A O 1
ATOM 3778 N N . LEU A 1 482 ? 44.093 0.289 -32.561 1.00 92.00 482 LEU A N 1
ATOM 3779 C CA . LEU A 1 482 ? 44.190 0.151 -31.106 1.00 92.00 482 LEU A CA 1
ATOM 3780 C C . LEU A 1 482 ? 45.105 -1.023 -30.753 1.00 92.00 482 LEU A C 1
ATOM 3782 O O . LEU A 1 482 ? 44.645 -2.040 -30.240 1.00 92.00 482 LEU A O 1
ATOM 3786 N N . THR A 1 483 ? 46.403 -0.866 -31.023 1.00 93.69 483 THR A N 1
ATOM 3787 C CA . THR A 1 483 ? 47.440 -1.881 -30.766 1.00 93.69 483 THR A CA 1
ATOM 3788 C C . THR A 1 483 ? 47.526 -2.287 -29.291 1.00 93.69 483 THR A C 1
ATOM 3790 O O . THR A 1 483 ? 47.033 -1.585 -28.405 1.00 93.69 483 THR A O 1
ATOM 3793 N N . GLU A 1 484 ? 48.205 -3.400 -29.003 1.00 92.44 484 GLU A N 1
ATOM 3794 C CA . GLU A 1 484 ? 48.454 -3.871 -27.631 1.00 92.44 484 GLU A CA 1
ATOM 3795 C C . GLU A 1 484 ? 49.071 -2.784 -26.736 1.00 92.44 484 GLU A C 1
ATOM 3797 O O . GLU A 1 484 ? 48.501 -2.465 -25.695 1.00 92.44 484 GLU A O 1
ATOM 3802 N N . ASP A 1 485 ? 50.107 -2.090 -27.216 1.00 91.94 485 ASP A N 1
ATOM 3803 C CA . ASP A 1 485 ? 50.720 -0.955 -26.509 1.00 91.94 485 ASP A CA 1
ATOM 3804 C C . ASP A 1 485 ? 49.727 0.184 -26.213 1.00 91.94 485 ASP A C 1
ATOM 3806 O O . ASP A 1 485 ? 49.830 0.886 -25.203 1.00 91.94 485 ASP A O 1
ATOM 3810 N N . CYS A 1 486 ? 48.762 0.424 -27.109 1.00 89.00 486 CYS A N 1
ATOM 3811 C CA . CYS A 1 486 ? 47.727 1.431 -26.891 1.00 89.00 486 CYS A CA 1
ATOM 3812 C C . CYS A 1 486 ? 46.780 1.007 -25.763 1.00 89.00 486 CYS A C 1
ATOM 3814 O O . CYS A 1 486 ? 46.491 1.807 -24.873 1.00 89.00 486 CYS A O 1
ATOM 3816 N N . ARG A 1 487 ? 46.361 -0.263 -25.761 1.00 92.94 487 ARG A N 1
ATOM 3817 C CA . ARG A 1 487 ? 45.491 -0.837 -24.726 1.00 92.94 487 ARG A CA 1
ATOM 3818 C C . ARG A 1 487 ? 46.173 -0.855 -23.358 1.00 92.94 487 ARG A C 1
ATOM 3820 O O . ARG A 1 487 ? 45.530 -0.526 -22.364 1.00 92.94 487 ARG A O 1
ATOM 3827 N N . ASP A 1 488 ? 47.469 -1.143 -23.308 1.00 91.38 488 ASP A N 1
ATOM 3828 C CA . ASP A 1 488 ? 48.248 -1.100 -22.067 1.00 91.38 488 ASP A CA 1
ATOM 3829 C C . ASP A 1 488 ? 48.356 0.324 -21.510 1.00 91.38 488 ASP A C 1
ATOM 3831 O O . ASP A 1 488 ? 48.191 0.541 -20.307 1.00 91.38 488 ASP A O 1
ATOM 3835 N N . ARG A 1 489 ? 48.546 1.330 -22.374 1.00 90.25 489 ARG A N 1
ATOM 3836 C CA . ARG A 1 489 ? 48.502 2.738 -21.948 1.00 90.25 489 ARG A CA 1
ATOM 3837 C C . ARG A 1 489 ? 47.127 3.139 -21.431 1.00 90.25 489 ARG A C 1
ATOM 3839 O O . ARG A 1 489 ? 47.053 3.723 -20.354 1.00 90.25 489 ARG A O 1
ATOM 3846 N N . MET A 1 490 ? 46.056 2.777 -22.139 1.00 91.19 490 MET A N 1
ATOM 3847 C CA . MET A 1 490 ? 44.685 3.019 -21.676 1.00 91.19 490 MET A CA 1
ATOM 3848 C C . MET A 1 490 ? 44.441 2.385 -20.305 1.00 91.19 490 MET A C 1
ATOM 3850 O O . MET A 1 490 ? 43.853 3.007 -19.427 1.00 91.19 490 MET A O 1
ATOM 3854 N N . HIS A 1 491 ? 44.935 1.165 -20.089 1.00 89.06 491 HIS A N 1
ATOM 3855 C CA . HIS A 1 491 ? 44.823 0.479 -18.808 1.00 89.06 491 HIS A CA 1
ATOM 3856 C C . HIS A 1 491 ? 45.531 1.240 -17.677 1.00 89.06 491 HIS A C 1
ATOM 3858 O O . HIS A 1 491 ? 44.964 1.421 -16.598 1.00 89.06 491 HIS A O 1
ATOM 3864 N N . MET A 1 492 ? 46.739 1.745 -17.932 1.00 89.69 492 MET A N 1
ATOM 3865 C CA . MET A 1 492 ? 47.480 2.560 -16.968 1.00 89.69 492 MET A CA 1
ATOM 3866 C C . MET A 1 492 ? 46.794 3.903 -16.684 1.00 89.69 492 MET A C 1
ATOM 3868 O O . MET A 1 492 ? 46.717 4.316 -15.526 1.00 89.69 492 MET A O 1
ATOM 3872 N N . GLU A 1 493 ? 46.258 4.570 -17.709 1.00 89.88 493 GLU A N 1
ATOM 3873 C CA . GLU A 1 493 ? 45.495 5.818 -17.568 1.00 89.88 493 GLU A CA 1
ATOM 3874 C C . GLU A 1 493 ? 44.195 5.597 -16.784 1.00 89.88 493 GLU A C 1
ATOM 3876 O O . GLU A 1 493 ? 43.861 6.384 -15.896 1.00 89.88 493 GLU A O 1
ATOM 3881 N N . TYR A 1 494 ? 43.507 4.479 -17.024 1.00 90.44 494 TYR A N 1
ATOM 3882 C CA . TYR A 1 494 ? 42.336 4.081 -16.250 1.00 90.44 494 TYR A CA 1
ATOM 3883 C C . TYR A 1 494 ? 42.695 3.870 -14.772 1.00 90.44 494 TYR A C 1
ATOM 3885 O O . TYR A 1 494 ? 42.022 4.407 -13.888 1.00 90.44 494 TYR A O 1
ATOM 3893 N N . ILE A 1 495 ? 43.777 3.139 -14.476 1.00 90.19 495 ILE A N 1
ATOM 3894 C CA . ILE A 1 495 ? 44.249 2.936 -13.096 1.00 90.19 495 ILE A CA 1
ATOM 3895 C C . ILE A 1 495 ? 44.594 4.274 -12.440 1.00 90.19 495 ILE A C 1
ATOM 3897 O O . ILE A 1 495 ? 44.236 4.491 -11.283 1.00 90.19 495 ILE A O 1
ATOM 3901 N N . ALA A 1 496 ? 45.245 5.185 -13.163 1.00 89.25 496 ALA A N 1
ATOM 3902 C CA . ALA A 1 496 ? 45.570 6.511 -12.650 1.00 89.25 496 ALA A CA 1
ATOM 3903 C C . ALA A 1 496 ? 44.307 7.328 -12.319 1.00 89.25 496 ALA A C 1
ATOM 3905 O O . ALA A 1 496 ? 44.251 7.974 -11.272 1.00 89.25 496 ALA A O 1
ATOM 3906 N N . LEU A 1 497 ? 43.270 7.257 -13.160 1.00 89.88 497 LEU A N 1
ATOM 3907 C CA . LEU A 1 497 ? 42.015 7.979 -12.955 1.00 89.88 497 LEU A CA 1
ATOM 3908 C C . LEU A 1 497 ? 41.170 7.390 -11.810 1.00 89.88 497 LEU A C 1
ATOM 3910 O O . LEU A 1 497 ? 40.647 8.127 -10.964 1.00 89.88 497 LEU A O 1
ATOM 3914 N N . PHE A 1 498 ? 40.995 6.067 -11.773 1.00 87.94 498 PHE A N 1
ATOM 3915 C CA . PHE A 1 498 ? 40.089 5.385 -10.839 1.00 87.94 498 PHE A CA 1
ATOM 3916 C C . PHE A 1 498 ? 40.771 4.869 -9.565 1.00 87.94 498 PHE A C 1
ATOM 3918 O O . PHE A 1 498 ? 40.080 4.530 -8.603 1.00 87.94 498 PHE A O 1
ATOM 3925 N N . GLY A 1 499 ? 42.103 4.822 -9.533 1.00 89.00 499 GLY A N 1
ATOM 3926 C CA . GLY A 1 499 ? 42.895 4.305 -8.415 1.00 89.00 499 GLY A CA 1
ATOM 3927 C C . GLY A 1 499 ? 42.801 2.787 -8.225 1.00 89.00 499 GLY A C 1
ATOM 3928 O O . GLY A 1 499 ? 43.233 2.279 -7.192 1.00 89.00 499 GLY A O 1
ATOM 3929 N N . THR A 1 500 ? 42.203 2.060 -9.174 1.00 82.81 500 THR A N 1
ATOM 3930 C CA . THR A 1 500 ? 41.992 0.607 -9.103 1.00 82.81 500 THR A CA 1
ATOM 3931 C C . THR A 1 500 ? 42.075 -0.029 -10.489 1.00 82.81 500 THR A C 1
ATOM 3933 O O . THR A 1 500 ? 41.747 0.599 -11.493 1.00 82.81 500 THR A O 1
ATOM 3936 N N . ASP A 1 501 ? 42.534 -1.280 -10.532 1.00 78.44 501 ASP A N 1
ATOM 3937 C CA . ASP A 1 501 ? 42.590 -2.086 -11.752 1.00 78.44 501 ASP A CA 1
ATOM 3938 C C . ASP A 1 501 ? 41.165 -2.533 -12.162 1.00 78.44 501 ASP A C 1
ATOM 3940 O O . ASP A 1 501 ? 40.454 -3.122 -11.335 1.00 78.44 501 ASP A O 1
ATOM 3944 N N . PRO A 1 502 ? 40.728 -2.310 -13.418 1.00 70.56 502 PRO A N 1
ATOM 3945 C CA . PRO A 1 502 ? 39.416 -2.741 -13.909 1.00 70.56 502 PRO A CA 1
ATOM 3946 C C . PRO A 1 502 ? 39.200 -4.266 -13.838 1.00 70.56 502 PRO A C 1
ATOM 3948 O O . PRO A 1 502 ? 38.075 -4.732 -13.621 1.00 70.56 502 PRO A O 1
ATOM 3951 N N . LYS A 1 503 ? 40.260 -5.082 -13.940 1.00 73.88 503 LYS A N 1
ATOM 3952 C CA . LYS A 1 503 ? 40.189 -6.534 -13.697 1.00 73.88 503 LYS A CA 1
ATOM 3953 C C . LYS A 1 503 ? 39.941 -6.841 -12.224 1.00 73.88 503 LYS A C 1
ATOM 3955 O O . LYS A 1 503 ? 39.158 -7.734 -11.912 1.00 73.88 503 LYS A O 1
ATOM 3960 N N . ALA A 1 504 ? 40.545 -6.088 -11.307 1.00 69.75 504 ALA A N 1
ATOM 3961 C CA . ALA A 1 504 ? 40.276 -6.243 -9.880 1.00 69.75 504 ALA A CA 1
ATOM 3962 C C . ALA A 1 504 ? 38.837 -5.827 -9.532 1.00 69.75 504 ALA A C 1
ATOM 3964 O O . ALA A 1 504 ? 38.182 -6.498 -8.735 1.00 69.75 504 ALA A O 1
ATOM 3965 N N . GLU A 1 505 ? 38.313 -4.773 -10.160 1.00 70.94 505 GLU A N 1
ATOM 3966 C CA . GLU A 1 505 ? 36.943 -4.296 -9.946 1.00 70.94 505 GLU A CA 1
ATOM 3967 C C . GLU A 1 505 ? 35.897 -5.293 -10.481 1.00 70.94 505 GLU A C 1
ATOM 3969 O O . GLU A 1 505 ? 34.961 -5.663 -9.763 1.00 70.94 505 GLU A O 1
ATOM 3974 N N . SER A 1 506 ? 36.103 -5.821 -11.693 1.00 70.06 506 SER A N 1
ATOM 3975 C CA . SER A 1 506 ? 35.254 -6.874 -12.270 1.00 70.06 506 SER A CA 1
ATOM 3976 C C . SER A 1 506 ? 35.354 -8.196 -11.502 1.00 70.06 506 SER A C 1
ATOM 3978 O O . SER A 1 506 ? 34.329 -8.828 -11.248 1.00 70.06 506 SER A O 1
ATOM 3980 N N . MET A 1 507 ? 36.542 -8.589 -11.030 1.00 64.62 507 MET A N 1
ATOM 3981 C CA . MET A 1 507 ? 36.721 -9.777 -10.190 1.00 64.62 507 MET A CA 1
ATOM 3982 C C . MET A 1 507 ? 36.072 -9.602 -8.811 1.00 64.62 507 MET A C 1
ATOM 3984 O O . MET A 1 507 ? 35.424 -10.524 -8.321 1.00 64.62 507 MET A O 1
ATOM 3988 N N . LEU A 1 508 ? 36.150 -8.419 -8.195 1.00 64.81 508 LEU A N 1
ATOM 3989 C CA . LEU A 1 508 ? 35.426 -8.106 -6.957 1.00 64.81 508 LEU A CA 1
ATOM 3990 C C . LEU A 1 508 ? 33.906 -8.149 -7.165 1.00 64.81 508 LEU A C 1
ATOM 3992 O O . LEU A 1 508 ? 33.183 -8.665 -6.306 1.00 64.81 508 LEU A O 1
ATOM 3996 N N . ALA A 1 509 ? 33.409 -7.663 -8.305 1.00 67.75 509 ALA A N 1
ATOM 3997 C CA . ALA A 1 509 ? 32.000 -7.763 -8.675 1.00 67.75 509 ALA A CA 1
ATOM 3998 C C . ALA A 1 509 ? 31.570 -9.224 -8.921 1.00 67.75 509 ALA A C 1
ATOM 4000 O O . ALA A 1 509 ? 30.531 -9.654 -8.413 1.00 67.75 509 ALA A O 1
ATOM 4001 N N . ALA A 1 510 ? 32.391 -10.016 -9.614 1.00 62.78 510 ALA A N 1
ATOM 4002 C CA . ALA A 1 510 ? 32.150 -11.430 -9.891 1.00 62.78 510 ALA A CA 1
ATOM 4003 C C . ALA A 1 510 ? 32.226 -12.297 -8.625 1.00 62.78 510 ALA A C 1
ATOM 4005 O O . ALA A 1 510 ? 31.376 -13.157 -8.427 1.00 62.78 510 ALA A O 1
ATOM 4006 N N . VAL A 1 511 ? 33.167 -12.044 -7.710 1.00 65.81 511 VAL A N 1
ATOM 4007 C CA . VAL A 1 511 ? 33.253 -12.723 -6.404 1.00 65.81 511 VAL A CA 1
ATOM 4008 C C . VAL A 1 511 ? 32.027 -12.406 -5.548 1.00 65.81 511 VAL A C 1
ATOM 4010 O O . VAL A 1 511 ? 31.477 -13.308 -4.911 1.00 65.81 511 VAL A O 1
ATOM 4013 N N . ARG A 1 512 ? 31.540 -11.156 -5.568 1.00 62.75 512 ARG A N 1
ATOM 4014 C CA . ARG A 1 512 ? 30.269 -10.787 -4.921 1.00 62.75 512 ARG A CA 1
ATOM 4015 C C . ARG A 1 512 ? 29.081 -11.528 -5.548 1.00 62.75 512 ARG A C 1
ATOM 4017 O O . ARG A 1 512 ? 28.228 -12.013 -4.809 1.00 62.75 512 ARG A O 1
ATOM 4024 N N . ARG A 1 513 ? 29.048 -11.676 -6.878 1.00 56.88 513 ARG A N 1
ATOM 4025 C CA . ARG A 1 513 ? 27.989 -12.388 -7.623 1.00 56.88 513 ARG A CA 1
ATOM 4026 C C . ARG A 1 513 ? 28.026 -13.912 -7.408 1.00 56.88 513 ARG A C 1
ATOM 4028 O O . ARG A 1 513 ? 27.003 -14.510 -7.090 1.00 56.88 513 ARG A O 1
ATOM 4035 N N . ASN A 1 514 ? 29.198 -14.541 -7.480 1.00 52.84 514 ASN A N 1
ATOM 4036 C CA . ASN A 1 514 ? 29.381 -15.987 -7.315 1.00 52.84 514 ASN A CA 1
ATOM 4037 C C . ASN A 1 514 ? 29.200 -16.450 -5.867 1.00 52.84 514 ASN A C 1
ATOM 4039 O O . ASN A 1 514 ? 28.658 -17.532 -5.650 1.00 52.84 514 ASN A O 1
ATOM 4043 N N . ARG A 1 515 ? 29.546 -15.621 -4.868 1.00 55.34 515 ARG A N 1
ATOM 4044 C CA . ARG A 1 515 ? 29.142 -15.883 -3.475 1.00 55.34 515 ARG A CA 1
ATOM 4045 C C . ARG A 1 515 ? 27.625 -15.912 -3.304 1.00 55.34 515 ARG A C 1
ATOM 4047 O O . ARG A 1 515 ? 27.152 -16.661 -2.460 1.00 55.34 515 ARG A O 1
ATOM 4054 N N . MET A 1 516 ? 26.867 -15.145 -4.092 1.00 47.09 516 MET A N 1
ATOM 4055 C CA . MET A 1 516 ? 25.399 -15.191 -4.061 1.00 47.09 516 MET A CA 1
ATOM 4056 C C . MET A 1 516 ? 24.829 -16.435 -4.767 1.00 47.09 516 MET A C 1
ATOM 4058 O O . MET A 1 516 ? 23.835 -16.993 -4.306 1.00 47.09 516 MET A O 1
ATOM 4062 N N . LEU A 1 517 ? 25.454 -16.905 -5.853 1.00 44.44 517 LEU A N 1
ATOM 4063 C CA . LEU A 1 517 ? 24.979 -18.062 -6.630 1.00 44.44 517 LEU A CA 1
ATOM 4064 C C . LEU A 1 517 ? 25.364 -19.421 -6.019 1.00 44.44 517 LEU A C 1
ATOM 4066 O O . LEU A 1 517 ? 24.524 -20.323 -5.981 1.00 44.44 517 LEU A O 1
ATOM 4070 N N . SER A 1 518 ? 26.582 -19.576 -5.482 1.00 50.56 518 SER A N 1
ATOM 4071 C CA . SER A 1 518 ? 26.993 -20.826 -4.817 1.00 50.56 518 SER A CA 1
ATOM 4072 C C . SER A 1 518 ? 26.136 -21.119 -3.583 1.00 50.56 518 SER A C 1
ATOM 4074 O O . SER A 1 518 ? 25.805 -22.271 -3.309 1.00 50.56 518 SER A O 1
ATOM 4076 N N . TRP A 1 519 ? 25.676 -20.064 -2.908 1.00 47.75 519 TRP A N 1
ATOM 4077 C CA . TRP A 1 519 ? 24.738 -20.148 -1.795 1.00 47.75 519 TRP A CA 1
ATOM 4078 C C . TRP A 1 519 ? 23.350 -20.649 -2.216 1.00 47.75 519 TRP A C 1
ATOM 4080 O O . TRP A 1 519 ? 22.761 -21.473 -1.518 1.00 47.75 519 TRP A O 1
ATOM 4090 N N . ARG A 1 520 ? 22.844 -20.228 -3.384 1.00 47.53 520 ARG A N 1
ATOM 4091 C CA . ARG A 1 520 ? 21.565 -20.719 -3.935 1.00 47.53 520 ARG A CA 1
ATOM 4092 C C . ARG A 1 520 ? 21.611 -22.212 -4.269 1.00 47.53 520 ARG A C 1
ATOM 4094 O O . ARG A 1 520 ? 20.651 -22.918 -3.975 1.00 47.53 520 ARG A O 1
ATOM 4101 N N . SER A 1 521 ? 22.726 -22.688 -4.829 1.00 42.84 521 SER A N 1
ATOM 4102 C CA . SER A 1 521 ? 22.948 -24.109 -5.153 1.00 42.84 521 SER A CA 1
ATOM 4103 C C . SER A 1 521 ? 23.057 -24.989 -3.901 1.00 42.84 521 SER A C 1
ATOM 4105 O O . SER A 1 521 ? 22.561 -26.116 -3.871 1.00 42.84 521 SER A O 1
ATOM 4107 N N . TRP A 1 522 ? 23.668 -24.461 -2.836 1.00 48.84 522 TRP A N 1
ATOM 4108 C CA . TRP A 1 522 ? 23.753 -25.149 -1.547 1.00 48.84 522 TRP A CA 1
ATOM 4109 C C . TRP A 1 522 ? 22.384 -25.248 -0.857 1.00 48.84 522 TRP A C 1
ATOM 4111 O O . TRP A 1 522 ? 22.036 -26.301 -0.330 1.00 48.84 522 TRP A O 1
ATOM 4121 N N . ALA A 1 523 ? 21.570 -24.190 -0.936 1.00 45.62 523 ALA A N 1
ATOM 4122 C CA . ALA A 1 523 ? 20.220 -24.160 -0.373 1.00 45.62 523 ALA A CA 1
ATOM 4123 C C . ALA A 1 523 ? 19.246 -25.132 -1.068 1.00 45.62 523 ALA A C 1
ATOM 4125 O O . ALA A 1 523 ? 18.412 -25.739 -0.403 1.00 45.62 523 ALA A O 1
ATOM 4126 N N . THR A 1 524 ? 19.381 -25.343 -2.382 1.00 43.19 524 THR A N 1
ATOM 4127 C CA . THR A 1 524 ? 18.549 -26.309 -3.131 1.00 43.19 524 THR A CA 1
ATOM 4128 C C . THR A 1 524 ? 18.927 -27.763 -2.845 1.00 43.19 524 THR A C 1
ATOM 4130 O O . THR A 1 524 ? 18.055 -28.625 -2.815 1.00 43.19 524 THR A O 1
ATOM 4133 N N . LYS A 1 525 ? 20.209 -28.057 -2.585 1.00 44.19 525 LYS A N 1
ATOM 4134 C CA . LYS A 1 525 ? 20.676 -29.419 -2.259 1.00 44.19 525 LYS A CA 1
ATOM 4135 C C . LYS A 1 525 ? 20.318 -29.885 -0.846 1.00 44.19 525 LYS A C 1
ATOM 4137 O O . LYS A 1 525 ? 20.333 -31.084 -0.595 1.00 44.19 525 LYS A O 1
ATOM 4142 N N . LEU A 1 526 ? 19.992 -28.966 0.062 1.00 46.62 526 LEU A N 1
ATOM 4143 C CA . LEU A 1 526 ? 19.638 -29.286 1.448 1.00 46.62 526 LEU A CA 1
ATOM 4144 C C . LEU A 1 526 ? 18.144 -29.561 1.675 1.00 46.62 526 LEU A C 1
ATOM 4146 O O . LEU A 1 526 ? 17.742 -29.729 2.821 1.00 46.62 526 LEU A O 1
ATOM 4150 N N . GLY A 1 527 ? 17.329 -29.643 0.617 1.00 34.41 527 GLY A N 1
ATOM 4151 C CA . GLY A 1 527 ? 15.941 -30.107 0.732 1.00 34.41 527 GLY A CA 1
ATOM 4152 C C . GLY A 1 527 ? 15.053 -29.250 1.640 1.00 34.41 527 GLY A C 1
ATOM 4153 O O . GLY A 1 527 ? 14.081 -29.754 2.188 1.00 34.41 527 GLY A O 1
ATOM 4154 N N . PHE A 1 528 ? 15.376 -27.967 1.820 1.00 38.25 528 PHE A N 1
ATOM 4155 C CA . PHE A 1 528 ? 14.455 -27.004 2.420 1.00 38.25 528 PHE A CA 1
ATOM 4156 C C . PHE A 1 528 ? 13.590 -26.391 1.319 1.00 38.25 528 PHE A C 1
ATOM 4158 O O . PHE A 1 528 ? 13.906 -25.309 0.831 1.00 38.25 528 PHE A O 1
ATOM 4165 N N . PHE A 1 529 ? 12.537 -27.109 0.928 1.00 40.78 529 PHE A N 1
ATOM 4166 C CA . PHE A 1 529 ? 11.258 -26.560 0.471 1.00 40.78 529 PHE A CA 1
ATOM 4167 C C . PHE A 1 529 ? 10.153 -27.596 0.651 1.00 40.78 529 PHE A C 1
ATOM 4169 O O . PHE A 1 529 ? 10.355 -28.746 0.201 1.00 40.78 529 PHE A O 1
#

Organism: Noctiluca scintillans (NCBI:txid2966)

Secondary structure (DSSP, 8-state):
-HHHHHHHHHHHHHHHHHHHHHTTGGG---------------S---PPP-----GGGPPPSHHHHHHHHHHHHHHHHHHHSS-HHHHHHHHHHHHHHHHHHHHHHTTS-HHHHHHHHHHHHHHHHHHHHHHHHHHHSPPPTT-SS-HHHHHHHHHHHHHHHHHHHHHHHHHHHHT--STTTTHHHHHHHS-S--HHHHHH---SS------HHHHHHHHHHHHTT-----S-HHHHHHHHHHHH-TTHHHHHS-TT-SS-HHHHHHHHHHHHHHHHHHHHHHHHHS-TTTHHHHHHHHHHHHHHHHHHHHHHHHHS---HHHHHHHHHHHHHHHHHHHHHHHHHHHHTT--HHHHHHHHHHHHHHHHHHHHHHHHHHHHS-SSTTTSHHHHHHHHHHTTHHHHHHHHHHHHHHHHHHS-HHHHHHHHHHHHHHHHHHHHHHHTTSS-HHHHHHHHHHHHHHHHHT----HHHHHHHHHHTT--HHHHHHHHHHHHHHHSS-HHHHHHHHHHHHHHHHHHHHHHHHTT--

Sequence (529 aa):
IFYSRSCVVCQLLFDLMSWTSSCSDKQRFPLHDNSKHTETESLLGNAPPSSDCPDDDLPSDLPVLLLPVLMFALTCFGWASASVTLRIVSSAICGCLCVNFLMINCFRGKAWILFVTGCIFYSCLGTGLGFIFYSHHPPLEWGIIGHTAFERCVLLTLVSLAGVLLVHIVNGCFGWKIVGSSKNFAQRYGYGWNALMCNQMLYGVLRPQISPLEEQNLIRALAASHCYWSGEPCHDYWFYICNTHSWIGVLLSHPLHPFSRWGRFAALVVLVTLQGTVNAMVASYAPEYLWEPIMIPCSLITLVVVYFMCAIDAQRPWSSYAANVYLAVVFFITVGTAGTCAVVLVLSGKVLIDAIALGSRGLLISAYLEIIFKLALHLQGLNCDVSWFGRWWRESRSSNSSQLVSKIDQDVVDIEQMSMSDKLERYANLMEIDSGLLREWALGRLDDKQAKQRIRNVTRDIQDLGEVDGEAARQRLDEIGLTEDCRDRMHMEYIALFGTDPKAESMLAAVRRNRMLSWRSWATKLGFF